Protein 6TH0 (pdb70)

B-factor: mean 61.25, std 22.27, range [29.11, 179.25]

Solvent-accessible surface area: 17499 Å² total; per-residue (Å²): 140,46,55,67,34,94,13,53,83,104,7,45,140,46,0,59,79,3,6,147,101,52,28,55,29,128,70,121,74,113,21,9,74,54,1,9,100,24,78,84,7,25,12,33,0,0,0,18,114,83,56,113,129,72,76,33,84,51,0,1,0,0,0,0,0,85,62,20,88,0,111,135,11,78,1,25,82,8,3,96,23,58,116,99,136,38,63,13,28,0,0,31,6,30,1,29,10,10,23,134,108,27,106,198,158,42,8,21,87,29,0,0,56,34,0,23,119,75,0,68,60,62,130,48,10,38,0,2,10,6,15,8,14,7,123,53,35,83,19,3,53,22,6,51,141,27,58,7,50,4,0,44,27,43,103,36,78,29,108,34,155,72,108,121,49,29,0,2,0,1,1,61,18,63,132,44,117,44,27,30,15,1,1,27,48,102,9,44,126,47,0,42,51,2,3,155,99,59,42,118,93,187,67,118,64,109,36,6,74,71,2,2,44,0,43,51,5,2,1,14,0,0,2,13,98,88,62,79,140,72,99,19,64,64,0,4,0,0,0,0,2,80,41,27,68,9,167,134,10,77,0,46,103,64,35,216,195,47,110,19,153,28,113,10,18,2,0,34,5,53,10,37,7,12,25,131,108,27,106,209,143,38,7,23,75,30,0,0,58,12,2,15,68,12,1,49,7,0,11,2,1,50,0,0,10,6,18,8,40,18,116,59,85,84,17,15,118,19,5,119,153,34,82,7,166,55,51,96,108,41,147,39,77,46,131,117,115,108,71,28,0,50,0,0,2,53,82,93

Nearest PDB structures (foldseek):
  6th0-assembly1_A  TM=1.006E+00  e=2.278E-36  Arabidopsis thaliana
  6tgx-assembly1_A  TM=9.778E-01  e=1.153E-32  Arabidopsis thaliana
  6tgx-assembly2_B  TM=9.814E-01  e=1.308E-31  Arabidopsis thaliana
  6th0-assembly2_B  TM=9.627E-01  e=1.3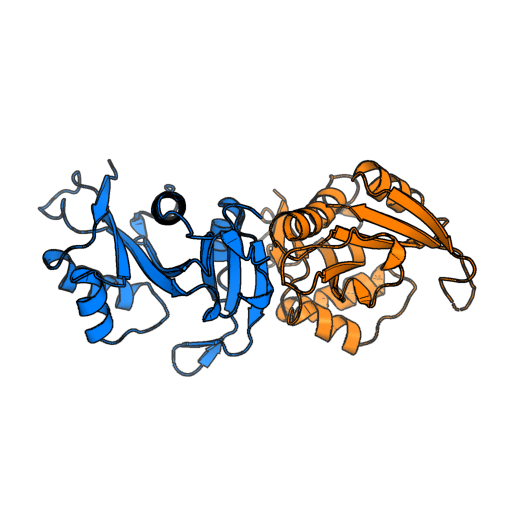98E-30  Arabidopsis thaliana
  1nsl-assembly1_F  TM=7.203E-01  e=1.237E-07  Bacillus subtilis

Foldseek 3Di:
DKDKDWAAPVQLVVVQVVCVVPPQADDDSVVSVCRRVDDFKTKMFIFQLVDPDPCRVHGQKMKIKGKAFLCRDPCVVVDDDDVVPDRAIEIEIDDIDGHPVPPPPCPRVVRVVVVQVVQVPPRRYFWYKYKAFPVPVVVVVSVVVVVWDFDDKAFQPGAGPNDGTIITMTIDTPVD/DKDKDFAAPVLLVVVQVVCVVPPPDHDDPVQSVCARHQPAHTWMFIFQCVDDPVRRPHGQWTWTKGKAFLCRDPCVVVFDDDPDDDGAIEIETDDIDGHDVPPPPCVSVVRVVVVQVVQVPDVRYFWYKYKAFPPPVVVVVSLVVNVWDQDDKAWQPDDVDGTIITITIDGD

InterPro domains:
  IPR000182 GNAT domain [PF00583] (38-171)
  IPR000182 GNAT domain [PS51186] (25-198)
  IPR016181 Acyl-CoA N-acyltransferase [SSF55729] (22-198)
  IPR045141 N-alpha-acetyltransferase 60-like [PTHR14744] (13-257)

Structure (mmCIF, N/CA/C/O backbone):
data_6TH0
#
_entry.id   6TH0
#
_cell.length_a   69.147
_cell.length_b   71.997
_cell.length_c   77.926
_cell.angle_alpha   90.000
_cell.angle_beta   90.000
_cell.angle_gamma   90.000
#
_symmetry.space_group_name_H-M   'P 21 21 21'
#
loop_
_entity.id
_entity.type
_entity.pdbx_description
1 polymer 'Acyl-CoA N-acyltransferases (NAT) superfamily protein'
2 non-polymer 'ACETYL COENZYME *A'
3 water water
#
loop_
_atom_site.group_PDB
_atom_site.id
_atom_site.type_symbol
_atom_site.label_atom_id
_atom_site.label_alt_id
_atom_site.label_comp_id
_atom_site.label_asym_id
_atom_site.label_entity_id
_atom_site.label_seq_id
_atom_site.pdbx_PDB_ins_code
_atom_site.Cartn_x
_atom_site.Cartn_y
_atom_site.Cartn_z
_atom_site.occupancy
_atom_site.B_iso_or_equiv
_atom_site.auth_seq_id
_atom_site.auth_comp_id
_atom_site.auth_asym_id
_atom_site.auth_atom_id
_atom_site.pdbx_PDB_model_num
ATOM 1 N N . THR A 1 5 ? 60.41037 99.61442 15.67264 1.000 84.51559 24 THR A N 1
ATOM 2 C CA . THR A 1 5 ? 59.66311 98.94449 16.72831 1.000 77.45587 24 THR A CA 1
ATOM 3 C C . THR A 1 5 ? 60.44343 97.77045 17.33919 1.000 70.35523 24 THR A C 1
ATOM 4 O O . THR A 1 5 ? 60.54910 97.67369 18.56160 1.000 72.52936 24 THR A O 1
ATOM 8 N N . ILE A 1 6 ? 61.00144 96.89223 16.50196 1.000 62.55375 25 ILE A N 1
ATOM 9 C CA . ILE A 1 6 ? 61.68423 95.68197 16.96213 1.000 57.30984 25 ILE A CA 1
ATOM 10 C C . ILE A 1 6 ? 63.18744 95.92634 17.01486 1.000 63.95123 25 ILE A C 1
ATOM 11 O O . ILE A 1 6 ? 63.78074 96.40962 16.04249 1.000 66.96201 25 ILE A O 1
ATOM 16 N N . CYS A 1 7 ? 63.80507 95.58214 18.14715 1.000 61.59359 26 CYS A N 1
ATOM 17 C CA . CYS A 1 7 ? 65.23896 95.72229 18.36840 1.000 60.45684 26 CYS A CA 1
ATOM 18 C C . CYS A 1 7 ? 65.85350 94.38480 18.76577 1.000 55.86295 26 CYS A C 1
ATOM 19 O O . CYS A 1 7 ? 65.16011 93.45889 19.19485 1.000 52.13324 26 CYS A O 1
ATOM 22 N N . PHE A 1 8 ? 67.17481 94.29024 18.62699 1.000 60.07066 27 PHE A N 1
ATOM 23 C CA . PHE A 1 8 ? 67.88458 93.05504 18.92104 1.000 56.23072 27 PHE A CA 1
ATOM 24 C C . PHE A 1 8 ? 69.02556 93.32392 19.89062 1.000 55.72321 27 PHE A C 1
ATOM 25 O O . PHE A 1 8 ? 69.73324 94.32282 19.76683 1.000 56.65146 27 PHE A O 1
ATOM 33 N N . ARG A 1 9 ? 69.16674 92.45974 20.88799 1.000 52.78293 28 ARG A N 1
ATOM 34 C CA . ARG A 1 9 ? 70.22819 92.60347 21.87388 1.000 53.37265 28 ARG A CA 1
ATOM 35 C C . ARG A 1 9 ? 70.67290 91.22058 22.30587 1.000 52.31632 28 ARG A C 1
ATOM 36 O O . ARG A 1 9 ? 69.95304 90.23571 22.09149 1.000 49.15368 28 ARG A O 1
ATOM 44 N N . PRO A 1 10 ? 71.85614 91.10175 22.90394 1.000 55.20195 29 PRO A N 1
ATOM 45 C CA . PRO A 1 10 ? 72.27218 89.80287 23.43233 1.000 48.38474 29 PRO A CA 1
ATOM 46 C C . PRO A 1 10 ? 71.32520 89.35408 24.53273 1.000 51.92557 29 PRO A C 1
ATOM 47 O O . PRO A 1 10 ? 70.76897 90.16364 25.27708 1.000 52.32177 29 PRO A O 1
ATOM 51 N N . ILE A 1 11 ? 71.12324 88.04503 24.62249 1.000 48.84452 30 ILE A N 1
ATOM 52 C CA . ILE A 1 11 ? 70.39153 87.51539 25.76505 1.000 52.67181 30 ILE A CA 1
ATOM 53 C C . ILE A 1 11 ? 71.25144 87.63366 27.01807 1.000 56.23751 30 ILE A C 1
ATOM 54 O O . ILE A 1 11 ? 72.47388 87.41414 26.98545 1.000 57.42363 30 ILE A O 1
ATOM 59 N N . ASN A 1 12 ? 70.63777 88.02740 28.12285 1.000 55.39464 31 ASN A N 1
ATOM 60 C CA . ASN A 1 12 ? 71.33928 88.18525 29.39126 1.000 56.70950 31 ASN A CA 1
ATOM 61 C C . ASN A 1 12 ? 70.60222 87.45107 30.49742 1.000 58.27304 31 ASN A C 1
ATOM 62 O O . ASN A 1 12 ? 69.48922 86.95484 30.30060 1.000 51.80698 31 ASN A O 1
ATOM 67 N N . PRO A 1 13 ? 71.20624 87.35531 31.68629 1.000 62.98999 32 PRO A N 1
ATOM 68 C CA . PRO A 1 13 ? 70.59074 86.55215 32.75692 1.000 62.93200 32 PRO A CA 1
ATOM 69 C C . PRO A 1 13 ? 69.18104 86.97498 33.13457 1.000 64.79293 32 PRO A C 1
ATOM 70 O O . PRO A 1 13 ? 68.39288 86.12114 33.55793 1.000 62.43177 32 PRO A O 1
ATOM 74 N N . SER A 1 14 ? 68.82835 88.25461 33.00878 1.000 61.71516 33 SER A N 1
ATOM 75 C CA . SER A 1 14 ? 67.47527 88.65208 33.37427 1.000 61.27993 33 SER A CA 1
ATOM 76 C C . SER A 1 14 ? 66.42143 88.05659 32.44715 1.000 61.13420 33 SER A C 1
ATOM 77 O O . SER A 1 14 ? 65.23455 88.07840 32.79829 1.000 59.46800 33 SER A O 1
ATOM 80 N N . ASP A 1 15 ? 66.82548 87.51626 31.29196 1.000 53.58531 34 ASP A N 1
ATOM 81 C CA . ASP A 1 15 ? 65.92339 86.83863 30.36182 1.000 48.36810 34 ASP A CA 1
ATOM 82 C C . ASP A 1 15 ? 65.63784 85.39068 30.75049 1.000 44.86298 34 ASP A C 1
ATOM 83 O O . ASP A 1 15 ? 64.81427 84.74466 30.09065 1.000 48.64408 34 ASP A O 1
ATOM 88 N N . LEU A 1 16 ? 66.27333 84.87610 31.80964 1.000 50.09070 35 LEU A N 1
ATOM 89 C CA . LEU A 1 16 ? 66.26575 83.43767 32.06802 1.000 47.95430 35 LEU A CA 1
ATOM 90 C C . LEU A 1 16 ? 64.84746 82.86451 32.12736 1.000 42.29711 35 LEU A C 1
ATOM 91 O O . LEU A 1 16 ? 64.53295 81.90686 31.41825 1.000 44.25667 35 LEU A O 1
ATOM 96 N N . GLU A 1 17 ? 64.00220 83.41008 33.00517 1.000 43.47366 36 GLU A N 1
ATOM 97 C CA . GLU A 1 17 ? 62.64552 82.88099 33.17250 1.000 50.89442 36 GLU A CA 1
ATOM 98 C C . GLU A 1 17 ? 61.87189 82.91460 31.86430 1.000 46.45207 36 GLU A C 1
ATOM 99 O O . GLU A 1 17 ? 61.28858 81.90667 31.44550 1.000 48.01842 36 GLU A O 1
ATOM 105 N N . ARG A 1 18 ? 61.85907 84.06886 31.19808 1.000 45.42655 37 ARG A N 1
ATOM 106 C CA . ARG A 1 18 ? 61.12302 84.17920 29.94121 1.000 43.41128 37 ARG A CA 1
ATOM 107 C C . ARG A 1 18 ? 61.68795 83.23892 28.88365 1.000 43.26935 37 ARG A C 1
ATOM 108 O O . ARG A 1 18 ? 60.93227 82.58013 28.16179 1.000 40.77815 37 ARG A O 1
ATOM 116 N N . LEU A 1 19 ? 63.01548 83.14918 28.78836 1.000 39.09544 38 LEU A N 1
ATOM 117 C CA . LEU A 1 19 ? 63.64094 82.28237 27.79778 1.000 36.39118 38 LEU A CA 1
ATOM 118 C C . LEU A 1 19 ? 63.23447 80.83273 27.99621 1.000 32.51860 38 LEU A C 1
ATOM 119 O O . LEU A 1 19 ? 62.89140 80.13773 27.02556 1.000 38.17618 38 LEU A O 1
ATOM 124 N N . GLU A 1 20 ? 63.28001 80.35019 29.23883 1.000 35.35773 39 GLU A N 1
ATOM 125 C CA . GLU A 1 20 ? 62.90336 78.96516 29.48547 1.000 36.34203 39 GLU A CA 1
ATOM 126 C C . GLU A 1 20 ? 61.44437 78.75698 29.13297 1.000 36.47927 39 GLU A C 1
ATOM 127 O O . GLU A 1 20 ? 61.08333 77.77563 28.47713 1.000 37.32009 39 GLU A O 1
ATOM 133 N N . GLN A 1 21 ? 60.60665 79.70824 29.52346 1.000 38.14651 40 GLN A N 1
ATOM 134 C CA . GLN A 1 21 ? 59.16581 79.56869 29.33594 1.000 37.26972 40 GLN A CA 1
ATOM 135 C C . GLN A 1 21 ? 58.79675 79.52826 27.85517 1.000 35.72454 40 GLN A C 1
ATOM 136 O O . GLN A 1 21 ? 58.01564 78.67201 27.42590 1.000 40.72405 40 GLN A O 1
ATOM 142 N N . ILE A 1 22 ? 59.35167 80.44500 27.05668 1.000 38.66552 41 ILE A N 1
ATOM 143 C CA . ILE A 1 22 ? 59.04076 80.48663 25.63034 1.000 38.00312 41 ILE A CA 1
ATOM 144 C C . ILE A 1 22 ? 59.55371 79.23435 24.91973 1.000 35.14478 41 ILE A C 1
ATOM 145 O O . ILE A 1 22 ? 58.89654 78.71790 24.00889 1.000 36.24287 41 ILE A O 1
ATOM 150 N N . HIS A 1 23 ? 60.74650 78.73969 25.28406 1.000 37.46182 42 HIS A N 1
ATOM 151 C CA . HIS A 1 23 ? 61.18976 77.47521 24.70173 1.000 34.19860 42 HIS A CA 1
ATOM 152 C C . HIS A 1 23 ? 60.19176 76.35275 24.98065 1.000 34.27370 42 HIS A C 1
ATOM 153 O O . HIS A 1 23 ? 59.82554 75.59113 24.07647 1.000 34.25291 42 HIS A O 1
ATOM 160 N N . ARG A 1 24 ? 59.75133 76.23050 26.23064 1.000 33.01056 43 ARG A N 1
ATOM 161 C CA . ARG A 1 24 ? 58.78095 75.20225 26.57255 1.000 35.12950 43 ARG A CA 1
ATOM 162 C C . ARG A 1 24 ? 57.50923 75.37503 25.75540 1.000 37.72012 43 ARG A C 1
ATOM 163 O O . ARG A 1 24 ? 56.89352 74.38989 25.32211 1.000 39.15046 43 ARG A O 1
ATOM 171 N N . ASP A 1 25 ? 57.11192 76.62385 25.51732 1.000 34.76289 44 ASP A N 1
ATOM 172 C CA . ASP A 1 25 ? 55.80402 76.84970 24.91432 1.000 36.04782 44 ASP A CA 1
ATOM 173 C C . ASP A 1 25 ? 55.82336 76.67938 23.39625 1.000 35.63674 44 ASP A C 1
ATOM 174 O O . ASP A 1 25 ? 54.82425 76.22590 22.82200 1.000 35.59126 44 ASP A O 1
ATOM 179 N N . ILE A 1 26 ? 56.91560 77.05342 22.72045 1.000 34.66452 45 ILE A N 1
ATOM 180 C CA . ILE A 1 26 ? 56.88509 77.07251 21.25339 1.000 34.24909 45 ILE A CA 1
ATOM 181 C C . ILE A 1 26 ? 57.99660 76.27496 20.59464 1.000 37.15728 45 ILE A C 1
ATOM 182 O O . ILE A 1 26 ? 57.93778 76.02688 19.37933 1.000 36.15216 45 ILE A O 1
ATOM 187 N N . PHE A 1 27 ? 59.02755 75.87500 21.34977 1.000 33.16586 46 PHE A N 1
ATOM 188 C CA . PHE A 1 27 ? 60.10870 75.16902 20.68356 1.000 34.66414 46 PHE A CA 1
ATOM 189 C C . PHE A 1 27 ? 59.97830 73.67340 20.93080 1.000 36.10484 46 PHE A C 1
ATOM 190 O O . PHE A 1 27 ? 60.03810 73.22665 22.08696 1.000 36.18486 46 PHE A O 1
ATOM 198 N N . PRO A 1 28 ? 59.86429 72.86116 19.87523 1.000 40.82064 47 PRO A N 1
ATOM 199 C CA . PRO A 1 28 ? 59.53409 71.43689 20.07722 1.000 44.76989 47 PRO A CA 1
ATOM 200 C C . PRO A 1 28 ? 60.58657 70.62656 20.80559 1.000 46.86346 47 PRO A C 1
ATOM 201 O O . PRO A 1 28 ? 60.23469 69.62528 21.44271 1.000 45.28794 47 PRO A O 1
ATOM 205 N N . ILE A 1 29 ? 61.86654 70.97162 20.67847 1.000 36.70567 48 ILE A N 1
ATOM 206 C CA . ILE A 1 29 ? 62.92937 70.18905 21.30536 1.000 37.74041 48 ILE A CA 1
ATOM 207 C C . ILE A 1 29 ? 63.09718 70.64068 22.75342 1.000 39.77962 48 ILE A C 1
ATOM 208 O O . ILE A 1 29 ? 63.35556 71.81972 23.02202 1.000 43.16116 48 ILE A O 1
ATOM 213 N N . ARG A 1 30 ? 62.96544 69.70149 23.69220 1.000 37.91899 49 ARG A N 1
ATOM 214 C CA . ARG A 1 30 ? 63.11636 70.02709 25.10452 1.000 46.34554 49 ARG A CA 1
ATOM 215 C C . ARG A 1 30 ? 64.57829 70.11050 25.50664 1.000 50.21906 49 ARG A C 1
ATOM 216 O O . ARG A 1 30 ? 65.39610 69.27149 25.12144 1.000 55.07766 49 ARG A O 1
ATOM 224 N N . TYR A 1 31 ? 64.89080 71.13432 26.29408 1.000 45.85047 50 TYR A N 1
ATOM 225 C CA . TYR A 1 31 ? 66.21484 71.36830 26.84482 1.000 49.71970 50 TYR A CA 1
ATOM 226 C C . TYR A 1 31 ? 66.16300 71.41533 28.36428 1.000 55.04603 50 TYR A C 1
ATOM 227 O O . TYR A 1 31 ? 65.17470 71.85370 28.96538 1.000 50.72965 50 TYR A O 1
ATOM 236 N N . GLU A 1 32 ? 67.24461 70.94993 28.97204 1.000 55.99786 51 GLU A N 1
ATOM 237 C CA . GLU A 1 32 ? 67.36643 70.92708 30.41484 1.000 62.45568 51 GLU A CA 1
ATOM 238 C C . GLU A 1 32 ? 67.64480 72.33238 30.93166 1.000 63.51067 51 GLU A C 1
ATOM 239 O O . GLU A 1 32 ? 68.08095 73.22083 30.19510 1.000 51.79292 51 GLU A O 1
ATOM 245 N N . SER A 1 33 ? 67.39656 72.52534 32.22729 1.000 64.91723 52 SER A N 1
ATOM 246 C CA . SER A 1 33 ? 67.57184 73.84983 32.80779 1.000 58.07028 52 SER A CA 1
ATOM 247 C C . SER A 1 33 ? 69.01262 74.33025 32.64922 1.000 59.17022 52 SER A C 1
ATOM 248 O O . SER A 1 33 ? 69.25912 75.52342 32.43807 1.000 61.40368 52 SER A O 1
ATOM 251 N N . GLU A 1 34 ? 69.97887 73.41362 32.73587 1.000 62.39657 53 GLU A N 1
ATOM 252 C CA . GLU A 1 34 ? 71.37468 73.79774 32.55098 1.000 62.99575 53 GLU A CA 1
ATOM 253 C C . GLU A 1 34 ? 71.59035 74.47351 31.20548 1.000 55.19133 53 GLU A C 1
ATOM 254 O O . GLU A 1 34 ? 72.40322 75.39778 31.0878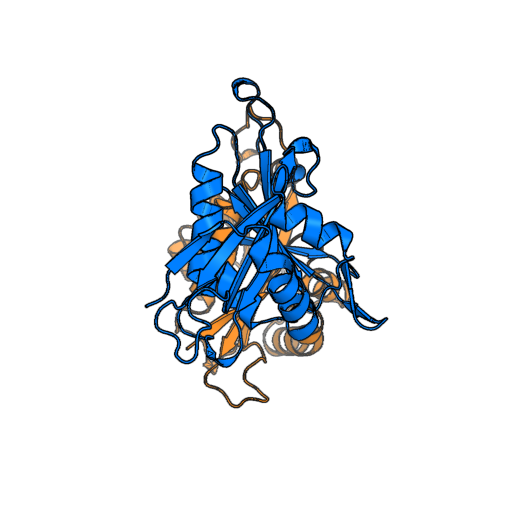5 1.000 59.74228 53 GLU A O 1
ATOM 260 N N . PHE A 1 35 ? 70.87801 74.02960 30.17241 1.000 49.10109 54 PHE A N 1
ATOM 261 C CA . PHE A 1 35 ? 71.07102 74.64917 28.86870 1.000 47.60391 54 PHE A CA 1
ATOM 262 C C . PHE A 1 35 ? 70.76040 76.13931 28.92362 1.000 51.58708 54 PHE A C 1
ATOM 263 O O . PHE A 1 35 ? 71.47311 76.95743 28.33650 1.000 44.63013 54 PHE A O 1
ATOM 271 N N . PHE A 1 36 ? 69.68947 76.51644 29.61492 1.000 47.26284 55 PHE A N 1
ATOM 272 C CA . PHE A 1 36 ? 69.32304 77.92469 29.62449 1.000 44.50570 55 PHE A CA 1
ATOM 273 C C . PHE A 1 36 ? 70.27326 78.75708 30.46632 1.000 41.50676 55 PHE A C 1
ATOM 274 O O . PHE A 1 36 ? 70.45168 79.94686 30.17707 1.000 49.51881 55 PHE A O 1
ATOM 282 N N . GLN A 1 37 ? 70.87459 78.16876 31.50761 1.000 43.22527 56 GLN A N 1
ATOM 283 C CA . GLN A 1 37 ? 71.94023 78.85508 32.22296 1.000 53.50120 56 GLN A CA 1
ATOM 284 C C . GLN A 1 37 ? 73.12192 79.10440 31.29409 1.000 59.26980 56 GLN A C 1
ATOM 285 O O . GLN A 1 37 ? 73.74445 80.17178 31.32985 1.000 57.87933 56 GLN A O 1
ATOM 291 N N . ASN A 1 38 ? 73.48613 78.09500 30.50480 1.000 57.66048 57 ASN A N 1
ATOM 292 C CA . ASN A 1 38 ? 74.55550 78.25697 29.52605 1.000 56.62242 57 ASN A CA 1
ATOM 293 C C . ASN A 1 38 ? 74.24633 79.40194 28.56911 1.000 49.37486 57 ASN A C 1
ATOM 294 O O . ASN A 1 38 ? 75.10036 80.25527 28.30911 1.000 57.54014 57 ASN A O 1
ATOM 299 N N . VAL A 1 39 ? 73.01182 79.47316 28.08491 1.000 47.00897 58 VAL A N 1
ATOM 300 C CA . VAL A 1 39 ? 72.64812 80.50124 27.11094 1.000 46.51031 58 VAL A CA 1
ATOM 301 C C . VAL A 1 39 ? 72.83146 81.89058 27.71521 1.000 51.91276 58 VAL A C 1
ATOM 302 O O . VAL A 1 39 ? 73.52763 82.74172 27.15341 1.000 51.34847 58 VAL A O 1
ATOM 306 N N . VAL A 1 40 ? 72.22332 82.13748 28.88328 1.000 50.99628 59 VAL A N 1
ATOM 307 C CA . VAL A 1 40 ? 72.22641 83.48932 29.44121 1.000 50.38071 59 VAL A CA 1
ATOM 308 C C . VAL A 1 40 ? 73.60004 83.88380 29.96883 1.000 56.92799 59 VAL A C 1
ATOM 309 O O . VAL A 1 40 ? 73.89335 85.07832 30.10060 1.000 69.74581 59 VAL A O 1
ATOM 313 N N . ASN A 1 41 ? 74.43967 82.91112 30.30450 1.000 62.88966 60 ASN A N 1
ATOM 314 C CA . ASN A 1 41 ? 75.80421 83.16348 30.75125 1.000 68.08371 60 ASN A CA 1
ATOM 315 C C . ASN A 1 41 ? 76.79767 83.27148 29.59974 1.000 67.70097 60 ASN A C 1
ATOM 316 O O . ASN A 1 41 ? 77.93495 83.70652 29.81961 1.000 66.89370 60 ASN A O 1
ATOM 321 N N . GLY A 1 42 ? 76.38749 82.90783 28.38838 1.000 59.58355 61 GLY A N 1
ATOM 322 C CA . GLY A 1 42 ? 77.22315 83.10572 27.20387 1.000 64.75534 61 GLY A CA 1
ATOM 323 C C . GLY A 1 42 ? 78.36729 82.11282 27.11736 1.000 74.30697 61 GLY A C 1
ATOM 324 O O . GLY A 1 42 ? 78.16732 80.89699 27.21215 1.000 79.43840 61 GLY A O 1
ATOM 325 N N . GLY A 1 43 ? 79.57413 82.61660 26.87872 1.000 78.83908 62 GLY A N 1
ATOM 326 C CA . GLY A 1 43 ? 80.70197 81.73953 26.64224 1.000 83.25631 62 GLY A CA 1
ATOM 327 C C . GLY A 1 43 ? 80.66215 81.03374 25.30030 1.000 81.75981 62 GLY A C 1
ATOM 328 O O . GLY A 1 43 ? 80.92868 81.65112 24.26198 1.000 82.82566 62 GLY A O 1
ATOM 329 N N . ASP A 1 44 ? 80.33991 79.73622 25.30520 1.000 71.24731 63 ASP A N 1
ATOM 330 C CA . ASP A 1 44 ? 80.30243 78.96576 24.06837 1.000 68.89779 63 ASP A CA 1
ATOM 331 C C . ASP A 1 44 ? 78.94461 78.97816 23.38747 1.000 63.50116 63 ASP A C 1
ATOM 332 O O . ASP A 1 44 ? 78.83216 78.41844 22.29201 1.000 69.71703 63 ASP A O 1
ATOM 337 N N . ILE A 1 45 ? 77.96563 79.70585 23.92027 1.000 55.20523 64 ILE A N 1
ATOM 338 C CA . ILE A 1 45 ? 76.68921 79.89653 23.25139 1.000 45.93164 64 ILE A CA 1
ATOM 339 C C . ILE A 1 45 ? 76.53096 81.38528 23.01918 1.000 54.30540 64 ILE A C 1
ATOM 340 O O . ILE A 1 45 ? 76.71815 82.18977 23.93793 1.000 59.68721 64 ILE A O 1
ATOM 345 N N . VAL A 1 46 ? 76.25186 81.74872 21.77485 1.000 49.72445 65 VAL A N 1
ATOM 346 C CA . VAL A 1 46 ? 75.94399 83.11566 21.40855 1.000 47.48888 65 VAL A CA 1
ATOM 347 C C . VAL A 1 46 ? 74.44617 83.17533 21.19739 1.000 48.35776 65 VAL A C 1
ATOM 348 O O . VAL A 1 46 ? 73.80989 82.19516 20.77897 1.000 49.75854 65 VAL A O 1
ATOM 352 N N . SER A 1 47 ? 73.86705 84.32577 21.50009 1.000 47.65256 66 SER A N 1
ATOM 353 C CA . SER A 1 47 ? 72.42881 84.37678 21.29875 1.000 42.41358 66 SER A CA 1
ATOM 354 C C . SER A 1 47 ? 71.93835 85.81075 21.20243 1.000 50.26013 66 SER A C 1
ATOM 355 O O . SER A 1 47 ? 72.62275 86.76093 21.59368 1.000 60.63682 66 SER A O 1
ATOM 358 N N . TRP A 1 48 ? 70.74016 85.94274 20.64284 1.000 42.83339 67 TRP A N 1
ATOM 359 C CA . TRP A 1 48 ? 70.12337 87.23373 20.39794 1.000 47.32580 67 TRP A CA 1
ATOM 360 C C . TRP A 1 48 ? 68.66254 87.18050 20.80990 1.000 46.61909 67 TRP A C 1
ATOM 361 O O . TRP A 1 48 ? 67.98106 86.17709 20.58953 1.000 44.58705 67 TRP A O 1
ATOM 372 N N . ALA A 1 49 ? 68.18933 88.26490 21.39814 1.000 44.62411 68 ALA A N 1
ATOM 373 C CA . ALA A 1 49 ? 66.78748 88.43094 21.72576 1.000 49.12013 68 ALA A CA 1
ATOM 374 C C . ALA A 1 49 ? 66.21211 89.50000 20.81199 1.000 46.20993 68 ALA A C 1
ATOM 375 O O . ALA A 1 49 ? 66.90595 90.43706 20.41504 1.000 46.19327 68 ALA A O 1
ATOM 377 N N . ALA A 1 50 ? 64.95235 89.32467 20.44668 1.000 45.36815 69 ALA A N 1
ATOM 378 C CA . ALA A 1 50 ? 64.16500 90.36463 19.79991 1.000 50.53929 69 ALA A CA 1
ATOM 379 C C . ALA A 1 50 ? 63.21063 90.93406 20.83442 1.000 45.91654 69 ALA A C 1
ATOM 380 O O . ALA A 1 50 ? 62.56837 90.17449 21.56395 1.000 50.12754 69 ALA A O 1
ATOM 382 N N . VAL A 1 51 ? 63.14041 92.26008 20.91895 1.000 48.23558 70 VAL A N 1
ATOM 383 C CA . VAL A 1 51 ? 62.24768 92.92412 21.85882 1.000 52.80771 70 VAL A CA 1
ATOM 384 C C . VAL A 1 51 ? 61.46720 94.01788 21.14487 1.000 59.22104 70 VAL A C 1
ATOM 385 O O . VAL A 1 51 ? 61.92728 94.59831 20.15752 1.000 56.92666 70 VAL A O 1
ATOM 389 N N . ASP A 1 52 ? 60.25394 94.26345 21.62850 1.000 62.03511 71 ASP A N 1
ATOM 390 C CA . ASP A 1 52 ? 59.43575 95.40109 21.21467 1.000 63.33495 71 ASP A CA 1
ATOM 391 C C . ASP A 1 52 ? 59.33378 96.31230 22.43500 1.000 70.72616 71 ASP A C 1
ATOM 392 O O . ASP A 1 52 ? 58.45239 96.13844 23.27785 1.000 78.32757 71 ASP A O 1
ATOM 397 N N . ARG A 1 53 ? 60.23228 97.29623 22.52783 1.000 78.84468 72 ARG A N 1
ATOM 398 C CA . ARG A 1 53 ? 60.20808 98.17333 23.69359 1.000 86.75556 72 ARG A CA 1
ATOM 399 C C . ARG A 1 53 ? 58.99153 99.08311 23.68997 1.000 91.83795 72 ARG A C 1
ATOM 400 O O . ARG A 1 53 ? 58.75366 99.79075 24.67660 1.000 94.28770 72 ARG A O 1
ATOM 408 N N . SER A 1 54 ? 58.22905 99.07316 22.60217 1.000 91.42470 73 SER A N 1
ATOM 409 C CA . SER A 1 54 ? 56.97293 99.79342 22.48122 1.000 98.17447 73 SER A CA 1
ATOM 410 C C . SER A 1 54 ? 55.80256 99.04750 23.11219 1.000 95.35384 73 SER A C 1
ATOM 411 O O . SER A 1 54 ? 54.67400 99.54642 23.05488 1.000 101.54455 73 SER A O 1
ATOM 414 N N . ARG A 1 55 ? 56.03355 97.87246 23.70190 1.000 90.59907 74 ARG A N 1
ATOM 415 C CA . ARG A 1 55 ? 54.92806 97.09127 24.23770 1.000 90.02131 74 ARG A CA 1
ATOM 416 C C . ARG A 1 55 ? 54.33686 97.77121 25.47095 1.000 102.40724 74 ARG A C 1
ATOM 417 O O . ARG A 1 55 ? 55.07545 98.28914 26.31690 1.000 108.49388 74 ARG A O 1
ATOM 425 N N . PRO A 1 56 ? 53.01489 97.78054 25.60242 1.000 106.57842 75 PRO A N 1
ATOM 426 C CA . PRO A 1 56 ? 52.38404 98.35988 26.79091 1.000 114.11699 75 PRO A CA 1
ATOM 427 C C . PRO A 1 56 ? 52.42754 97.43472 27.99975 1.000 113.82423 75 PRO A C 1
ATOM 428 O O . PRO A 1 56 ? 52.69102 96.23357 27.90493 1.000 109.02443 75 PRO A O 1
ATOM 432 N N . ASP A 1 57 ? 52.16440 98.03816 29.15777 1.000 118.30981 76 ASP A N 1
ATOM 433 C CA . ASP A 1 57 ? 52.01873 97.35348 30.43942 1.000 118.14605 76 ASP A CA 1
ATOM 434 C C . ASP A 1 57 ? 53.33204 96.90032 31.07955 1.000 113.21802 76 ASP A C 1
ATOM 435 O O . ASP A 1 57 ? 53.31437 96.00447 31.92556 1.000 108.92108 76 ASP A O 1
ATOM 440 N N . GLY A 1 58 ? 54.48864 97.45767 30.70997 1.000 113.95066 77 GLY A N 1
ATOM 441 C CA . GLY A 1 58 ? 55.71948 97.12738 31.40331 1.000 111.02177 77 GLY A CA 1
ATOM 442 C C . GLY A 1 58 ? 56.62499 96.13317 30.70501 1.000 103.27524 77 GLY A C 1
ATOM 443 O O . GLY A 1 58 ? 57.80755 96.04518 31.05294 1.000 104.51394 77 GLY A O 1
ATOM 444 N N . HIS A 1 59 ? 56.10188 95.35882 29.76349 1.000 92.74150 78 HIS A N 1
ATOM 445 C CA . HIS A 1 59 ? 56.83365 94.25248 29.15889 1.000 83.72883 78 HIS A CA 1
ATOM 446 C C . HIS A 1 59 ? 57.76449 94.68904 28.02314 1.000 74.11637 78 HIS A C 1
ATOM 447 O O . HIS A 1 59 ? 58.16793 93.85505 27.20539 1.000 68.51508 78 HIS A O 1
ATOM 454 N N . SER A 1 60 ? 58.10027 95.97831 27.95348 1.000 81.22705 79 SER A N 1
ATOM 455 C CA . SER A 1 60 ? 58.90887 96.48574 26.84978 1.000 81.74626 79 SER A CA 1
ATOM 456 C C . SER A 1 60 ? 60.21995 95.71524 26.69288 1.000 77.45280 79 SER A C 1
ATOM 457 O O . SER A 1 60 ? 60.67183 95.47867 25.56824 1.000 74.35939 79 SER A O 1
ATOM 460 N N . GLU A 1 61 ? 60.85145 95.32145 27.79935 1.000 76.93032 80 GLU A N 1
ATOM 461 C CA . GLU A 1 61 ? 62.14498 94.64370 27.73778 1.000 77.26666 80 GLU A CA 1
ATOM 462 C C . GLU A 1 61 ? 62.02991 93.12218 27.64718 1.000 69.78887 80 GLU A C 1
ATOM 463 O O . GLU A 1 61 ? 63.05277 92.44210 27.48571 1.000 59.92362 80 GLU A O 1
ATOM 469 N N . GLU A 1 62 ? 60.81583 92.58191 27.71407 1.000 68.53190 81 GLU A N 1
ATOM 470 C CA . GLU A 1 62 ? 60.59982 91.14351 27.61180 1.000 63.85841 81 GLU A CA 1
ATOM 471 C C . GLU A 1 62 ? 60.78365 90.67762 26.17363 1.000 60.40609 81 GLU A C 1
ATOM 472 O O . GLU A 1 62 ? 60.21729 91.26361 25.24780 1.000 64.39115 81 GLU A O 1
ATOM 478 N N . LEU A 1 63 ? 61.58686 89.63665 25.97289 1.000 52.10705 82 LEU A N 1
ATOM 479 C CA . LEU A 1 63 ? 61.85803 89.20242 24.60856 1.000 53.45890 82 LEU A CA 1
ATOM 480 C C . LEU A 1 63 ? 60.61202 88.58541 23.97728 1.000 46.26533 82 LEU A C 1
ATOM 481 O O . LEU A 1 63 ? 59.80379 87.93618 24.64917 1.000 52.89903 82 LEU A O 1
ATOM 486 N N . ILE A 1 64 ? 60.44828 88.80663 22.67500 1.000 46.70082 83 ILE A N 1
ATOM 487 C CA . ILE A 1 64 ? 59.38647 88.18010 21.90060 1.000 40.67619 83 ILE A CA 1
ATOM 488 C C . ILE A 1 64 ? 59.94596 87.32300 20.76649 1.000 41.29121 83 ILE A C 1
ATOM 489 O O . ILE A 1 64 ? 59.18855 86.76476 19.96596 1.000 40.94796 83 ILE A O 1
ATOM 494 N N . GLY A 1 65 ? 61.26258 87.17848 20.71045 1.000 42.52487 84 GLY A N 1
ATOM 495 C CA . GLY A 1 65 ? 61.89739 86.30248 19.74480 1.000 38.18691 84 GLY A CA 1
ATOM 496 C C . GLY A 1 65 ? 63.29103 86.00545 20.24708 1.000 36.06134 84 GLY A C 1
ATOM 497 O O . GLY A 1 65 ? 63.82661 86.72813 21.08821 1.000 41.11661 84 GLY A O 1
ATOM 498 N N . PHE A 1 66 ? 63.86145 84.91074 19.75230 1.000 38.52171 85 PHE A N 1
ATOM 499 C CA . PHE A 1 66 ? 65.17833 84.50884 20.23514 1.000 39.38266 85 PHE A CA 1
ATOM 500 C C . PHE A 1 66 ? 65.85404 83.66321 19.16848 1.000 39.64498 85 PHE A C 1
ATOM 501 O O . PHE A 1 66 ? 65.18821 83.04147 18.33716 1.000 34.60483 85 PHE A O 1
ATOM 509 N N . VAL A 1 67 ? 67.18787 83.65631 19.18418 1.000 39.72196 86 VAL A N 1
ATOM 510 C CA . VAL A 1 67 ? 67.96427 82.65389 18.46558 1.000 38.74954 86 VAL A CA 1
ATOM 511 C C . VAL A 1 67 ? 69.17395 82.31683 19.32998 1.000 35.60762 86 VAL A C 1
ATOM 512 O O . VAL A 1 67 ? 69.72953 83.20899 19.97652 1.000 40.64673 86 VAL A O 1
ATOM 516 N N . THR A 1 68 ? 69.47031 81.02482 19.48214 1.000 39.20867 87 THR A N 1
ATOM 517 C CA . THR A 1 68 ? 70.65318 80.57150 20.21308 1.000 39.64316 87 THR A CA 1
ATOM 518 C C . THR A 1 68 ? 71.56786 79.75750 19.29817 1.000 40.28012 87 THR A C 1
ATOM 519 O O . THR A 1 68 ? 71.10317 79.06736 18.37875 1.000 38.47202 87 THR A O 1
ATOM 523 N N . ALA A 1 69 ? 72.87925 79.85879 19.53131 1.000 43.38364 88 ALA A N 1
ATOM 524 C CA . ALA A 1 69 ? 73.84997 79.19430 18.67295 1.000 41.19986 88 ALA A CA 1
ATOM 525 C C . ALA A 1 69 ? 75.09454 78.85380 19.49021 1.000 41.19685 88 ALA A C 1
ATOM 526 O O . ALA A 1 69 ? 75.42192 79.52742 20.46769 1.000 45.77865 88 ALA A O 1
ATOM 528 N N . LYS A 1 70 ? 75.83414 77.84989 19.03967 1.000 44.11960 89 LYS A N 1
ATOM 529 C CA . LYS A 1 70 ? 77.07696 77.51815 19.72026 1.000 46.76053 89 LYS A CA 1
ATOM 530 C C . LYS A 1 70 ? 78.18279 77.38106 18.70009 1.000 47.70495 89 LYS A C 1
ATOM 531 O O . LYS A 1 70 ? 77.94393 77.16967 17.50904 1.000 44.97974 89 LYS A O 1
ATOM 537 N N . ILE A 1 71 ? 79.39199 77.49929 19.20033 1.000 48.05797 90 ILE A N 1
ATOM 538 C CA . ILE A 1 71 ? 80.57126 77.47416 18.35809 1.000 52.28507 90 ILE A CA 1
ATOM 539 C C . ILE A 1 71 ? 81.10198 76.04938 18.32147 1.000 57.51283 90 ILE A C 1
ATOM 540 O O . ILE A 1 71 ? 81.18854 75.37694 19.35847 1.000 54.89075 90 ILE A O 1
ATOM 545 N N . VAL A 1 72 ? 81.48894 75.60298 17.12618 1.000 56.39100 91 VAL A N 1
ATOM 546 C CA . VAL A 1 72 ? 81.88877 74.22767 16.85122 1.000 49.03455 91 VAL A CA 1
ATOM 547 C C . VAL A 1 72 ? 83.20745 74.25275 16.08761 1.000 50.77656 91 VAL A C 1
ATOM 548 O O . VAL A 1 72 ? 83.32970 74.97909 15.09640 1.000 54.43862 91 VAL A O 1
ATOM 552 N N . LEU A 1 73 ? 84.18614 73.46654 16.52960 1.000 54.16537 92 LEU A N 1
ATOM 553 C CA . LEU A 1 73 ? 85.38779 73.30219 15.72608 1.000 53.48981 92 LEU A CA 1
ATOM 554 C C . LEU A 1 73 ? 85.02779 72.61273 14.41597 1.000 60.78146 92 LEU A C 1
ATOM 555 O O . LEU A 1 73 ? 84.35484 71.57827 14.41105 1.000 52.79326 92 LEU A O 1
ATOM 560 N N . ALA A 1 74 ? 85.46863 73.19361 13.29797 1.000 55.25700 93 ALA A N 1
ATOM 561 C CA . ALA A 1 74 ? 85.03599 72.69122 11.99715 1.000 53.99409 93 ALA A CA 1
ATOM 562 C C . ALA A 1 74 ? 85.29374 71.19405 11.85051 1.000 56.87123 93 ALA A C 1
ATOM 563 O O . ALA A 1 74 ? 84.43553 70.45619 11.34667 1.000 57.80661 93 ALA A O 1
ATOM 565 N N . LYS A 1 75 ? 86.47538 70.72667 12.26523 1.000 57.42549 94 LYS A N 1
ATOM 566 C CA . LYS A 1 75 ? 86.81046 69.32109 12.06054 1.000 59.07323 94 LYS A CA 1
ATOM 567 C C . LYS A 1 75 ? 86.06977 68.38422 13.00172 1.000 63.89808 94 LYS A C 1
ATOM 568 O O . LYS A 1 75 ? 86.13920 67.16555 12.81013 1.000 75.99256 94 LYS A O 1
ATOM 574 N N . GLU A 1 76 ? 85.39582 68.90797 14.02032 1.000 57.57657 95 GLU A N 1
ATOM 575 C CA . GLU A 1 76 ? 84.57682 68.09933 14.91012 1.000 62.22892 95 GLU A CA 1
ATOM 576 C C . GLU A 1 76 ? 83.10093 68.15015 14.54298 1.000 57.00345 95 GLU A C 1
ATOM 577 O O . GLU A 1 76 ? 82.26957 67.56841 15.25849 1.000 61.21579 95 GLU A O 1
ATOM 583 N N . SER A 1 77 ? 82.75078 68.87922 13.48210 1.000 50.91888 96 SER A N 1
ATOM 584 C CA . SER A 1 77 ? 81.35914 69.01620 13.08260 1.000 53.19013 96 SER A CA 1
ATOM 585 C C . SER A 1 77 ? 80.98586 67.88986 12.13069 1.000 60.65363 96 SER A C 1
ATOM 586 O O . SER A 1 77 ? 81.84197 67.28956 11.47403 1.000 63.73672 96 SER A O 1
ATOM 589 N N . GLU A 1 78 ? 79.68145 67.63092 12.03142 1.000 53.75821 97 GLU A N 1
ATOM 590 C CA . GLU A 1 78 ? 79.23226 66.59763 11.11083 1.000 54.15978 97 GLU A CA 1
ATOM 591 C C . GLU A 1 78 ? 79.32443 67.00595 9.64635 1.000 51.18029 97 GLU A C 1
ATOM 592 O O . GLU A 1 78 ? 79.13589 66.14636 8.78033 1.000 56.28350 97 GLU A O 1
ATOM 598 N N . ILE A 1 79 ? 79.60006 68.27104 9.33957 1.000 55.11605 98 ILE A N 1
ATOM 599 C CA . ILE A 1 79 ? 79.70537 68.70458 7.95142 1.000 51.40564 98 ILE A CA 1
ATOM 600 C C . ILE A 1 79 ? 81.15852 68.92504 7.55672 1.000 49.06202 98 ILE A C 1
ATOM 601 O O . ILE A 1 79 ? 81.43826 69.53988 6.52570 1.000 49.22536 98 ILE A O 1
ATOM 606 N N . SER A 1 80 ? 82.09168 68.39651 8.34646 1.000 55.95802 99 SER A N 1
ATOM 607 C CA . SER A 1 80 ? 83.49643 68.51154 7.99489 1.000 59.00061 99 SER A CA 1
ATOM 608 C C . SER A 1 80 ? 83.76404 67.90153 6.62607 1.000 60.93134 99 SER A C 1
ATOM 609 O O . SER A 1 80 ? 84.68863 68.32355 5.92522 1.000 55.16901 99 SER A O 1
ATOM 612 N N . ASP A 1 81 ? 82.97137 66.89678 6.23682 1.000 57.11433 100 ASP A N 1
ATOM 613 C CA . ASP A 1 81 ? 83.14523 66.26820 4.93426 1.000 63.19061 100 ASP A CA 1
ATOM 614 C C . ASP A 1 81 ? 82.81809 67.22047 3.79336 1.000 62.42221 100 ASP A C 1
ATOM 615 O O . ASP A 1 81 ? 83.19609 66.95128 2.64831 1.000 67.38136 100 ASP A O 1
ATOM 620 N N . LEU A 1 82 ? 82.12222 68.31842 4.07290 1.000 54.39399 101 LEU A N 1
ATOM 621 C CA . LEU A 1 82 ? 81.68827 69.22254 3.01589 1.000 56.04214 101 LEU A CA 1
ATOM 622 C C . LEU A 1 82 ? 82.66290 70.36690 2.78129 1.000 59.43682 101 LEU A C 1
ATOM 623 O O . LEU A 1 82 ? 82.47859 71.12858 1.82331 1.000 53.09751 101 LEU A O 1
ATOM 628 N N . ILE A 1 83 ? 83.70392 70.48571 3.61375 1.000 54.97978 102 ILE A N 1
ATOM 629 C CA . ILE A 1 83 ? 84.58586 71.64937 3.64649 1.000 53.71071 102 ILE A CA 1
ATOM 630 C C . ILE A 1 83 ? 85.90049 71.36428 2.93288 1.000 54.39245 102 ILE A C 1
ATOM 631 O O . ILE A 1 83 ? 86.47924 70.28110 3.08375 1.000 61.11255 102 ILE A O 1
ATOM 636 N N . ARG A 1 84 ? 86.34510 72.30942 2.11409 1.000 53.64723 103 ARG A N 1
ATOM 637 C CA . ARG A 1 84 ? 87.67090 72.23786 1.51315 1.000 60.84306 103 ARG A CA 1
ATOM 638 C C . ARG A 1 84 ? 88.60535 72.91773 2.49681 1.000 66.23715 103 ARG A C 1
ATOM 639 O O . ARG A 1 84 ? 88.48115 74.12332 2.73141 1.000 64.12825 103 ARG A O 1
ATOM 647 N N . TYR A 1 85 ? 89.52460 72.14901 3.07502 1.000 70.47649 104 TYR A N 1
ATOM 648 C CA . TYR A 1 85 ? 90.43737 72.65972 4.08304 1.000 70.62118 104 TYR A CA 1
ATOM 649 C C . TYR A 1 85 ? 91.70661 73.19622 3.44460 1.000 67.49118 104 TYR A C 1
ATOM 650 O O . TYR A 1 85 ? 92.40957 72.46476 2.74853 1.000 65.12962 104 TYR A O 1
ATOM 659 N N . ASP A 1 86 ? 92.03933 74.43544 3.76458 1.000 69.90733 105 ASP A N 1
ATOM 660 C CA . ASP A 1 86 ? 93.24765 75.07340 3.27499 1.000 84.20581 105 ASP A CA 1
ATOM 661 C C . ASP A 1 86 ? 94.26726 74.96225 4.39642 1.000 83.44631 105 ASP A C 1
ATOM 662 O O . ASP A 1 86 ? 94.04421 75.47959 5.48906 1.000 83.18872 105 ASP A O 1
ATOM 667 N N . SER A 1 87 ? 95.39506 74.31491 4.11576 1.000 98.93880 106 SER A N 1
ATOM 668 C CA . SER A 1 87 ? 96.36555 74.07030 5.17572 1.000 103.45896 106 SER A CA 1
ATOM 669 C C . SER A 1 87 ? 96.81306 75.36354 5.84590 1.000 102.99950 106 SER A C 1
ATOM 670 O O . SER A 1 87 ? 97.05321 75.37546 7.05754 1.000 113.51008 106 SER A O 1
ATOM 673 N N . SER A 1 88 ? 96.89993 76.46252 5.09150 1.000 91.93389 107 SER A N 1
ATOM 674 C CA . SER A 1 88 ? 97.46194 77.70126 5.62511 1.000 89.25067 107 SER A CA 1
ATOM 675 C C . SER A 1 88 ? 96.53507 78.42589 6.60093 1.000 83.46673 107 SER A C 1
ATOM 676 O O . SER A 1 88 ? 97.01529 79.20251 7.42937 1.000 84.05104 107 SER A O 1
ATOM 679 N N . LYS A 1 89 ? 95.21836 78.23329 6.51652 1.000 79.24673 108 LYS A N 1
ATOM 680 C CA . LYS A 1 89 ? 94.33750 79.01186 7.38095 1.000 76.99934 108 LYS A CA 1
ATOM 681 C C . LYS A 1 89 ? 94.10396 78.39221 8.75676 1.000 84.74205 108 LYS A C 1
ATOM 682 O O . LYS A 1 89 ? 93.65962 79.10017 9.67697 1.000 77.73520 108 LYS A O 1
ATOM 688 N N . GLY A 1 90 ? 94.37287 77.10225 8.92497 1.000 79.98902 109 GLY A N 1
ATOM 689 C CA . GLY A 1 90 ? 94.02543 76.42117 10.15723 1.000 79.53791 109 GLY A CA 1
ATOM 690 C C . GLY A 1 90 ? 92.67861 75.73423 10.02670 1.000 71.68298 109 GLY A C 1
ATOM 691 O O . GLY A 1 90 ? 92.03684 75.74135 8.97454 1.000 69.91037 109 GLY A O 1
ATOM 692 N N . GLU A 1 91 ? 92.22680 75.14727 11.13141 1.000 66.23240 110 GLU A N 1
ATOM 693 C CA . GLU A 1 91 ? 91.02084 74.32771 11.07030 1.000 71.48853 110 GLU A CA 1
ATOM 694 C C . GLU A 1 91 ? 89.77381 75.18837 10.90884 1.000 64.63137 110 GLU A C 1
ATOM 695 O O . GLU A 1 91 ? 88.91556 74.91156 10.05350 1.000 63.14901 110 GLU A O 1
ATOM 701 N N . GLY A 1 92 ? 89.63340 76.22609 11.72786 1.000 63.41254 111 GLY A N 1
ATOM 702 C CA . GLY A 1 92 ? 88.44829 77.05083 11.65117 1.000 57.08311 111 GLY A CA 1
ATOM 703 C C . GLY A 1 92 ? 87.28300 76.51636 12.46870 1.000 63.67553 111 GLY A C 1
ATOM 704 O O . GLY A 1 92 ? 87.32290 75.43349 13.05907 1.000 59.70287 111 GLY A O 1
ATOM 705 N N . THR A 1 93 ? 86.24224 77.33964 12.54699 1.000 59.26400 112 THR A N 1
ATOM 706 C CA . THR A 1 93 ? 85.04597 77.04856 13.31700 1.000 52.26024 112 THR A CA 1
ATOM 707 C C . THR A 1 93 ? 83.79506 77.18887 12.46346 1.000 49.48136 112 THR A C 1
ATOM 708 O O . THR A 1 93 ? 83.82623 77.64520 11.32069 1.000 53.47659 112 THR A O 1
ATOM 712 N N . LEU A 1 94 ? 82.69331 76.80719 13.07934 1.000 49.36061 113 LEU A N 1
ATOM 713 C CA . LEU A 1 94 ? 81.35721 76.91995 12.51857 1.000 45.39248 113 LEU A CA 1
ATOM 714 C C . LEU A 1 94 ? 80.44327 77.41009 13.62552 1.000 49.44738 113 LEU A C 1
ATOM 715 O O . LEU A 1 94 ? 80.71369 77.17903 14.80484 1.000 50.51420 113 LEU A O 1
ATOM 720 N N . VAL A 1 95 ? 79.38539 78.12708 13.24119 1.000 44.34098 114 VAL A N 1
ATOM 721 C CA . VAL A 1 95 ? 78.30871 78.48535 14.15863 1.000 44.26886 114 VAL A CA 1
ATOM 722 C C . VAL A 1 95 ? 77.14383 77.54407 13.90057 1.000 41.96455 114 VAL A C 1
ATOM 723 O O . VAL A 1 95 ? 76.72329 77.37547 12.74767 1.000 41.56808 114 VAL A O 1
ATOM 727 N N . TYR A 1 96 ? 76.64546 76.90606 14.96294 1.000 40.74775 115 TYR A N 1
ATOM 728 C CA . TYR A 1 96 ? 75.52694 75.96839 14.89345 1.000 42.81542 115 TYR A CA 1
ATOM 729 C C . TYR A 1 96 ? 74.30434 76.59189 15.56011 1.000 43.19007 115 TYR A C 1
ATOM 730 O O . TYR A 1 96 ? 74.29353 76.78795 16.77593 1.000 44.71390 115 TYR A O 1
ATOM 739 N N . ILE A 1 97 ? 73.25564 76.85723 14.78125 1.000 37.80377 116 ILE A N 1
ATOM 740 C CA . ILE A 1 97 ? 72.03661 77.38237 15.39219 1.000 34.39278 116 ILE A CA 1
ATOM 741 C C . ILE A 1 97 ? 71.33614 76.25017 16.11763 1.000 40.01581 116 ILE A C 1
ATOM 742 O O . ILE A 1 97 ? 71.08607 75.17913 15.54144 1.000 42.10418 116 ILE A O 1
ATOM 747 N N . LEU A 1 98 ? 71.04921 76.47500 17.39977 1.000 38.33692 117 LEU A N 1
ATOM 748 C CA . LEU A 1 98 ? 70.39429 75.51278 18.27123 1.000 35.16718 117 LEU A CA 1
ATOM 749 C C . LEU A 1 98 ? 68.87976 75.72864 18.26087 1.000 39.02092 117 LEU A C 1
ATOM 750 O O . LEU A 1 98 ? 68.11448 74.81596 17.94508 1.000 41.83101 117 LEU A O 1
ATOM 755 N N . THR A 1 99 ? 68.44387 76.93039 18.61862 1.000 37.46574 118 THR A N 1
ATOM 756 C CA . THR A 1 99 ? 67.01085 77.19995 18.69695 1.000 36.60894 118 THR A CA 1
ATOM 757 C C . THR A 1 99 ? 66.69452 78.54322 18.05882 1.000 35.50217 118 THR A C 1
ATOM 758 O O . THR A 1 99 ? 67.54190 79.42826 17.94297 1.000 37.16877 118 THR A O 1
ATOM 762 N N . LEU A 1 100 ? 65.43704 78.67951 17.63626 1.000 32.94676 119 LEU A N 1
ATOM 763 C CA . LEU A 1 100 ? 64.95115 79.89682 17.00514 1.000 33.50593 119 LEU A CA 1
ATOM 764 C C . LEU A 1 100 ? 63.44813 79.90505 17.21720 1.000 35.42736 119 LEU A C 1
ATOM 765 O O . LEU A 1 100 ? 62.82735 78.85824 17.04600 1.000 33.35857 119 LEU A O 1
ATOM 770 N N . GLY A 1 101 ? 62.88656 81.03946 17.62766 1.000 36.86103 120 GLY A N 1
ATOM 771 C CA . GLY A 1 101 ? 61.44712 81.13265 17.81907 1.000 40.18473 120 GLY A CA 1
ATOM 772 C C . GLY A 1 101 ? 60.99620 82.56948 17.88194 1.000 39.24329 120 GLY A C 1
ATOM 773 O O . GLY A 1 101 ? 61.74385 83.45080 18.31573 1.000 37.57732 120 GLY A O 1
ATOM 774 N N . VAL A 1 102 ? 59.74895 82.80643 17.47271 1.000 37.55906 121 VAL A N 1
ATOM 775 C CA . VAL A 1 102 ? 59.09335 84.10613 17.56893 1.000 38.43733 121 VAL A CA 1
ATOM 776 C C . VAL A 1 102 ? 57.71096 83.86038 18.17545 1.000 36.11954 121 VAL A C 1
ATOM 777 O O . VAL A 1 102 ? 57.05554 82.87167 17.83479 1.000 37.11107 121 VAL A O 1
ATOM 781 N N . VAL A 1 103 ? 57.28372 84.71013 19.11630 1.000 38.41889 122 VAL A N 1
ATOM 782 C CA . VAL A 1 103 ? 55.97197 84.46621 19.71000 1.000 46.06116 122 VAL A CA 1
ATOM 783 C C . VAL A 1 103 ? 54.89418 84.60896 18.63019 1.000 41.41899 122 VAL A C 1
ATOM 784 O O . VAL A 1 103 ? 54.97650 85.44821 17.72662 1.000 39.43905 122 VAL A O 1
ATOM 788 N N . GLU A 1 104 ? 53.84934 83.79849 18.76701 1.000 47.54878 123 GLU A N 1
ATOM 789 C CA . GLU A 1 104 ? 52.85932 83.62173 17.70919 1.000 46.35883 123 GLU A CA 1
ATOM 790 C C . GLU A 1 104 ? 52.33915 84.96154 17.17801 1.000 42.98238 123 GLU A C 1
ATOM 791 O O . GLU A 1 104 ? 52.26567 85.17630 15.96279 1.000 48.53240 123 GLU A O 1
ATOM 797 N N . THR A 1 105 ? 51.99658 85.89052 18.06818 1.000 42.01628 124 THR A N 1
ATOM 798 C CA . THR A 1 105 ? 51.41027 87.14372 17.60142 1.000 44.26051 124 THR A CA 1
ATOM 799 C C . THR A 1 105 ? 52.41029 88.07691 16.92356 1.000 49.52885 124 THR A C 1
ATOM 800 O O . THR A 1 105 ? 51.99854 89.11743 16.40271 1.000 50.15590 124 THR A O 1
ATOM 804 N N . TYR A 1 106 ? 53.70480 87.75854 16.92539 1.000 49.40188 125 TYR A N 1
ATOM 805 C CA . TYR A 1 106 ? 54.70243 88.57630 16.24053 1.000 44.80253 125 TYR A CA 1
ATOM 806 C C . TYR A 1 106 ? 55.20031 87.94205 14.94707 1.000 46.17364 125 TYR A C 1
ATOM 807 O O . TYR A 1 106 ? 56.14042 88.45926 14.33713 1.000 46.52138 125 TYR A O 1
ATOM 816 N N . ARG A 1 107 ? 54.60361 86.83617 14.51950 1.000 43.99769 126 ARG A N 1
ATOM 817 C CA . ARG A 1 107 ? 55.11808 86.10515 13.37376 1.000 48.41748 126 ARG A CA 1
ATOM 818 C C . ARG A 1 107 ? 54.72555 86.75830 12.05270 1.000 49.50484 126 ARG A C 1
ATOM 819 O O . ARG A 1 107 ? 53.80647 87.57375 11.97319 1.000 53.01377 126 ARG A O 1
ATOM 827 N N . LYS A 1 108 ? 55.46355 86.39600 11.00400 1.000 46.53417 127 LYS A N 1
ATOM 828 C CA . LYS A 1 108 ? 55.22446 86.89016 9.64929 1.000 47.36040 127 LYS A CA 1
ATOM 829 C C . LYS A 1 108 ? 55.51458 88.38028 9.52889 1.000 51.30527 127 LYS A C 1
ATOM 830 O O . LYS A 1 108 ? 54.85931 89.08843 8.76512 1.000 56.11813 127 LYS A O 1
ATOM 836 N N . ARG A 1 109 ? 56.49016 88.86587 10.29697 1.000 47.87731 128 ARG A N 1
ATOM 837 C CA . ARG A 1 109 ? 56.94151 90.24680 10.21320 1.000 47.36256 128 ARG A CA 1
ATOM 838 C C . ARG A 1 109 ? 58.42666 90.33690 9.88748 1.000 51.20738 128 ARG A C 1
ATOM 839 O O . ARG A 1 109 ? 58.97795 91.44362 9.84770 1.000 52.06155 128 ARG A O 1
ATOM 847 N N . GLY A 1 110 ? 59.07887 89.20770 9.62083 1.000 50.60320 129 GLY A N 1
ATOM 848 C CA . GLY A 1 110 ? 60.49579 89.19884 9.32386 1.000 50.32264 129 GLY A CA 1
ATOM 849 C C . GLY A 1 110 ? 61.40880 89.10724 10.52658 1.000 46.95036 129 GLY A C 1
ATOM 850 O O . GLY A 1 110 ? 62.62631 89.25631 10.36971 1.000 52.81765 129 GLY A O 1
ATOM 851 N N . ILE A 1 111 ? 60.87041 88.85427 11.71950 1.000 45.74213 130 ILE A N 1
ATOM 852 C CA . ILE A 1 111 ? 61.71452 88.82334 12.90959 1.000 49.53480 130 ILE A CA 1
ATOM 853 C C . ILE A 1 111 ? 62.65185 87.61984 12.87306 1.000 44.54319 130 ILE A C 1
ATOM 854 O O . ILE A 1 111 ? 63.85479 87.74315 13.13544 1.000 47.21121 130 ILE A O 1
ATOM 859 N N . ALA A 1 112 ? 62.12912 86.44404 12.52384 1.000 43.66708 131 ALA A N 1
ATOM 860 C CA . ALA A 1 112 ? 62.98642 85.26359 12.46712 1.000 42.56370 131 ALA A CA 1
ATOM 861 C C . ALA A 1 112 ? 64.07317 85.43216 11.42250 1.000 45.05020 131 ALA A C 1
ATOM 862 O O . ALA A 1 112 ? 65.23058 85.07079 11.65471 1.000 47.09121 131 ALA A O 1
ATOM 864 N N . LYS A 1 113 ? 63.71774 85.95974 10.25354 1.000 41.40264 132 LYS A N 1
ATOM 865 C CA . LYS A 1 113 ? 64.72752 86.24763 9.24711 1.000 40.28684 132 LYS A CA 1
ATOM 866 C C . LYS A 1 113 ? 65.80771 87.16586 9.80803 1.000 45.65907 132 LYS A C 1
ATOM 867 O O . LYS A 1 113 ? 67.00337 86.95842 9.56559 1.000 49.92875 132 LYS A O 1
ATOM 873 N N . ALA A 1 114 ? 65.40209 88.22112 10.51958 1.000 45.13024 133 ALA A N 1
ATOM 874 C CA . ALA A 1 114 ? 66.38630 89.13677 11.09191 1.000 49.64639 133 ALA A CA 1
ATOM 875 C C . ALA A 1 114 ? 67.24337 88.44600 12.14573 1.000 49.93660 133 ALA A C 1
ATOM 876 O O . ALA A 1 114 ? 68.45449 88.68711 12.22685 1.000 51.78655 133 ALA A O 1
ATOM 878 N N . LEU A 1 115 ? 66.64279 87.56712 12.94408 1.000 44.83209 134 LEU A N 1
ATOM 879 C CA . LEU A 1 115 ? 67.41647 86.84953 13.95503 1.000 45.51202 134 LEU A CA 1
ATOM 880 C C . LEU A 1 115 ? 68.48941 85.98060 13.30313 1.000 42.23058 134 LEU A C 1
ATOM 881 O O . LEU A 1 115 ? 69.65750 85.99398 13.71518 1.000 49.04348 134 LEU A O 1
ATOM 886 N N . ILE A 1 116 ? 68.11717 85.22127 12.27200 1.000 43.12618 135 ILE A N 1
ATOM 887 C CA . ILE A 1 116 ? 69.10937 84.43455 11.54417 1.000 46.61080 135 ILE A CA 1
ATOM 888 C C . ILE A 1 116 ? 70.18300 85.34053 10.96080 1.000 52.99737 135 ILE A C 1
ATOM 889 O O . ILE A 1 116 ? 71.38371 85.03686 11.02755 1.000 51.17141 135 ILE A O 1
ATOM 894 N N . ASN A 1 117 ? 69.77143 86.48232 10.40451 1.000 49.50898 136 ASN A N 1
ATOM 895 C CA . ASN A 1 117 ? 70.73588 87.42896 9.85564 1.000 50.50570 136 ASN A CA 1
ATOM 896 C C . ASN A 1 117 ? 71.78856 87.80696 10.89716 1.000 54.37096 136 ASN A C 1
ATOM 897 O O . ASN A 1 117 ? 72.98453 87.91539 10.58183 1.000 56.48172 136 ASN A O 1
ATOM 902 N N . GLU A 1 118 ? 71.36317 88.00888 12.14678 1.000 53.87633 137 GLU A N 1
ATOM 903 C CA . GLU A 1 118 ? 72.31297 88.31258 13.21508 1.000 60.30138 137 GLU A CA 1
ATOM 904 C C . GLU A 1 118 ? 73.35290 87.21065 13.35935 1.000 54.45590 137 GLU A C 1
ATOM 905 O O . GLU A 1 118 ? 74.54157 87.48983 13.54944 1.000 58.20515 137 GLU A O 1
ATOM 911 N N . VAL A 1 119 ? 72.92831 85.95088 13.25789 1.000 50.81775 138 VAL A N 1
ATOM 912 C CA . VAL A 1 119 ? 73.86829 84.84717 13.40715 1.000 48.77248 138 VAL A CA 1
ATOM 913 C C . VAL A 1 119 ? 74.85273 84.81326 12.24048 1.000 53.59532 138 VAL A C 1
ATOM 914 O O . VAL A 1 119 ? 76.05656 84.61920 12.43359 1.000 51.06951 138 VAL A O 1
ATOM 918 N N . VAL A 1 120 ? 74.36102 85.00860 11.01683 1.000 48.43822 139 VAL A N 1
ATOM 919 C CA . VAL A 1 120 ? 75.24196 85.01273 9.84896 1.000 48.14183 139 VAL A CA 1
ATOM 920 C C . VAL A 1 120 ? 76.20843 86.18418 9.91387 1.000 51.63590 139 VAL A C 1
ATOM 921 O O . VAL A 1 120 ? 77.40780 86.03907 9.64754 1.000 50.91570 139 VAL A O 1
ATOM 925 N N . LYS A 1 121 ? 75.70603 87.36429 10.27266 1.000 55.17458 140 LYS A N 1
ATOM 926 C CA . LYS A 1 121 ? 76.57170 88.52961 10.41968 1.000 59.30162 140 LYS A CA 1
ATOM 927 C C . LYS A 1 121 ? 77.61534 88.30743 11.50634 1.000 56.88581 140 LYS A C 1
ATOM 928 O O . LYS A 1 121 ? 78.75640 88.76566 11.38579 1.000 65.89817 140 LYS A O 1
ATOM 934 N N . TYR A 1 122 ? 77.24054 87.60553 12.57567 1.000 60.20060 141 TYR A N 1
ATOM 935 C CA . TYR A 1 122 ? 78.20230 87.26893 13.61843 1.000 58.29184 141 TYR A CA 1
ATOM 936 C C . TYR A 1 122 ? 79.28070 86.33490 13.08489 1.000 50.59475 141 TYR A C 1
ATOM 937 O O . TYR A 1 122 ? 80.47698 86.57468 13.28300 1.000 61.11424 141 TYR A O 1
ATOM 946 N N . SER A 1 123 ? 78.87469 85.26292 12.39898 1.000 53.17453 142 SER A N 1
ATOM 947 C CA . SER A 1 123 ? 79.83142 84.27034 11.91603 1.000 53.21977 142 SER A CA 1
ATOM 948 C C . SER A 1 123 ? 80.80642 84.86732 10.91231 1.000 60.62054 142 SER A C 1
ATOM 949 O O . SER A 1 123 ? 81.95369 84.41569 10.81237 1.000 63.25716 142 SER A O 1
ATOM 952 N N . SER A 1 124 ? 80.37190 85.87253 10.15687 1.000 56.80880 143 SER A N 1
ATOM 953 C CA . SER A 1 124 ? 81.24889 86.46401 9.15774 1.000 58.24260 143 SER A CA 1
ATOM 954 C C . SER A 1 124 ? 82.32095 87.34786 9.77968 1.000 66.91254 143 SER A C 1
ATOM 955 O O . SER A 1 124 ? 83.24383 87.75708 9.07033 1.000 70.14883 143 SER A O 1
ATOM 958 N N . GLY A 1 125 ? 82.23659 87.63316 11.08191 1.000 59.94447 144 GLY A N 1
ATOM 959 C CA . GLY A 1 125 ? 83.20437 88.48900 11.74465 1.000 66.50639 144 GLY A CA 1
ATOM 960 C C . GLY A 1 125 ? 84.31820 87.72533 12.44521 1.000 68.52685 144 GLY A C 1
ATOM 961 O O . GLY A 1 125 ? 85.34367 88.30988 12.82160 1.000 73.67520 144 GLY A O 1
ATOM 962 N N . ILE A 1 126 ? 84.15867 86.41440 12.58034 1.000 70.76334 145 ILE A N 1
ATOM 963 C CA . ILE A 1 126 ? 85.13242 85.56745 13.27356 1.000 74.43494 145 ILE A CA 1
ATOM 964 C C . ILE A 1 126 ? 86.13399 85.09384 12.23075 1.000 69.31555 145 ILE A C 1
ATOM 965 O O . ILE A 1 126 ? 85.72179 84.49667 11.22483 1.000 64.13807 145 ILE A O 1
ATOM 970 N N . PRO A 1 127 ? 87.44629 85.34567 12.40655 1.000 69.40794 146 PRO A N 1
ATOM 971 C CA . PRO A 1 127 ? 88.36442 85.21013 11.26872 1.000 70.24416 146 PRO A CA 1
ATOM 972 C C . PRO A 1 127 ? 88.21176 83.92600 10.46528 1.000 78.36583 146 PRO A C 1
ATOM 973 O O . PRO A 1 127 ? 87.91467 83.99625 9.26862 1.000 92.93405 146 PRO A O 1
ATOM 977 N N . VAL A 1 128 ? 88.39452 82.75891 11.06975 1.000 72.45137 147 VAL A N 1
ATOM 978 C CA . VAL A 1 128 ? 88.32314 81.50172 10.32251 1.000 63.40738 147 VAL A CA 1
ATOM 979 C C . VAL A 1 128 ? 86.97493 80.79847 10.52029 1.000 61.66495 147 VAL A C 1
ATOM 980 O O . VAL A 1 128 ? 86.89613 79.56927 10.43498 1.000 61.24395 147 VAL A O 1
ATOM 984 N N . CYS A 1 129 ? 85.92791 81.54779 10.85587 1.000 55.94548 148 CYS A N 1
ATOM 985 C CA . CYS A 1 129 ? 84.58580 80.96878 10.93401 1.000 54.82698 148 CYS A CA 1
ATOM 986 C C . CYS A 1 129 ? 84.04073 80.71979 9.53185 1.000 58.73409 148 CYS A C 1
ATOM 987 O O . CYS A 1 129 ? 83.88519 81.65312 8.73632 1.000 52.70388 148 CYS A O 1
ATOM 990 N N . ARG A 1 130 ? 83.69074 79.46624 9.25130 1.000 49.09421 149 ARG A N 1
ATOM 991 C CA . ARG A 1 130 ? 83.40622 79.05409 7.88350 1.000 49.22165 149 ARG A CA 1
ATOM 992 C C . ARG A 1 130 ? 81.94571 79.17809 7.50615 1.000 48.07945 149 ARG A C 1
ATOM 993 O O . ARG A 1 130 ? 81.61834 79.06551 6.31066 1.000 50.88349 149 ARG A O 1
ATOM 1001 N N . GLY A 1 131 ? 81.08117 79.44301 8.45823 1.000 46.67379 150 GLY A N 1
ATOM 1002 C CA . GLY A 1 131 ? 79.67361 79.57953 8.13348 1.000 43.86046 150 GLY A CA 1
ATOM 1003 C C . GLY A 1 131 ? 78.79298 79.12611 9.27671 1.000 47.83220 150 GLY A C 1
ATOM 1004 O O . GLY A 1 131 ? 79.22688 79.03590 10.42337 1.000 46.97456 150 GLY A O 1
ATOM 1005 N N . VAL A 1 132 ? 77.53715 78.84633 8.92128 1.000 41.78050 151 VAL A N 1
ATOM 1006 C CA . VAL A 1 132 ? 76.46488 78.52358 9.85748 1.000 42.54657 151 VAL A CA 1
ATOM 1007 C C . VAL A 1 132 ? 75.79545 77.23718 9.39653 1.000 39.41930 151 VAL A C 1
ATOM 1008 O O . VAL A 1 132 ? 75.60598 77.03377 8.19295 1.000 39.42146 151 VAL A O 1
ATOM 1012 N N . TYR A 1 133 ? 75.45481 76.35900 10.33944 1.000 40.54572 152 TYR A N 1
ATOM 1013 C CA . TYR A 1 133 ? 74.65456 75.17968 10.01769 1.000 42.15900 152 TYR A CA 1
ATOM 1014 C C . TYR A 1 133 ? 73.68414 74.89886 11.15821 1.000 39.72540 152 TYR A C 1
ATOM 1015 O O . TYR A 1 133 ? 73.75505 75.49581 12.23478 1.000 38.96640 152 TYR A O 1
ATOM 1024 N N . LEU A 1 134 ? 72.71802 74.03729 10.87527 1.000 40.05274 153 LEU A N 1
ATOM 1025 C CA . LEU A 1 134 ? 71.66440 73.71415 11.82325 1.000 39.24194 153 LEU A CA 1
ATOM 1026 C C . LEU A 1 134 ? 70.88151 72.53039 11.27625 1.000 35.89225 153 LEU A C 1
ATOM 1027 O O . LEU A 1 134 ? 71.06879 72.10784 10.13062 1.000 39.93191 153 LEU A O 1
ATOM 1032 N N . HIS A 1 135 ? 69.97505 72.02880 12.09923 1.000 38.96931 154 HIS A N 1
ATOM 1033 C CA . HIS A 1 135 ? 69.04560 70.98718 11.70755 1.000 38.19611 154 HIS A CA 1
ATOM 1034 C C . HIS A 1 135 ? 67.63214 71.51053 11.88941 1.000 41.22987 154 HIS A C 1
ATOM 1035 O O . HIS A 1 135 ? 67.33398 72.19342 12.87237 1.000 42.96236 154 HIS A O 1
ATOM 1042 N N . VAL A 1 136 ? 66.78091 71.21097 10.91569 1.000 37.99193 155 VAL A N 1
ATOM 1043 C CA . VAL A 1 136 ? 65.37970 71.59035 10.92813 1.000 42.23784 155 VAL A CA 1
ATOM 1044 C C . VAL A 1 136 ? 64.54663 70.32051 10.98010 1.000 34.30396 155 VAL A C 1
ATOM 1045 O O . VAL A 1 136 ? 64.83189 69.35075 10.26702 1.000 43.81460 155 VAL A O 1
ATOM 1049 N N . ILE A 1 137 ? 63.50215 70.32103 11.81101 1.000 34.73677 156 ILE A N 1
ATOM 1050 C CA . ILE A 1 137 ? 62.58570 69.19424 11.78301 1.000 37.12401 156 ILE A CA 1
ATOM 1051 C C . ILE A 1 137 ? 62.02156 69.09121 10.37536 1.000 31.45384 156 ILE A C 1
ATOM 1052 O O . ILE A 1 137 ? 61.58744 70.09417 9.79990 1.000 41.55180 156 ILE A O 1
ATOM 1057 N N . ALA A 1 138 ? 61.99560 67.87298 9.82816 1.000 37.20352 157 ALA A N 1
ATOM 1058 C CA . ALA A 1 138 ? 61.78834 67.70681 8.38819 1.000 39.62761 157 ALA A CA 1
ATOM 1059 C C . ALA A 1 138 ? 60.37132 68.04285 7.93700 1.000 47.15066 157 ALA A C 1
ATOM 1060 O O . ALA A 1 138 ? 60.16608 68.33075 6.75176 1.000 46.23392 157 ALA A O 1
ATOM 1062 N N . HIS A 1 139 ? 59.38548 68.00313 8.82729 1.000 45.85043 158 HIS A N 1
ATOM 1063 C CA . HIS A 1 139 ? 58.02164 68.31957 8.42432 1.000 47.92123 158 HIS A CA 1
ATOM 1064 C C . HIS A 1 139 ? 57.66606 69.76875 8.72329 1.000 50.75224 158 HIS A C 1
ATOM 1065 O O . HIS A 1 139 ? 56.50647 70.15973 8.56480 1.000 50.02458 158 HIS A O 1
ATOM 1072 N N . ASN A 1 140 ? 58.64237 70.57422 9.14652 1.000 42.69483 159 ASN A N 1
ATOM 1073 C CA . ASN A 1 140 ? 58.42818 71.98649 9.46935 1.000 42.89902 159 ASN A CA 1
ATOM 1074 C C . ASN A 1 140 ? 58.66519 72.81424 8.20826 1.000 43.50794 159 ASN A C 1
ATOM 1075 O O . ASN A 1 140 ? 59.72813 73.40200 7.99774 1.000 43.71781 159 ASN A O 1
ATOM 1080 N N . ASN A 1 141 ? 57.63549 72.86876 7.36473 1.000 44.08895 160 ASN A N 1
ATOM 1081 C CA . ASN A 1 141 ? 57.75477 73.57781 6.09620 1.000 48.08647 160 ASN A CA 1
ATOM 1082 C C . ASN A 1 141 ? 58.04314 75.06674 6.26918 1.000 52.47078 160 ASN A C 1
ATOM 1083 O O . ASN A 1 141 ? 58.84384 75.60681 5.48411 1.000 50.56510 160 ASN A O 1
ATOM 1088 N N . PRO A 1 142 ? 57.41931 75.78728 7.20768 1.000 50.71197 161 PRO A N 1
ATOM 1089 C CA . PRO A 1 142 ? 57.76596 77.21077 7.36870 1.000 46.02635 161 PRO A CA 1
ATOM 1090 C C . PRO A 1 142 ? 59.24005 77.43189 7.65663 1.000 42.11042 161 PRO A C 1
ATOM 1091 O O . PRO A 1 142 ? 59.84646 78.36203 7.10127 1.000 42.70563 161 PRO A O 1
ATOM 1095 N N . ALA A 1 143 ? 59.83598 76.57615 8.49036 1.000 39.25509 162 ALA A N 1
ATOM 1096 C CA . ALA A 1 143 ? 61.26071 76.68945 8.79012 1.000 39.96989 162 ALA A CA 1
ATOM 1097 C C . ALA A 1 143 ? 62.10339 76.39333 7.55627 1.000 40.00064 162 ALA A C 1
ATOM 1098 O O . ALA A 1 143 ? 63.06682 77.10836 7.27919 1.000 39.57203 162 ALA A O 1
ATOM 1100 N N . ILE A 1 144 ? 61.76314 75.33949 6.81226 1.000 39.95257 163 ILE A N 1
ATOM 1101 C CA . ILE A 1 144 ? 62.46552 75.04507 5.55873 1.000 40.46500 163 ILE A CA 1
ATOM 1102 C C . ILE A 1 144 ? 62.42397 76.24598 4.61584 1.000 43.16687 163 ILE A C 1
ATOM 1103 O O . ILE A 1 144 ? 63.45136 76.65169 4.06105 1.000 43.11888 163 ILE A O 1
ATOM 1108 N N . ARG A 1 145 ? 61.23324 76.82963 4.40234 1.000 42.35137 164 ARG A N 1
ATOM 1109 C CA . ARG A 1 145 ? 61.13364 77.99441 3.52057 1.000 43.60701 164 ARG A CA 1
ATOM 1110 C C . ARG A 1 145 ? 61.97390 79.16356 4.02767 1.000 45.57657 164 ARG A C 1
ATOM 1111 O O . ARG A 1 145 ? 62.54681 79.92344 3.23173 1.000 44.89905 164 ARG A O 1
ATOM 1119 N N . LEU A 1 146 ? 62.01061 79.35425 5.34582 1.000 41.55446 165 LEU A N 1
ATOM 1120 C CA . LEU A 1 146 ? 62.76204 80.46157 5.94117 1.000 40.70198 165 LEU A CA 1
ATOM 1121 C C . LEU A 1 146 ? 64.25713 80.32283 5.67726 1.000 36.30327 165 LEU A C 1
ATOM 1122 O O . LEU A 1 146 ? 64.92819 81.27480 5.25875 1.000 40.25135 165 LEU A O 1
ATOM 1127 N N . TYR A 1 147 ? 64.80915 79.15214 5.94488 1.000 38.27437 166 TYR A N 1
ATOM 1128 C CA . TYR A 1 147 ? 66.25106 79.01872 5.77021 1.000 41.29572 166 TYR A CA 1
ATOM 1129 C C . TYR A 1 147 ? 66.62461 79.05752 4.29449 1.000 41.83588 166 TYR A C 1
ATOM 1130 O O . TYR A 1 147 ? 67.63921 79.66287 3.92110 1.000 39.43972 166 TYR A O 1
ATOM 1139 N N . LYS A 1 148 ? 65.79684 78.45647 3.43215 1.000 38.69878 167 LYS A N 1
ATOM 1140 C CA . LYS A 1 148 ? 66.01205 78.57759 1.99018 1.000 36.92036 167 LYS A CA 1
ATOM 1141 C C . LYS A 1 148 ? 65.98529 80.04072 1.54976 1.000 43.89160 167 LYS A C 1
ATOM 1142 O O . LYS A 1 148 ? 66.80185 80.46914 0.72234 1.000 48.35478 167 LYS A O 1
ATOM 1148 N N . ARG A 1 149 ? 65.06930 80.82990 2.11843 1.000 44.02289 168 ARG A N 1
ATOM 1149 C CA . ARG A 1 149 ? 64.96309 82.23941 1.76595 1.000 45.58697 168 ARG A CA 1
ATOM 1150 C C . ARG A 1 149 ? 66.22344 82.99701 2.15621 1.000 50.55303 168 ARG A C 1
ATOM 1151 O O . ARG A 1 149 ? 66.60396 83.96622 1.48538 1.000 50.58332 168 ARG A O 1
ATOM 1159 N N . MET A 1 150 ? 66.87425 82.56464 3.23467 1.000 47.61401 169 MET A N 1
ATOM 1160 C CA . MET A 1 150 ? 68.15211 83.09186 3.70133 1.000 51.41631 169 MET A CA 1
ATOM 1161 C C . MET A 1 150 ? 69.34508 82.54399 2.93358 1.000 49.69060 169 MET A C 1
ATOM 1162 O O . MET A 1 150 ? 70.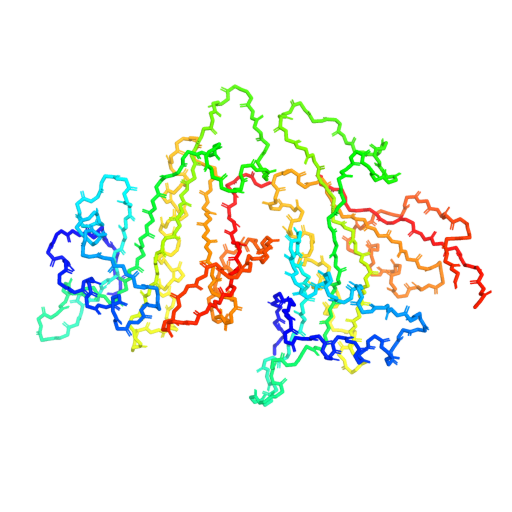48189 82.78776 3.34483 1.000 50.57216 169 MET A O 1
ATOM 1167 N N . SER A 1 151 ? 69.11697 81.77108 1.87557 1.000 47.65643 170 SER A N 1
ATOM 1168 C CA . SER A 1 151 ? 70.15911 81.18464 1.04203 1.000 49.35986 170 SER A CA 1
ATOM 1169 C C . SER A 1 151 ? 70.86867 79.99933 1.68244 1.000 47.53532 170 SER A C 1
ATOM 1170 O O . SER A 1 151 ? 71.95420 79.63456 1.20692 1.000 49.63266 170 SER A O 1
ATOM 1173 N N . PHE A 1 152 ? 70.32115 79.37892 2.73371 1.000 37.23235 171 PHE A N 1
ATOM 1174 C CA . PHE A 1 152 ? 70.92813 78.15813 3.25771 1.000 39.74294 171 PHE A CA 1
ATOM 1175 C C . PHE A 1 152 ? 70.67327 77.01135 2.29399 1.000 42.92582 171 PHE A C 1
ATOM 1176 O O . PHE A 1 152 ? 69.61124 76.93550 1.66668 1.000 42.22941 171 PHE A O 1
ATOM 1184 N N . ARG A 1 153 ? 71.65424 76.11637 2.16747 1.000 39.19540 172 ARG A N 1
ATOM 1185 C CA . ARG A 1 153 ? 71.52069 74.95057 1.29946 1.000 40.87783 172 ARG A CA 1
ATOM 1186 C C . ARG A 1 153 ? 71.01072 73.78023 2.13579 1.000 43.56321 172 ARG A C 1
ATOM 1187 O O . ARG A 1 153 ? 71.54774 73.50370 3.21061 1.000 42.65601 172 ARG A O 1
ATOM 1195 N N . CYS A 1 154 ? 69.99411 73.08204 1.62828 1.000 44.94123 173 CYS A N 1
ATOM 1196 C CA . CYS A 1 154 ? 69.48289 71.86305 2.25345 1.000 38.35924 173 CYS A CA 1
ATOM 1197 C C . CYS A 1 154 ? 70.34916 70.69842 1.78553 1.000 42.37337 173 CYS A C 1
ATOM 1198 O O . CYS A 1 154 ? 70.40257 70.40345 0.58260 1.000 43.27809 173 CYS A O 1
ATOM 1201 N N . VAL A 1 155 ? 71.11772 70.11387 2.70677 1.000 44.76467 174 VAL A N 1
ATOM 1202 C CA . VAL A 1 155 ? 72.14020 69.14431 2.33538 1.000 49.20216 174 VAL A CA 1
ATOM 1203 C C . VAL A 1 155 ? 71.61481 67.71369 2.27026 1.000 41.38886 174 VAL A C 1
ATOM 1204 O O . VAL A 1 155 ? 71.77414 67.03428 1.24983 1.000 43.55055 174 VAL A O 1
ATOM 1208 N N . ARG A 1 156 ? 71.01146 67.23526 3.35824 1.000 42.77287 175 ARG A N 1
ATOM 1209 C CA . ARG A 1 156 ? 70.63544 65.82766 3.43675 1.000 45.21969 175 ARG A CA 1
ATOM 1210 C C . ARG A 1 156 ? 69.65274 65.63304 4.58016 1.000 39.94661 175 ARG A C 1
ATOM 1211 O O . ARG A 1 156 ? 69.51433 66.47998 5.46419 1.000 41.92025 175 ARG A O 1
ATOM 1219 N N . ARG A 1 157 ? 68.99709 64.47759 4.56664 1.000 36.98607 176 ARG A N 1
ATOM 1220 C CA . ARG A 1 157 ? 68.04063 64.09485 5.59558 1.000 39.43167 176 ARG A CA 1
ATOM 1221 C C . ARG A 1 157 ? 68.68685 63.14210 6.59871 1.000 46.63792 176 ARG A C 1
ATOM 1222 O O . ARG A 1 157 ? 69.33654 62.16728 6.20221 1.000 51.14671 176 ARG A O 1
ATOM 1230 N N . LEU A 1 158 ? 68.52307 63.43655 7.88929 1.000 42.02374 177 LEU A N 1
ATOM 1231 C CA . LEU A 1 158 ? 69.00106 62.57657 8.97016 1.000 42.60405 177 LEU A CA 1
ATOM 1232 C C . LEU A 1 158 ? 67.80465 61.88101 9.61172 1.000 42.72724 177 LEU A C 1
ATOM 1233 O O . LEU A 1 158 ? 66.90865 62.54156 10.14185 1.000 47.09863 177 LEU A O 1
ATOM 1238 N N . HIS A 1 159 ? 67.81948 60.55472 9.61681 1.000 43.77785 178 HIS A N 1
ATOM 1239 C CA . HIS A 1 159 ? 66.68173 59.80481 10.12471 1.000 49.03196 178 HIS A CA 1
ATOM 1240 C C . HIS A 1 159 ? 66.72136 59.66304 11.64475 1.000 53.89643 178 HIS A C 1
ATOM 1241 O O . HIS A 1 159 ? 67.77593 59.42160 12.23874 1.000 57.16487 178 HIS A O 1
ATOM 1248 N N . GLY A 1 160 ? 65.56242 59.83634 12.27814 1.000 49.05038 179 GLY A N 1
ATOM 1249 C CA . GLY A 1 160 ? 65.50679 59.66808 13.71967 1.000 54.75528 179 GLY A CA 1
ATOM 1250 C C . GLY A 1 160 ? 66.31088 60.67836 14.50513 1.000 49.17846 179 GLY A C 1
ATOM 1251 O O . GLY A 1 160 ? 66.71393 60.39141 15.62750 1.000 51.98836 179 GLY A O 1
ATOM 1252 N N . PHE A 1 161 ? 66.56137 61.85627 13.93690 1.000 49.61936 180 PHE A N 1
ATOM 1253 C CA . PHE A 1 161 ? 67.42035 62.84177 14.58182 1.000 45.18854 180 PHE A CA 1
ATOM 1254 C C . PHE A 1 161 ? 66.81209 63.34072 15.88793 1.000 43.52249 180 PHE A C 1
ATOM 1255 O O . PHE A 1 161 ? 67.51345 63.49106 16.89208 1.000 45.12066 180 PHE A O 1
ATOM 1263 N N . TYR A 1 162 ? 65.52385 63.66165 15.86490 1.000 49.52031 181 TYR A N 1
ATOM 1264 C CA . TYR A 1 162 ? 64.79771 64.29196 16.95616 1.000 51.07363 181 TYR A CA 1
ATOM 1265 C C . TYR A 1 162 ? 63.89168 63.30329 17.68019 1.000 49.42378 181 TYR A C 1
ATOM 1266 O O . TYR A 1 162 ? 63.36656 62.36173 17.08172 1.000 49.50289 181 TYR A O 1
ATOM 1275 N N . LEU A 1 163 ? 63.71994 63.52506 18.98547 1.000 53.37454 182 LEU A N 1
ATOM 1276 C CA . LEU A 1 163 ? 62.79210 62.75017 19.79710 1.000 60.44962 182 LEU A CA 1
ATOM 1277 C C . LEU A 1 163 ? 61.85359 63.74227 20.46925 1.000 56.68752 182 LEU A C 1
ATOM 1278 O O . LEU A 1 163 ? 62.30018 64.57522 21.26332 1.000 61.67117 182 LEU A O 1
ATOM 1283 N N . ILE A 1 164 ? 60.56703 63.68364 20.11676 1.000 56.50338 183 ILE A N 1
ATOM 1284 C CA . ILE A 1 164 ? 59.58055 64.66624 20.56154 1.000 55.65330 183 ILE A CA 1
ATOM 1285 C C . ILE A 1 164 ? 58.32414 63.93009 21.00621 1.000 57.31977 183 ILE A C 1
ATOM 1286 O O . ILE A 1 164 ? 57.68033 63.24657 20.19887 1.000 55.33242 183 ILE A O 1
ATOM 1291 N N . ASN A 1 165 ? 57.96445 64.08321 22.27695 1.000 57.25905 184 ASN A N 1
ATOM 1292 C CA . ASN A 1 165 ? 56.79607 63.41680 22.84717 1.000 65.63960 184 ASN A CA 1
ATOM 1293 C C . ASN A 1 165 ? 56.87730 61.91114 22.61024 1.000 68.33485 184 ASN A C 1
ATOM 1294 O O . ASN A 1 165 ? 55.91676 61.26233 22.19383 1.000 65.52562 184 ASN A O 1
ATOM 1299 N N . GLY A 1 166 ? 58.06231 61.36163 22.86991 1.000 71.73174 185 GLY A N 1
ATOM 1300 C CA . GLY A 1 166 ? 58.33318 59.94864 22.67059 1.000 68.01465 185 GLY A CA 1
ATOM 1301 C C . GLY A 1 166 ? 58.18755 59.45052 21.24684 1.000 66.13927 185 GLY A C 1
ATOM 1302 O O . GLY A 1 166 ? 58.03069 58.24642 21.02916 1.000 67.75323 185 GLY A O 1
ATOM 1303 N N . GLN A 1 167 ? 58.24609 60.33693 20.26359 1.000 59.66458 186 GLN A N 1
ATOM 1304 C CA . GLN A 1 167 ? 58.15375 59.95564 18.86525 1.000 58.91541 186 GLN A CA 1
ATOM 1305 C C . GLN A 1 167 ? 59.41029 60.46038 18.16188 1.000 52.28261 186 GLN A C 1
ATOM 1306 O O . GLN A 1 167 ? 59.85077 61.58372 18.41407 1.000 54.32951 186 GLN A O 1
ATOM 1312 N N . HIS A 1 168 ? 60.00041 59.63481 17.29706 1.000 50.81865 187 HIS A N 1
ATOM 1313 C CA . HIS A 1 168 ? 61.18025 60.04732 16.54127 1.000 48.43172 187 HIS A CA 1
ATOM 1314 C C . HIS A 1 168 ? 60.79894 60.74240 15.23925 1.000 49.89930 187 HIS A C 1
ATOM 1315 O O . HIS A 1 168 ? 59.85445 60.33694 14.55608 1.000 54.73340 187 HIS A O 1
ATOM 1322 N N . PHE A 1 169 ? 61.53340 61.80609 14.91039 1.000 44.70212 188 PHE A N 1
ATOM 1323 C CA . PHE A 1 169 ? 61.29914 62.57782 13.69897 1.000 40.41311 188 PHE A CA 1
ATOM 1324 C C . PHE A 1 169 ? 62.62345 62.82636 12.99896 1.000 43.26843 188 PHE A C 1
ATOM 1325 O O . PHE A 1 169 ? 63.65858 62.96747 13.65093 1.000 46.35697 188 PHE A O 1
ATOM 1333 N N . ASP A 1 170 ? 62.57153 62.91126 11.67083 1.000 47.32218 189 ASP A N 1
ATOM 1334 C CA . ASP A 1 170 ? 63.76079 63.17340 10.86686 1.000 38.91183 189 ASP A CA 1
ATOM 1335 C C . ASP A 1 170 ? 64.08038 64.67080 10.86732 1.000 42.70973 189 ASP A C 1
ATOM 1336 O O . ASP A 1 170 ? 63.23594 65.51662 11.17818 1.000 41.99913 189 ASP A O 1
ATOM 1341 N N . SER A 1 171 ? 65.32136 65.00113 10.51209 1.000 38.63479 190 SER A N 1
ATOM 1342 C CA . SER A 1 171 ? 65.71427 66.39124 10.35890 1.000 37.97751 190 SER A CA 1
ATOM 1343 C C . SER A 1 171 ? 66.34130 66.60078 8.98771 1.000 38.08731 190 SER A C 1
ATOM 1344 O O . SER A 1 171 ? 66.72450 65.65048 8.29637 1.000 39.49704 190 SER A O 1
ATOM 1347 N N . TYR A 1 172 ? 66.37591 67.85919 8.56589 1.000 40.33203 191 TYR A N 1
ATOM 1348 C CA . TYR A 1 172 ? 67.19396 68.27511 7.43405 1.000 35.51095 191 TYR A CA 1
ATOM 1349 C C . TYR A 1 172 ? 68.39121 69.06062 7.94134 1.000 41.79474 191 TYR A C 1
ATOM 1350 O O . TYR A 1 172 ? 68.24481 69.94719 8.78684 1.000 41.75935 191 TYR A O 1
ATOM 1359 N N . LEU A 1 173 ? 69.56970 68.73896 7.41523 1.000 40.28834 192 LEU A N 1
ATOM 1360 C CA . LEU A 1 173 ? 70.76646 69.54063 7.65492 1.000 39.72694 192 LEU A CA 1
ATOM 1361 C C . LEU A 1 173 ? 70.78414 70.73140 6.69739 1.000 37.52289 192 LEU A C 1
ATOM 1362 O O . LEU A 1 173 ? 70.62439 70.55026 5.49159 1.000 44.87333 192 LEU A O 1
ATOM 1367 N N . PHE A 1 174 ? 70.93411 71.95215 7.23047 1.000 37.36910 193 PHE A N 1
ATOM 1368 C CA . PHE A 1 174 ? 71.02795 73.15963 6.40711 1.000 42.59534 193 PHE A CA 1
ATOM 1369 C C . PHE A 1 174 ? 72.36215 73.82661 6.68000 1.000 37.90787 193 PHE A C 1
ATOM 1370 O O . PHE A 1 174 ? 72.78753 73.89050 7.82322 1.000 40.97855 193 PHE A O 1
ATOM 1378 N N . VAL A 1 175 ? 73.03961 74.30655 5.62806 1.000 40.15607 194 VAL A N 1
ATOM 1379 C CA . VAL A 1 175 ? 74.34494 74.94159 5.78660 1.000 39.54912 194 VAL A CA 1
ATOM 1380 C C . VAL A 1 175 ? 74.37749 76.24504 5.00250 1.000 42.34773 194 VAL A C 1
ATOM 1381 O O . VAL A 1 175 ? 73.74732 76.36737 3.94544 1.000 45.40941 194 VAL A O 1
ATOM 1385 N N . TYR A 1 176 ? 75.02933 77.25505 5.57392 1.000 43.85265 195 TYR A N 1
ATOM 1386 C CA . TYR A 1 176 ? 75.39810 78.46937 4.85223 1.000 42.87219 195 TYR A CA 1
ATOM 1387 C C . TYR A 1 176 ? 76.90293 78.67336 5.00055 1.000 40.33546 195 TYR A C 1
ATOM 1388 O O . TYR A 1 176 ? 77.37512 79.08650 6.06571 1.000 45.59400 195 TYR A O 1
ATOM 1397 N N . PHE A 1 177 ? 77.64804 78.45007 3.92109 1.000 41.97847 196 PHE A N 1
ATOM 1398 C CA . PHE A 1 177 ? 79.09447 78.65168 3.94734 1.000 46.36337 196 PHE A CA 1
ATOM 1399 C C . PHE A 1 177 ? 79.42612 80.06737 3.49524 1.000 50.48000 196 PHE A C 1
ATOM 1400 O O . PHE A 1 177 ? 78.88501 80.55490 2.49766 1.000 56.68718 196 PHE A O 1
ATOM 1408 N N . ILE A 1 178 ? 80.34956 80.70764 4.21519 1.000 52.89199 197 ILE A N 1
ATOM 1409 C CA . ILE A 1 178 ? 80.73847 82.07400 3.88446 1.000 79.94331 197 ILE A CA 1
ATOM 1410 C C . ILE A 1 178 ? 81.44452 82.11615 2.54110 1.000 91.08984 197 ILE A C 1
ATOM 1411 O O . ILE A 1 178 ? 81.29177 83.07563 1.77660 1.000 98.01185 197 ILE A O 1
ATOM 1416 N N . ASN A 1 179 ? 82.22396 81.08359 2.23093 1.000 93.42051 198 ASN A N 1
ATOM 1417 C CA . ASN A 1 179 ? 82.82721 80.90713 0.91013 1.000 95.30605 198 ASN A CA 1
ATOM 1418 C C . ASN A 1 179 ? 82.45937 79.49994 0.44345 1.000 94.70983 198 ASN A C 1
ATOM 1419 O O . ASN A 1 179 ? 83.15846 78.53000 0.74811 1.000 95.88907 198 ASN A O 1
ATOM 1424 N N . GLY A 1 180 ? 81.34275 79.39196 -0.27448 1.000 91.95624 199 GLY A N 1
ATOM 1425 C CA . GLY A 1 180 ? 80.84724 78.10996 -0.74449 1.000 88.74169 199 GLY A CA 1
ATOM 1426 C C . GLY A 1 180 ? 81.54007 77.59777 -1.99148 1.000 98.16138 199 GLY A C 1
ATOM 1427 O O . GLY A 1 180 ? 81.51616 76.40008 -2.27360 1.000 97.30521 199 GLY A O 1
ATOM 1428 N N . THR B 1 5 ? 51.73918 81.09622 -6.92244 1.000 77.01407 24 THR B N 1
ATOM 1429 C CA . THR B 1 5 ? 53.18863 81.05494 -6.77482 1.000 74.64486 24 THR B CA 1
ATOM 1430 C C . THR B 1 5 ? 53.66302 79.62598 -6.52781 1.000 66.58804 24 THR B C 1
ATOM 1431 O O . THR B 1 5 ? 53.06165 78.86530 -5.76291 1.000 70.41277 24 THR B O 1
ATOM 1435 N N . ILE B 1 6 ? 54.74805 79.26432 -7.19360 1.000 53.80159 25 ILE B N 1
ATOM 1436 C CA . ILE B 1 6 ? 55.31202 77.92599 -7.12208 1.000 45.84299 25 ILE B CA 1
ATOM 1437 C C . ILE B 1 6 ? 56.44100 77.94061 -6.10216 1.000 50.35128 25 ILE B C 1
ATOM 1438 O O . ILE B 1 6 ? 57.29614 78.83316 -6.12264 1.000 52.73450 25 ILE B O 1
ATOM 1443 N N . CYS B 1 7 ? 56.45259 76.96038 -5.21034 1.000 49.19329 26 CYS B N 1
ATOM 1444 C CA . CYS B 1 7 ? 57.50913 76.88161 -4.21923 1.000 58.02329 26 CYS B CA 1
ATOM 1445 C C . CYS B 1 7 ? 58.26823 75.57474 -4.37348 1.000 47.74472 26 CYS B C 1
ATOM 1446 O O . CYS B 1 7 ? 57.78035 74.60254 -4.95577 1.000 47.88067 26 CYS B O 1
ATOM 1449 N N . PHE B 1 8 ? 59.47674 75.56329 -3.83164 1.000 40.89123 27 PHE B N 1
ATOM 1450 C CA . PHE B 1 8 ? 60.35435 74.41162 -3.92362 1.000 39.97369 27 PHE B CA 1
ATOM 1451 C C . PHE B 1 8 ? 60.75370 73.99973 -2.51906 1.000 40.33059 27 PHE B C 1
ATOM 1452 O O . PHE B 1 8 ? 61.10758 74.84590 -1.69285 1.000 43.71623 27 PHE B O 1
ATOM 1460 N N . ARG B 1 9 ? 60.66465 72.70802 -2.25681 1.000 40.18258 28 ARG B N 1
ATOM 1461 C CA . ARG B 1 9 ? 60.99555 72.11735 -0.97317 1.000 36.37618 28 ARG B CA 1
ATOM 1462 C C . ARG B 1 9 ? 61.61557 70.76570 -1.26441 1.000 40.62350 28 ARG B C 1
ATOM 1463 O O . ARG B 1 9 ? 61.43085 70.21219 -2.35497 1.000 40.74144 28 ARG B O 1
ATOM 1471 N N . PRO B 1 10 ? 62.34942 70.20578 -0.31333 1.000 36.53126 29 PRO B N 1
ATOM 1472 C CA . PRO B 1 10 ? 62.90770 68.86560 -0.51276 1.000 37.03030 29 PRO B CA 1
ATOM 1473 C C . PRO B 1 10 ? 61.81851 67.81400 -0.65441 1.000 34.78858 29 PRO B C 1
ATOM 1474 O O . PRO B 1 10 ? 60.75866 67.89186 -0.02390 1.000 38.59874 29 PRO B O 1
ATOM 1478 N N . ILE B 1 11 ? 62.09819 66.82317 -1.50111 1.000 37.70427 30 ILE B N 1
ATOM 1479 C CA . ILE B 1 11 ? 61.27056 65.62639 -1.57775 1.000 35.45875 30 ILE B CA 1
ATOM 1480 C C . ILE B 1 11 ? 61.43534 64.83880 -0.28945 1.000 41.07173 30 ILE B C 1
ATOM 1481 O O . ILE B 1 11 ? 62.54703 64.68702 0.22661 1.000 37.70018 30 ILE B O 1
ATOM 1486 N N . ASN B 1 12 ? 60.33796 64.33459 0.25225 1.000 37.82567 31 ASN B N 1
ATOM 1487 C CA . ASN B 1 12 ? 60.37392 63.56492 1.48485 1.000 41.48253 31 ASN B CA 1
ATOM 1488 C C . ASN B 1 12 ? 59.65318 62.24673 1.27949 1.000 37.97675 31 ASN B C 1
ATOM 1489 O O . ASN B 1 12 ? 59.06871 62.00917 0.21858 1.000 39.12298 31 ASN B O 1
ATOM 1494 N N . PRO B 1 13 ? 59.74106 61.33561 2.25449 1.000 38.55896 32 PRO B N 1
ATOM 1495 C CA . PRO B 1 13 ? 59.11257 60.01529 2.07931 1.000 41.65500 32 PRO B CA 1
ATOM 1496 C C . PRO B 1 13 ? 57.61424 60.07326 1.83654 1.000 44.43356 32 PRO B C 1
ATOM 1497 O O . PRO B 1 13 ? 57.07247 59.19747 1.14930 1.000 44.22783 32 PRO B O 1
ATOM 1501 N N . SER B 1 14 ? 56.92099 61.06733 2.38460 1.000 41.95747 33 SER B N 1
ATOM 1502 C CA . SER B 1 14 ? 55.48039 61.13606 2.13372 1.000 45.18286 33 SER B CA 1
ATOM 1503 C C . SER B 1 14 ? 55.15964 61.46359 0.67520 1.000 46.14931 33 SER B C 1
ATOM 1504 O O . SER B 1 14 ? 54.00169 61.30447 0.26756 1.000 46.46645 33 SER B O 1
ATOM 1507 N N . ASP B 1 15 ? 56.14700 61.90745 -0.11689 1.000 41.90248 34 ASP B N 1
ATOM 1508 C CA . ASP B 1 15 ? 55.96436 62.14712 -1.54685 1.000 37.5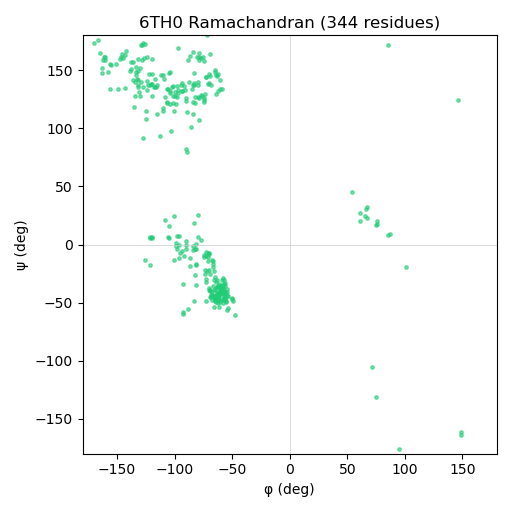1685 34 ASP B CA 1
ATOM 1509 C C . ASP B 1 15 ? 56.07857 60.86972 -2.36542 1.000 37.94116 34 ASP B C 1
ATOM 1510 O O . ASP B 1 15 ? 55.90925 60.91969 -3.58751 1.000 40.70626 34 ASP B O 1
ATOM 1515 N N . LEU B 1 16 ? 56.39809 59.74233 -1.72959 1.000 39.33042 35 LEU B N 1
ATOM 1516 C CA . LEU B 1 16 ? 56.71878 58.53142 -2.47609 1.000 40.59251 35 LEU B CA 1
ATOM 1517 C C . LEU B 1 16 ? 55.61306 58.17296 -3.46370 1.000 45.03810 35 LEU B C 1
ATOM 1518 O O . LEU B 1 16 ? 55.86737 57.98434 -4.65611 1.000 43.71236 35 LEU B O 1
ATOM 1523 N N . GLU B 1 17 ? 54.37990 58.04815 -2.97450 1.000 41.44942 36 GLU B N 1
ATOM 1524 C CA . GLU B 1 17 ? 53.27833 57.62394 -3.83147 1.000 45.19423 36 GLU B CA 1
ATOM 1525 C C . GLU B 1 17 ? 53.13726 58.54381 -5.03665 1.000 40.29674 36 GLU B C 1
ATOM 1526 O O . GLU B 1 17 ? 52.96350 58.08609 -6.17210 1.000 43.97545 36 GLU B O 1
ATOM 1532 N N . ARG B 1 18 ? 53.15108 59.85111 -4.79585 1.000 37.55682 37 ARG B N 1
ATOM 1533 C CA . ARG B 1 18 ? 53.01269 60.81018 -5.87750 1.000 37.94371 37 ARG B CA 1
ATOM 1534 C C . ARG B 1 18 ? 54.17163 60.71165 -6.85511 1.000 39.32703 37 ARG B C 1
ATOM 1535 O O . ARG B 1 18 ? 53.97836 60.75324 -8.07119 1.000 36.41004 37 ARG B O 1
ATOM 1543 N N . LEU B 1 19 ? 55.39025 60.57753 -6.34324 1.000 36.14772 38 LEU B N 1
ATOM 1544 C CA . LEU B 1 19 ? 56.52977 60.50159 -7.23387 1.000 34.97234 38 LEU B CA 1
ATOM 1545 C C . LEU B 1 19 ? 56.42269 59.27199 -8.12714 1.000 35.70226 38 LEU B C 1
ATOM 1546 O O . LEU B 1 19 ? 56.62573 59.35246 -9.34050 1.000 37.80966 38 LEU B O 1
ATOM 1551 N N . GLU B 1 20 ? 56.07786 58.12111 -7.54193 1.000 39.41709 39 GLU B N 1
ATOM 1552 C CA . GLU B 1 20 ? 55.91778 56.90344 -8.33738 1.000 38.92746 39 GLU B CA 1
ATOM 1553 C C . GLU B 1 20 ? 54.81602 57.06564 -9.38214 1.000 40.24289 39 GLU B C 1
ATOM 1554 O O . GLU B 1 20 ? 54.94361 56.58566 -10.51367 1.000 40.97126 39 GLU B O 1
ATOM 1560 N N . GLN B 1 21 ? 53.71048 57.70399 -9.00641 1.000 39.08587 40 GLN B N 1
ATOM 1561 C CA . GLN B 1 21 ? 52.58633 57.84161 -9.92753 1.000 40.67197 40 GLN B CA 1
ATOM 1562 C C . GLN B 1 21 ? 52.96368 58.71249 -11.12236 1.000 39.72091 40 GLN B C 1
ATOM 1563 O O . GLN B 1 21 ? 52.68163 58.35212 -12.27262 1.000 39.79151 40 GLN B O 1
ATOM 1569 N N . ILE B 1 22 ? 53.62850 59.85087 -10.88339 1.000 38.55300 41 ILE B N 1
ATOM 1570 C CA . ILE B 1 22 ? 54.00550 60.70640 -12.00889 1.000 39.97376 41 ILE B CA 1
ATOM 1571 C C . ILE B 1 22 ? 55.00454 59.99396 -12.91042 1.000 41.12154 41 ILE B C 1
ATOM 1572 O O . ILE B 1 22 ? 54.88394 60.03149 -14.13815 1.000 41.57782 41 ILE B O 1
ATOM 1577 N N . HIS B 1 23 ? 56.00710 59.32941 -12.32075 1.000 41.58113 42 HIS B N 1
ATOM 1578 C CA . HIS B 1 23 ? 56.96741 58.57883 -13.12845 1.000 41.93582 42 HIS B CA 1
ATOM 1579 C C . HIS B 1 23 ? 56.25850 57.53713 -13.98704 1.000 41.45088 42 HIS B C 1
ATOM 1580 O O . HIS B 1 23 ? 56.55356 57.37841 -15.17869 1.000 41.51082 42 HIS B O 1
ATOM 1587 N N . ARG B 1 24 ? 55.33686 56.79646 -13.37348 1.000 47.08766 43 ARG B N 1
ATOM 1588 C CA . ARG B 1 24 ? 54.55263 55.78910 -14.07493 1.000 48.21350 43 ARG B CA 1
ATOM 1589 C C . ARG B 1 24 ? 53.76156 56.41031 -15.22326 1.000 50.81573 43 ARG B C 1
ATOM 1590 O O . ARG B 1 24 ? 53.62562 55.81365 -16.29679 1.000 51.87415 43 ARG B O 1
ATOM 1598 N N . ASP B 1 25 ? 53.24294 57.61791 -15.01182 1.000 47.99391 44 ASP B N 1
ATOM 1599 C CA . ASP B 1 25 ? 52.33377 58.26070 -15.95285 1.000 46.31628 44 ASP B CA 1
ATOM 1600 C C . ASP B 1 25 ? 53.04918 58.95714 -17.10783 1.000 45.19741 44 ASP B C 1
ATOM 1601 O O . ASP B 1 25 ? 52.43611 59.14616 -18.16510 1.000 44.52385 44 ASP B O 1
ATOM 1606 N N . ILE B 1 26 ? 54.30069 59.38943 -16.92952 1.000 46.70756 45 ILE B N 1
ATOM 1607 C CA . ILE B 1 26 ? 54.95460 60.20737 -17.94512 1.000 40.12282 45 ILE B CA 1
ATOM 1608 C C . ILE B 1 26 ? 56.24795 59.60089 -18.48582 1.000 43.02650 45 ILE B C 1
ATOM 1609 O O . ILE B 1 26 ? 56.70347 60.03095 -19.55349 1.000 55.25173 45 ILE B O 1
ATOM 1614 N N . PHE B 1 27 ? 56.86824 58.63235 -17.80921 1.000 46.56097 46 PHE B N 1
ATOM 1615 C CA . PHE B 1 27 ? 58.13094 58.06065 -18.27494 1.000 53.11514 46 PHE B CA 1
ATOM 1616 C C . PHE B 1 27 ? 57.95236 56.64892 -18.79117 1.000 58.85572 46 PHE B C 1
ATOM 1617 O O . PHE B 1 27 ? 57.43511 55.79167 -18.06156 1.000 55.71264 46 PHE B O 1
ATOM 1625 N N . PRO B 1 28 ? 58.40097 56.36167 -20.01449 1.000 64.39200 47 PRO B N 1
ATOM 1626 C CA . PRO B 1 28 ? 58.30479 54.98548 -20.52210 1.000 75.74253 47 PRO B CA 1
ATOM 1627 C C . PRO B 1 28 ? 59.16165 54.01685 -19.72231 1.000 79.44249 47 PRO B C 1
ATOM 1628 O O . PRO B 1 28 ? 58.82075 52.83146 -19.62362 1.000 85.72692 47 PRO B O 1
ATOM 1632 N N . ILE B 1 29 ? 60.25320 54.49910 -19.12796 1.000 78.37819 48 ILE B N 1
ATOM 1633 C CA . ILE B 1 29 ? 61.17383 53.65755 -18.36848 1.000 77.88039 48 ILE B CA 1
ATOM 1634 C C . ILE B 1 29 ? 60.57601 53.34955 -17.00497 1.000 77.57366 48 ILE B C 1
ATOM 1635 O O . ILE B 1 29 ? 60.12175 54.25319 -16.29448 1.000 69.39964 48 ILE B O 1
ATOM 1640 N N . ARG B 1 30 ? 60.54073 52.06571 -16.65921 1.000 77.42350 49 ARG B N 1
ATOM 1641 C CA . ARG B 1 30 ? 60.06655 51.64731 -15.35127 1.000 77.62860 49 ARG B CA 1
ATOM 1642 C C . ARG B 1 30 ? 61.18369 51.85470 -14.33694 1.000 71.56338 49 ARG B C 1
ATOM 1643 O O . ARG B 1 30 ? 62.35599 51.59789 -14.62564 1.000 63.25266 49 ARG B O 1
ATOM 1651 N N . TYR B 1 31 ? 60.82497 52.33157 -13.15120 1.000 68.99109 50 TYR B N 1
ATOM 1652 C CA . TYR B 1 31 ? 61.79470 52.52562 -12.08590 1.000 66.76863 50 TYR B CA 1
ATOM 1653 C C . TYR B 1 31 ? 61.40659 51.63165 -10.91427 1.000 68.75907 50 TYR B C 1
ATOM 1654 O O . TYR B 1 31 ? 60.22763 51.54181 -10.56021 1.000 73.55325 50 TYR B O 1
ATOM 1663 N N . GLU B 1 32 ? 62.39222 50.95485 -10.32208 1.000 73.26262 51 GLU B N 1
ATOM 1664 C CA . GLU B 1 32 ? 62.08157 50.05003 -9.22373 1.000 77.71097 51 GLU B CA 1
ATOM 1665 C C . GLU B 1 32 ? 62.00490 50.80175 -7.89456 1.000 70.74699 51 GLU B C 1
ATOM 1666 O O . GLU B 1 32 ? 62.43047 51.95406 -7.76700 1.000 61.80770 51 GLU B O 1
ATOM 1672 N N . SER B 1 33 ? 61.44259 50.12045 -6.89177 1.000 71.52590 52 SER B N 1
ATOM 1673 C CA . SER B 1 33 ? 61.22485 50.74660 -5.59096 1.000 72.20844 52 SER B CA 1
ATOM 1674 C C . SER B 1 33 ? 62.52402 51.24790 -4.97360 1.000 71.22740 52 SER B C 1
ATOM 1675 O O . SER B 1 33 ? 62.52697 52.27583 -4.28625 1.000 68.50068 52 SER B O 1
ATOM 1678 N N . GLU B 1 34 ? 63.63118 50.53707 -5.19627 1.000 70.20692 53 GLU B N 1
ATOM 1679 C CA . GLU B 1 34 ? 64.90954 50.96760 -4.64482 1.000 73.04106 53 GLU B CA 1
ATOM 1680 C C . GLU B 1 34 ? 65.27294 52.36661 -5.12656 1.000 63.98818 53 GLU B C 1
ATOM 1681 O O . GLU B 1 34 ? 65.84894 53.16285 -4.37587 1.000 60.49793 53 GLU B O 1
ATOM 1687 N N . PHE B 1 35 ? 64.95013 52.68251 -6.38191 1.000 56.06951 54 PHE B N 1
ATOM 1688 C CA . PHE B 1 35 ? 65.24353 54.00969 -6.91425 1.000 52.96338 54 PHE B CA 1
ATOM 1689 C C . PHE B 1 35 ? 64.50658 55.09008 -6.13182 1.000 51.71216 54 PHE B C 1
ATOM 1690 O O . PHE B 1 35 ? 65.09932 56.09506 -5.72008 1.000 46.48420 54 PHE B O 1
ATOM 1698 N N . PHE B 1 36 ? 63.20618 54.89070 -5.90115 1.000 48.21397 55 PHE B N 1
ATOM 1699 C CA . PHE B 1 36 ? 62.41994 55.90634 -5.21024 1.000 43.09960 55 PHE B CA 1
ATOM 1700 C C . PHE B 1 36 ? 62.74937 55.97600 -3.72672 1.000 43.16234 55 PHE B C 1
ATOM 1701 O O . PHE B 1 36 ? 62.67647 57.05654 -3.12863 1.000 45.67588 55 PHE B O 1
ATOM 1709 N N . GLN B 1 37 ? 63.10928 54.84686 -3.12137 1.000 48.51214 56 GLN B N 1
ATOM 1710 C CA . GLN B 1 37 ? 63.51924 54.85746 -1.72020 1.000 52.89980 56 GLN B CA 1
ATOM 1711 C C . GLN B 1 37 ? 64.76826 55.70667 -1.52020 1.000 55.33040 56 GLN B C 1
ATOM 1712 O O . GLN B 1 37 ? 64.81472 56.56523 -0.62782 1.000 50.25111 56 GLN B O 1
ATOM 1718 N N . ASN B 1 38 ? 65.78403 55.49661 -2.36305 1.000 51.20611 57 ASN B N 1
ATOM 1719 C CA . ASN B 1 38 ? 66.96785 56.34570 -2.32624 1.000 47.92932 57 ASN B CA 1
ATOM 1720 C C . ASN B 1 38 ? 66.60758 57.81430 -2.47896 1.000 46.08904 57 ASN B C 1
ATOM 1721 O O . ASN B 1 38 ? 67.16977 58.66965 -1.78466 1.000 41.09006 57 ASN B O 1
ATOM 1726 N N . VAL B 1 39 ? 65.69169 58.13656 -3.39807 1.000 43.73836 58 VAL B N 1
ATOM 1727 C CA . VAL B 1 39 ? 65.35570 59.53821 -3.63859 1.000 37.75192 58 VAL B CA 1
ATOM 1728 C C . VAL B 1 39 ? 64.67481 60.15855 -2.42618 1.000 41.19343 58 VAL B C 1
ATOM 1729 O O . VAL B 1 39 ? 65.07899 61.22570 -1.94997 1.000 39.28457 58 VAL B O 1
ATOM 1733 N N . VAL B 1 40 ? 63.59467 59.53789 -1.93885 1.000 39.29649 59 VAL B N 1
ATOM 1734 C CA . VAL B 1 40 ? 62.81056 60.19993 -0.90342 1.000 34.89180 59 VAL B CA 1
ATOM 1735 C C . VAL B 1 40 ? 63.50380 60.19391 0.44580 1.000 36.00827 59 VAL B C 1
ATOM 1736 O O . VAL B 1 40 ? 63.21591 61.05918 1.28775 1.000 41.69589 59 VAL B O 1
ATOM 1740 N N . ASN B 1 41 ? 64.43985 59.27448 0.68424 1.000 40.03220 60 ASN B N 1
ATOM 1741 C CA . ASN B 1 41 ? 65.08861 59.26071 1.99065 1.000 44.97944 60 ASN B CA 1
ATOM 1742 C C . ASN B 1 41 ? 66.21187 60.28254 2.10778 1.000 43.65870 60 ASN B C 1
ATOM 1743 O O . ASN B 1 41 ? 66.64269 60.58341 3.23278 1.000 41.60080 60 ASN B O 1
ATOM 1748 N N . GLY B 1 42 ? 66.71250 60.79621 0.98488 1.000 43.53186 61 GLY B N 1
ATOM 1749 C CA . GLY B 1 42 ? 67.58103 61.95884 1.02518 1.000 41.45576 61 GLY B CA 1
ATOM 1750 C C . GLY B 1 42 ? 68.85690 61.74089 1.80022 1.000 43.46229 61 GLY B C 1
ATOM 1751 O O . GLY B 1 42 ? 69.40077 62.69836 2.36037 1.000 41.43706 61 GLY B O 1
ATOM 1752 N N . GLY B 1 43 ? 69.33087 60.49753 1.87802 1.000 42.87829 62 GLY B N 1
ATOM 1753 C CA . GLY B 1 43 ? 70.45198 60.20110 2.74761 1.000 44.47184 62 GLY B CA 1
ATOM 1754 C C . GLY B 1 43 ? 71.74522 60.84123 2.29030 1.000 44.82135 62 GLY B C 1
ATOM 1755 O O . GLY B 1 43 ? 72.56109 61.25362 3.11705 1.000 45.16644 62 GLY B O 1
ATOM 1756 N N . ASP B 1 44 ? 72.00228 60.83071 0.97618 1.000 48.12883 63 ASP B N 1
ATOM 1757 C CA . ASP B 1 44 ? 73.21694 61.44368 0.44628 1.000 51.96967 63 ASP B CA 1
ATOM 1758 C C . ASP B 1 44 ? 73.01688 62.89204 0.02276 1.000 46.52818 63 ASP B C 1
ATOM 1759 O O . ASP B 1 44 ? 73.87174 63.73798 0.31172 1.000 47.86083 63 ASP B O 1
ATOM 1764 N N . ILE B 1 45 ? 71.82974 63.21659 -0.48834 1.000 43.88924 64 ILE B N 1
ATOM 1765 C CA . ILE B 1 45 ? 71.47668 64.56005 -0.93581 1.000 37.14340 64 ILE B CA 1
ATOM 1766 C C . ILE B 1 45 ? 69.96178 64.58885 -1.03748 1.000 39.53158 64 ILE B C 1
ATOM 1767 O O . ILE B 1 45 ? 69.32715 63.56256 -1.29653 1.000 43.45210 64 ILE B O 1
ATOM 1772 N N . VAL B 1 46 ? 69.37356 65.73680 -0.77226 1.000 40.56876 65 VAL B N 1
ATOM 1773 C CA . VAL B 1 46 ? 67.92988 65.83097 -0.97902 1.000 38.40348 65 VAL B CA 1
ATOM 1774 C C . VAL B 1 46 ? 67.64314 66.12990 -2.44459 1.000 40.99731 65 VAL B C 1
ATOM 1775 O O . VAL B 1 46 ? 68.42006 66.77082 -3.17386 1.000 37.95441 65 VAL B O 1
ATOM 1779 N N . SER B 1 47 ? 66.51589 65.59798 -2.89955 1.000 38.48104 66 SER B N 1
ATOM 1780 C CA . SER B 1 47 ? 65.97294 65.87156 -4.21856 1.000 38.90367 66 SER B CA 1
ATOM 1781 C C . SER B 1 47 ? 64.92683 66.96009 -4.03211 1.000 38.30005 66 SER B C 1
ATOM 1782 O O . SER B 1 47 ? 64.57187 67.28581 -2.90018 1.000 38.89074 66 SER B O 1
ATOM 1785 N N . TRP B 1 48 ? 64.43870 67.54318 -5.12862 1.000 35.20144 67 TRP B N 1
ATOM 1786 C CA . TRP B 1 48 ? 63.61162 68.73576 -4.99824 1.000 35.42589 67 TRP B CA 1
ATOM 1787 C C . TRP B 1 48 ? 62.24862 68.57742 -5.65059 1.000 36.03306 67 TRP B C 1
ATOM 1788 O O . TRP B 1 48 ? 62.11988 68.00810 -6.73787 1.000 35.93062 67 TRP B O 1
ATOM 1799 N N . ALA B 1 49 ? 61.25036 69.11463 -4.96340 1.000 35.87974 68 ALA B N 1
ATOM 1800 C CA . ALA B 1 49 ? 59.87872 69.16216 -5.42778 1.000 34.87652 68 ALA B CA 1
ATOM 1801 C C . ALA B 1 49 ? 59.46757 70.59838 -5.71485 1.000 37.20816 68 ALA B C 1
ATOM 1802 O O . ALA B 1 49 ? 59.89004 71.53827 -5.03131 1.000 38.24062 68 ALA B O 1
ATOM 1804 N N . ALA B 1 50 ? 58.61762 70.76050 -6.72253 1.000 34.23497 69 ALA B N 1
ATOM 1805 C CA . ALA B 1 50 ? 57.91762 72.00973 -6.95705 1.000 35.31341 69 ALA B CA 1
ATOM 1806 C C . ALA B 1 50 ? 56.47465 71.81018 -6.52564 1.000 36.89556 69 ALA B C 1
ATOM 1807 O O . ALA B 1 50 ? 55.86391 70.80223 -6.88357 1.000 36.82942 69 ALA B O 1
ATOM 1809 N N . VAL B 1 51 ? 55.93901 72.76360 -5.77353 1.000 33.86145 70 VAL B N 1
ATOM 1810 C CA . VAL B 1 51 ? 54.56176 72.68596 -5.29378 1.000 36.34943 70 VAL B CA 1
ATOM 1811 C C . VAL B 1 51 ? 53.86781 73.99435 -5.61713 1.000 37.04074 70 VAL B C 1
ATOM 1812 O O . VAL B 1 51 ? 54.48793 75.05907 -5.67056 1.000 47.83846 70 VAL B O 1
ATOM 1816 N N . ASP B 1 52 ? 52.55230 73.91740 -5.79795 1.000 40.54062 71 ASP B N 1
ATOM 1817 C CA . ASP B 1 52 ? 51.72753 75.08409 -6.08949 1.000 49.15488 71 ASP B CA 1
ATOM 1818 C C . ASP B 1 52 ? 50.99527 75.46520 -4.80895 1.000 53.45679 71 ASP B C 1
ATOM 1819 O O . ASP B 1 52 ? 49.97870 74.86158 -4.46251 1.000 50.68082 71 ASP B O 1
ATOM 1824 N N . ARG B 1 53 ? 51.54584 76.44583 -4.08409 1.000 57.09284 72 ARG B N 1
ATOM 1825 C CA . ARG B 1 53 ? 50.97867 76.88072 -2.80960 1.000 59.86424 72 ARG B CA 1
ATOM 1826 C C . ARG B 1 53 ? 49.66762 77.64226 -2.95073 1.000 61.22661 72 ARG B C 1
ATOM 1827 O O . ARG B 1 53 ? 48.99437 77.85475 -1.93771 1.000 67.11753 72 ARG B O 1
ATOM 1835 N N . SER B 1 54 ? 49.27073 78.03929 -4.16066 1.000 61.03174 73 SER B N 1
ATOM 1836 C CA . SER B 1 54 ? 47.98963 78.71983 -4.32532 1.000 72.44321 73 SER B CA 1
ATOM 1837 C C . SER B 1 54 ? 46.81102 77.75984 -4.44134 1.000 82.69254 73 SER B C 1
ATOM 1838 O O . SER B 1 54 ? 45.66290 78.21587 -4.48426 1.000 87.87302 73 SER B O 1
ATOM 1841 N N . ARG B 1 55 ? 47.06447 76.45425 -4.47477 1.000 87.71489 74 ARG B N 1
ATOM 1842 C CA . ARG B 1 55 ? 46.04829 75.41426 -4.59497 1.000 93.42952 74 ARG B CA 1
ATOM 1843 C C . ARG B 1 55 ? 45.27937 75.30932 -3.28240 1.000 99.04128 74 ARG B C 1
ATOM 1844 O O . ARG B 1 55 ? 45.57274 76.05455 -2.33691 1.000 97.81260 74 ARG B O 1
ATOM 1852 N N . PRO B 1 56 ? 44.29727 74.41639 -3.17188 1.000 107.08162 75 PRO B N 1
ATOM 1853 C CA . PRO B 1 56 ? 43.60439 74.26397 -1.89184 1.000 115.41327 75 PRO B CA 1
ATOM 1854 C C . PRO B 1 56 ? 44.53810 73.63293 -0.87140 1.000 122.14646 75 PRO B C 1
ATOM 1855 O O . PRO B 1 56 ? 45.57906 73.06102 -1.20485 1.000 121.97159 75 PRO B O 1
ATOM 1859 N N . ASP B 1 57 ? 44.15125 73.75184 0.39860 1.000 130.34673 76 ASP B N 1
ATOM 1860 C CA . ASP B 1 57 ? 45.02117 73.28251 1.47248 1.000 128.05448 76 ASP B CA 1
ATOM 1861 C C . ASP B 1 57 ? 45.35592 71.79983 1.34558 1.000 120.98125 76 ASP B C 1
ATOM 1862 O O . ASP B 1 57 ? 46.49338 71.39532 1.61694 1.000 115.18188 76 ASP B O 1
ATOM 1867 N N . GLY B 1 58 ? 44.39908 70.97069 0.92199 1.000 117.51354 77 GLY B N 1
ATOM 1868 C CA . GLY B 1 58 ? 44.69976 69.55251 0.81316 1.000 113.45784 77 GLY B CA 1
ATOM 1869 C C . GLY B 1 58 ? 45.67969 69.22792 -0.29892 1.000 107.11651 77 GLY B C 1
ATOM 1870 O O . GLY B 1 58 ? 46.55390 68.37065 -0.13374 1.000 107.18563 77 GLY B O 1
ATOM 1871 N N . HIS B 1 59 ? 45.56003 69.90292 -1.44065 1.000 104.64274 78 HIS B N 1
ATOM 1872 C CA . HIS B 1 59 ? 46.43208 69.61686 -2.56997 1.000 96.71550 78 HIS B CA 1
ATOM 1873 C C . HIS B 1 59 ? 47.62022 70.56316 -2.63811 1.000 85.73743 78 HIS B C 1
ATOM 1874 O O . HIS B 1 59 ? 48.48467 70.39274 -3.50486 1.000 66.67584 78 HIS B O 1
ATOM 1881 N N . SER B 1 60 ? 47.71654 71.51690 -1.70763 1.000 89.35759 79 SER B N 1
ATOM 1882 C CA . SER B 1 60 ? 48.77416 72.51876 -1.78837 1.000 87.22972 79 SER B CA 1
ATOM 1883 C C . SER B 1 60 ? 50.15009 71.87166 -1.74864 1.000 79.85113 79 SER B C 1
ATOM 1884 O O . SER B 1 60 ? 51.06384 72.29075 -2.46669 1.000 82.59705 79 SER B O 1
ATOM 1887 N N . GLU B 1 61 ? 50.31482 70.84577 -0.92127 1.000 76.00357 80 GLU B N 1
ATOM 1888 C CA . GLU B 1 61 ? 51.61605 70.22103 -0.73016 1.000 75.75882 80 GLU B CA 1
ATOM 1889 C C . GLU B 1 61 ? 51.90197 69.07447 -1.68908 1.000 62.60494 80 GLU B C 1
ATOM 1890 O O . GLU B 1 61 ? 52.97665 68.47535 -1.59557 1.000 56.10014 80 GLU B O 1
ATOM 1896 N N . GLU B 1 62 ? 50.97690 68.74030 -2.58854 1.000 50.14315 81 GLU B N 1
ATOM 1897 C CA . GLU B 1 62 ? 51.24243 67.71118 -3.59028 1.000 47.45402 81 GLU B CA 1
ATOM 1898 C C . GLU B 1 62 ? 52.16846 68.26350 -4.66792 1.000 46.18220 81 GLU B C 1
ATOM 1899 O O . GLU B 1 62 ? 51.84617 69.25423 -5.32853 1.000 51.30001 81 GLU B O 1
ATOM 1905 N N . LEU B 1 63 ? 53.28682 67.59952 -4.90008 1.000 43.62042 82 LEU B N 1
ATOM 1906 C CA . LEU B 1 63 ? 54.22284 68.15435 -5.85804 1.000 43.01191 82 LEU B CA 1
ATOM 1907 C C . LEU B 1 63 ? 53.66916 68.06460 -7.27512 1.000 39.96244 82 LEU B C 1
ATOM 1908 O O . LEU B 1 63 ? 52.91197 67.15201 -7.61864 1.000 39.52992 82 LEU B O 1
ATOM 1913 N N . ILE B 1 64 ? 54.02250 69.05952 -8.08778 1.000 35.56171 83 ILE B N 1
ATOM 1914 C CA . ILE B 1 64 ? 53.69835 69.08378 -9.50577 1.000 33.02116 83 ILE B CA 1
ATOM 1915 C C . ILE B 1 64 ? 54.96236 69.12332 -10.36040 1.000 34.31814 83 ILE B C 1
ATOM 1916 O O . ILE B 1 64 ? 54.88711 69.27733 -11.58527 1.000 35.99387 83 ILE B O 1
ATOM 1921 N N . GLY B 1 65 ? 56.12526 68.99243 -9.73151 1.000 32.76905 84 GLY B N 1
ATOM 1922 C CA . GLY B 1 65 ? 57.37949 68.89450 -10.45831 1.000 32.75226 84 GLY B CA 1
ATOM 1923 C C . GLY B 1 65 ? 58.43979 68.33178 -9.54102 1.000 31.91759 84 GLY B C 1
ATOM 1924 O O . GLY B 1 65 ? 58.29973 68.37495 -8.31829 1.000 39.17690 84 GLY B O 1
ATOM 1925 N N . PHE B 1 66 ? 59.50087 67.78113 -10.13856 1.000 32.35176 85 PHE B N 1
ATOM 1926 C CA . PHE B 1 66 ? 60.58716 67.18714 -9.35378 1.000 29.11304 85 PHE B CA 1
ATOM 1927 C C . PHE B 1 66 ? 61.87221 67.17527 -10.15749 1.000 32.12838 85 PHE B C 1
ATOM 1928 O O . PHE B 1 66 ? 61.86485 67.13201 -11.38951 1.000 32.96126 85 PHE B O 1
ATOM 1936 N N . VAL B 1 67 ? 62.97381 67.14711 -9.42423 1.000 37.76291 86 VAL B N 1
ATOM 1937 C CA . VAL B 1 67 ? 64.26121 66.73525 -9.96140 1.000 38.02294 86 VAL B CA 1
ATOM 1938 C C . VAL B 1 67 ? 64.85085 65.78886 -8.93496 1.000 36.24442 86 VAL B C 1
ATOM 1939 O O . VAL B 1 67 ? 64.93270 66.11224 -7.74010 1.000 39.38145 86 VAL B O 1
ATOM 1943 N N . THR B 1 68 ? 65.25115 64.61003 -9.38227 1.000 34.86243 87 THR B N 1
ATOM 1944 C CA . THR B 1 68 ? 65.79941 63.63718 -8.46159 1.000 32.75243 87 THR B CA 1
ATOM 1945 C C . THR B 1 68 ? 67.28821 63.55419 -8.76330 1.000 37.11051 87 THR B C 1
ATOM 1946 O O . THR B 1 68 ? 67.70377 63.65874 -9.92558 1.000 39.47189 87 THR B O 1
ATOM 1950 N N . ALA B 1 69 ? 68.06799 63.40189 -7.70390 1.000 41.48791 88 ALA B N 1
ATOM 1951 C CA . ALA B 1 69 ? 69.52688 63.50033 -7.78925 1.000 43.95405 88 ALA B CA 1
ATOM 1952 C C . ALA B 1 69 ? 70.17522 62.57389 -6.77618 1.000 42.77326 88 ALA B C 1
ATOM 1953 O O . ALA B 1 69 ? 69.55108 62.13414 -5.80331 1.000 48.56317 88 ALA B O 1
ATOM 1955 N N . LYS B 1 70 ? 71.45945 62.25808 -7.02961 1.000 41.09887 89 LYS B N 1
ATOM 1956 C CA . LYS B 1 70 ? 72.26067 61.48233 -6.11569 1.000 44.77508 89 LYS B CA 1
ATOM 1957 C C . LYS B 1 70 ? 73.67089 62.06063 -6.16398 1.000 45.22757 89 LYS B C 1
ATOM 1958 O O . LYS B 1 70 ? 74.01178 62.80776 -7.08784 1.000 48.62374 89 LYS B O 1
ATOM 1964 N N . ILE B 1 71 ? 74.45914 61.73110 -5.17281 1.000 46.69596 90 ILE B N 1
ATOM 1965 C CA . ILE B 1 71 ? 75.85638 62.15254 -5.09086 1.000 48.97082 90 ILE B CA 1
ATOM 1966 C C . ILE B 1 71 ? 76.74652 61.07996 -5.68311 1.000 58.95060 90 ILE B C 1
ATOM 1967 O O . ILE B 1 71 ? 76.55497 59.87847 -5.44527 1.000 56.74185 90 ILE B O 1
ATOM 1972 N N . VAL B 1 72 ? 77.74757 61.52811 -6.43724 1.000 55.65767 91 VAL B N 1
ATOM 1973 C CA . VAL B 1 72 ? 78.74822 60.66814 -7.03683 1.000 57.00188 91 VAL B CA 1
ATOM 1974 C C . VAL B 1 72 ? 80.09499 61.27559 -6.67630 1.000 53.18117 91 VAL B C 1
ATOM 1975 O O . VAL B 1 72 ? 80.31727 62.47197 -6.89213 1.000 59.82647 91 VAL B O 1
ATOM 1979 N N . LEU B 1 73 ? 80.98528 60.47140 -6.12173 1.000 50.72898 92 LEU B N 1
ATOM 1980 C CA . LEU B 1 73 ? 82.32866 60.97986 -5.88510 1.000 53.66391 92 LEU B CA 1
ATOM 1981 C C . LEU B 1 73 ? 82.98790 61.34303 -7.21015 1.000 67.31647 92 LEU B C 1
ATOM 1982 O 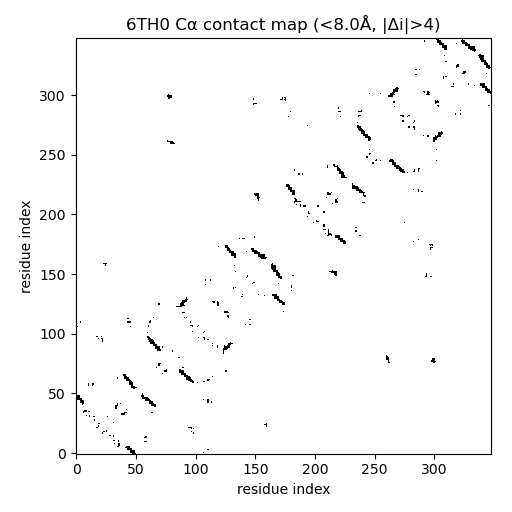O . LEU B 1 73 ? 82.93821 60.56926 -8.17103 1.000 58.82740 92 LEU B O 1
ATOM 1987 N N . ALA B 1 74 ? 83.57585 62.54626 -7.26435 1.000 66.77211 93 ALA B N 1
ATOM 1988 C CA . ALA B 1 74 ? 84.14176 63.06277 -8.51017 1.000 63.73673 93 ALA B CA 1
ATOM 1989 C C . ALA B 1 74 ? 85.14155 62.08958 -9.11542 1.000 57.47189 93 ALA B C 1
ATOM 1990 O O . ALA B 1 74 ? 85.12302 61.83271 -10.32561 1.000 63.18422 93 ALA B O 1
ATOM 1992 N N . LYS B 1 75 ? 86.01356 61.52408 -8.28471 1.000 60.54075 94 LYS B N 1
ATOM 1993 C CA . LYS B 1 75 ? 87.04574 60.63498 -8.79494 1.000 68.27111 94 LYS B CA 1
ATOM 1994 C C . LYS B 1 75 ? 86.48886 59.30155 -9.27450 1.000 70.47311 94 LYS B C 1
ATOM 1995 O O . LYS B 1 75 ? 87.19280 58.58780 -9.99373 1.000 79.20610 94 LYS B O 1
ATOM 2001 N N . GLU B 1 76 ? 85.24801 58.96739 -8.92825 1.000 62.96068 95 GL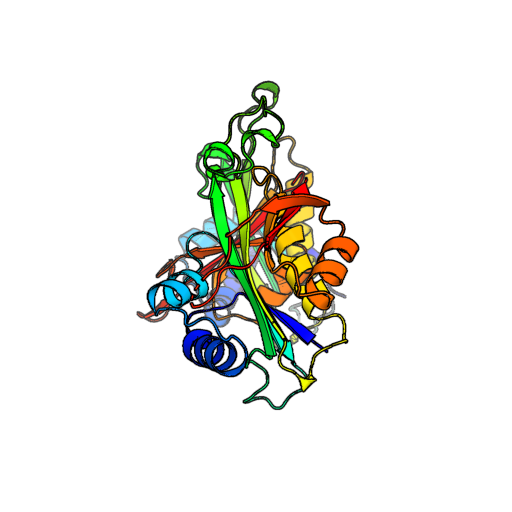U B N 1
ATOM 2002 C CA . GLU B 1 76 ? 84.59815 57.7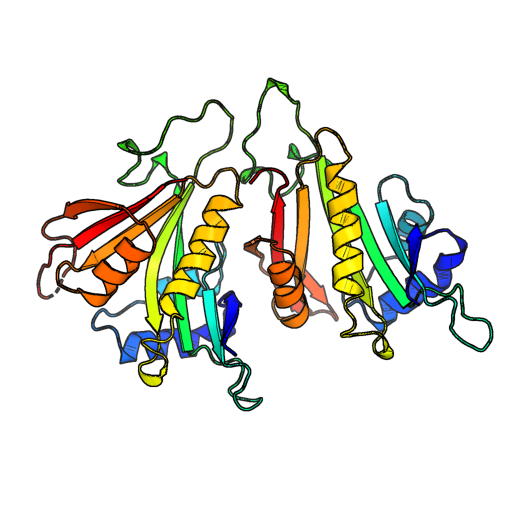5160 -9.39216 1.000 73.94465 95 GLU B CA 1
A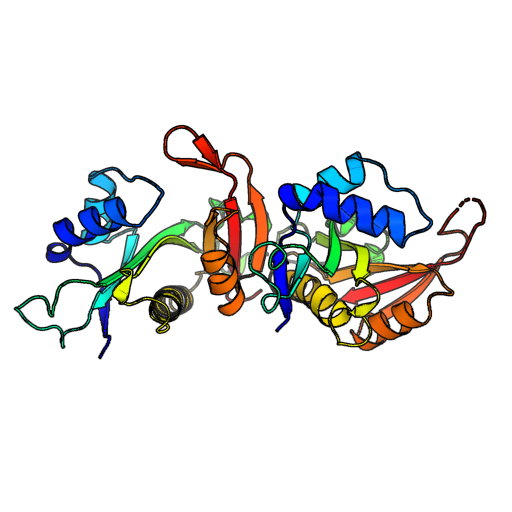TOM 2003 C C . GLU B 1 76 ? 83.65940 57.98307 -10.56420 1.000 71.04517 95 GLU B C 1
ATOM 2004 O O . GLU B 1 76 ? 83.08494 57.01825 -11.07131 1.000 76.66985 95 GLU B O 1
ATOM 2010 N N . SER B 1 77 ? 83.49987 59.21960 -11.01526 1.000 74.89715 96 SER B N 1
ATOM 2011 C CA . SER B 1 77 ? 82.54704 59.52636 -12.07296 1.000 73.84245 96 SER B CA 1
ATOM 2012 C C . SER B 1 77 ? 83.19025 59.32112 -13.43832 1.000 70.70458 96 SER B C 1
ATOM 2013 O O . SER B 1 77 ? 84.41176 59.27874 -13.57428 1.000 67.10811 96 SER B O 1
ATOM 2016 N N . GLU B 1 78 ? 82.34538 59.21607 -14.46252 1.000 64.90491 97 GLU B N 1
ATOM 2017 C CA . GLU B 1 78 ? 82.86461 59.10362 -15.81661 1.000 63.19044 97 GLU B CA 1
ATOM 2018 C C . GLU B 1 78 ? 83.49224 60.40568 -16.28750 1.000 66.72340 97 GLU B C 1
ATOM 2019 O O . GLU B 1 78 ? 84.08231 60.43270 -17.36649 1.000 72.72022 97 GLU B O 1
ATOM 2025 N N . ILE B 1 79 ? 83.35739 61.48933 -15.52476 1.000 67.27898 98 ILE B N 1
ATOM 2026 C CA . ILE B 1 79 ? 83.98903 62.75749 -15.87185 1.000 63.31515 98 ILE B CA 1
ATOM 2027 C C . ILE B 1 79 ? 85.15896 63.07833 -14.93448 1.000 69.47733 98 ILE B C 1
ATOM 2028 O O . ILE B 1 79 ? 85.54262 64.23685 -14.79847 1.000 63.16126 98 ILE B O 1
ATOM 2033 N N . SER B 1 80 ? 85.72236 62.07011 -14.26564 1.000 67.28982 99 SER B N 1
ATOM 2034 C CA . SER B 1 80 ? 86.83708 62.33565 -13.36426 1.000 67.23863 99 SER B CA 1
ATOM 2035 C C . SER B 1 80 ? 87.96938 63.04156 -14.08890 1.000 72.80844 99 SER B C 1
ATOM 2036 O O . SER B 1 80 ? 88.64338 63.89916 -13.50863 1.000 68.53845 99 SER B O 1
ATOM 2039 N N . ASP B 1 81 ? 88.15080 62.73206 -15.37310 1.000 72.55151 100 ASP B N 1
ATOM 2040 C CA . ASP B 1 81 ? 89.18427 63.35924 -16.18218 1.000 81.74445 100 ASP B CA 1
ATOM 2041 C C . ASP B 1 81 ? 88.93070 64.84266 -16.42116 1.000 74.65574 100 ASP B C 1
ATOM 2042 O O . ASP B 1 81 ? 89.86972 65.56479 -16.77702 1.000 76.87963 100 ASP B O 1
ATOM 2047 N N . LEU B 1 82 ? 87.69607 65.30825 -16.24292 1.000 68.58112 101 LEU B N 1
ATOM 2048 C CA . LEU B 1 82 ? 87.31271 66.67901 -16.55678 1.000 74.16217 101 LEU B CA 1
ATOM 2049 C C . LEU B 1 82 ? 87.29330 67.60964 -15.35278 1.000 79.57462 101 LEU B C 1
ATOM 2050 O O . LEU B 1 82 ? 87.05427 68.80972 -15.52795 1.000 75.62320 101 LEU B O 1
ATOM 2055 N N . ILE B 1 83 ? 87.53150 67.09651 -14.14412 1.000 74.21474 102 ILE B N 1
ATOM 2056 C CA . ILE B 1 83 ? 87.46349 67.89010 -12.92229 1.000 71.31342 102 ILE B CA 1
ATOM 2057 C C . ILE B 1 83 ? 88.87530 68.32712 -12.55095 1.000 69.94189 102 ILE B C 1
ATOM 2058 O O . ILE B 1 83 ? 89.81909 67.52506 -12.55142 1.000 72.10391 102 ILE B O 1
ATOM 2063 N N . ARG B 1 84 ? 89.00305 69.59388 -12.17380 1.000 68.44015 103 ARG B N 1
ATOM 2064 C CA . ARG B 1 84 ? 90.28864 70.23454 -11.90205 1.000 74.03538 103 ARG B CA 1
ATOM 2065 C C . ARG B 1 84 ? 90.85214 69.81375 -10.54736 1.000 74.90916 103 ARG B C 1
ATOM 2066 O O . ARG B 1 84 ? 90.17966 69.92991 -9.52652 1.000 72.77777 103 ARG B O 1
ATOM 2074 N N . TYR B 1 85 ? 92.10380 69.34373 -10.53886 1.000 74.18529 104 TYR B N 1
ATOM 2075 C CA . TYR B 1 85 ? 92.69332 68.80503 -9.31537 1.000 75.21184 104 TYR B CA 1
ATOM 2076 C C . TYR B 1 85 ? 92.73680 69.86506 -8.21480 1.000 77.61427 104 TYR B C 1
ATOM 2077 O O . TYR B 1 85 ? 93.09079 71.02013 -8.46193 1.000 82.06215 104 TYR B O 1
ATOM 2086 N N . ASP B 1 86 ? 92.32272 69.47262 -7.00544 1.000 80.98561 105 ASP B N 1
ATOM 2087 C CA . ASP B 1 86 ? 92.18045 70.37550 -5.86397 1.000 84.19373 105 ASP B CA 1
ATOM 2088 C C . ASP B 1 86 ? 93.31497 70.21625 -4.85928 1.000 90.58859 105 ASP B C 1
ATOM 2089 O O . ASP B 1 86 ? 93.51092 69.12858 -4.30585 1.000 95.22513 105 ASP B O 1
ATOM 2094 N N . SER B 1 87 ? 94.05282 71.30669 -4.62077 1.000 91.19911 106 SER B N 1
ATOM 2095 C CA . SER B 1 87 ? 95.13724 71.28225 -3.64418 1.000 90.37372 106 SER B CA 1
ATOM 2096 C C . SER B 1 87 ? 94.60966 71.00890 -2.24097 1.000 92.00290 106 SER B C 1
ATOM 2097 O O . SER B 1 87 ? 95.27019 70.34234 -1.43224 1.000 84.57055 106 SER B O 1
ATOM 2100 N N . SER B 1 88 ? 93.43362 71.54193 -1.92460 1.000 86.94629 107 SER B N 1
ATOM 2101 C CA . SER B 1 88 ? 92.92326 71.45995 -0.56611 1.000 90.58121 107 SER B CA 1
ATOM 2102 C C . SER B 1 88 ? 92.43697 70.04757 -0.26195 1.000 83.32990 107 SER B C 1
ATOM 2103 O O . SER B 1 88 ? 92.10489 69.26861 -1.15479 1.000 82.52874 107 SER B O 1
ATOM 2106 N N . LYS B 1 89 ? 92.37943 69.72835 1.02520 1.000 83.26201 108 LYS B N 1
ATOM 2107 C CA . LYS B 1 89 ? 91.95628 68.40203 1.44630 1.000 89.29328 108 LYS B CA 1
ATOM 2108 C C . LYS B 1 89 ? 90.44013 68.36147 1.52050 1.000 83.54707 108 LYS B C 1
ATOM 2109 O O . LYS B 1 89 ? 89.82216 69.27465 2.07168 1.000 78.47792 108 LYS B O 1
ATOM 2115 N N . GLY B 1 90 ? 89.85020 67.30294 0.96561 1.000 80.58585 109 GLY B N 1
ATOM 2116 C CA . GLY B 1 90 ? 88.40762 67.17226 0.86142 1.000 77.37841 109 GLY B CA 1
ATOM 2117 C C . GLY B 1 90 ? 88.00703 66.43841 -0.40363 1.000 82.28663 109 GLY B C 1
ATOM 2118 O O . GLY B 1 90 ? 88.40626 66.83565 -1.50222 1.000 83.42309 109 GLY B O 1
ATOM 2119 N N . GLU B 1 91 ? 87.24760 65.34797 -0.26154 1.000 79.70749 110 GLU B N 1
ATOM 2120 C CA . GLU B 1 91 ? 86.93171 64.47589 -1.39142 1.000 81.93045 110 GLU B CA 1
ATOM 2121 C C . GLU B 1 91 ? 85.82245 65.10755 -2.22082 1.000 69.96292 110 GLU B C 1
ATOM 2122 O O . GLU B 1 91 ? 84.65934 65.12637 -1.80104 1.000 68.19101 110 GLU B O 1
ATOM 2128 N N . GLY B 1 92 ? 86.17134 65.61270 -3.40408 1.000 67.89746 111 GLY B N 1
ATOM 2129 C CA . GLY B 1 92 ? 85.18739 66.31331 -4.20240 1.000 66.29576 111 GLY B CA 1
ATOM 2130 C C . GLY B 1 92 ? 84.06504 65.39742 -4.64843 1.000 59.51647 111 GLY B C 1
ATOM 2131 O O . GLY B 1 92 ? 84.25319 64.20538 -4.90722 1.000 60.13360 111 GLY B O 1
ATOM 2132 N N . THR B 1 93 ? 82.89158 65.98913 -4.80545 1.000 57.23170 112 THR B N 1
ATOM 2133 C CA . THR B 1 93 ? 81.70837 65.23734 -5.15254 1.000 55.23281 112 THR B CA 1
ATOM 2134 C C . THR B 1 93 ? 81.09101 65.86134 -6.39008 1.000 53.70488 112 THR B C 1
ATOM 2135 O O . THR B 1 93 ? 81.51746 66.91884 -6.85948 1.000 54.79892 112 THR B O 1
ATOM 2139 N N . LEU B 1 94 ? 80.07486 65.18195 -6.90848 1.000 54.04094 113 LEU B N 1
ATOM 2140 C CA . LEU B 1 94 ? 79.28686 65.65003 -8.03472 1.000 54.55407 113 LEU B CA 1
ATOM 2141 C C . LEU B 1 94 ? 77.83833 65.33477 -7.74155 1.000 48.32336 113 LEU B C 1
ATOM 2142 O O . LEU B 1 94 ? 77.52888 64.33999 -7.08015 1.000 51.84439 113 LEU B O 1
ATOM 2147 N N . VAL B 1 95 ? 76.94371 66.17460 -8.25204 1.000 46.78622 114 VAL B N 1
ATOM 2148 C CA . VAL B 1 95 ? 75.51881 65.88373 -8.22764 1.000 44.68912 114 VAL B CA 1
ATOM 2149 C C . VAL B 1 95 ? 75.15732 65.31609 -9.59217 1.000 44.28259 114 VAL B C 1
ATOM 2150 O O . VAL B 1 95 ? 75.50953 65.89548 -10.62678 1.000 51.80294 114 VAL B O 1
ATOM 2154 N N . TYR B 1 96 ? 74.51690 64.15733 -9.59527 1.000 51.20669 115 TYR B N 1
ATOM 2155 C CA . TYR B 1 96 ? 74.08715 63.50376 -10.82158 1.000 48.33892 115 TYR B CA 1
ATOM 2156 C C . TYR B 1 96 ? 72.57529 63.59086 -10.86054 1.000 45.29787 115 TYR B C 1
ATOM 2157 O O . TYR B 1 96 ? 71.91280 63.09077 -9.94641 1.000 44.96511 115 TYR B O 1
ATOM 2166 N N . ILE B 1 97 ? 72.03534 64.27985 -11.87312 1.000 44.04947 116 ILE B N 1
ATOM 2167 C CA . ILE B 1 97 ? 70.57913 64.35133 -12.02649 1.000 45.09550 116 ILE B CA 1
ATOM 2168 C C . ILE B 1 97 ? 70.07464 63.05663 -12.65272 1.000 43.30826 116 ILE B C 1
ATOM 2169 O O . ILE B 1 97 ? 70.53817 62.65168 -13.72443 1.000 45.29506 116 ILE B O 1
ATOM 2174 N N . LEU B 1 98 ? 69.10320 62.42143 -11.98569 1.000 47.36663 117 LEU B N 1
ATOM 2175 C CA . LEU B 1 98 ? 68.54332 61.13255 -12.38598 1.000 47.49970 117 LEU B CA 1
ATOM 2176 C C . LEU B 1 98 ? 67.31390 61.30544 -13.28106 1.000 44.61644 117 LEU B C 1
ATOM 2177 O O . LEU B 1 98 ? 67.28704 60.83469 -14.42401 1.000 47.21554 117 LEU B O 1
ATOM 2182 N N . THR B 1 99 ? 66.29556 61.96853 -12.76698 1.000 41.83497 118 THR B N 1
ATOM 2183 C CA . THR B 1 99 ? 65.06951 62.21815 -13.51622 1.000 45.14531 118 THR B CA 1
ATOM 2184 C C . THR B 1 99 ? 64.63246 63.65086 -13.25935 1.000 43.36692 118 THR B C 1
ATOM 2185 O O . THR B 1 99 ? 64.94517 64.25648 -12.23023 1.000 41.74847 118 THR B O 1
ATOM 2189 N N . LEU B 1 100 ? 63.84695 64.17279 -14.18765 1.000 42.58875 119 LEU B N 1
ATOM 2190 C CA . LEU B 1 100 ? 63.32913 65.52258 -14.05619 1.000 34.30659 119 LEU B CA 1
ATOM 2191 C C . LEU B 1 100 ? 61.98675 65.51002 -14.74335 1.000 37.62416 119 LEU B C 1
ATOM 2192 O O . LEU B 1 100 ? 61.88737 65.01044 -15.86752 1.000 39.61414 119 LEU B O 1
ATOM 2197 N N . GLY B 1 101 ? 60.98951 66.08326 -14.10069 1.000 37.75638 120 GLY B N 1
ATOM 2198 C CA . GLY B 1 101 ? 59.66347 66.07085 -14.68543 1.000 37.57121 120 GLY B CA 1
ATOM 2199 C C . GLY B 1 101 ? 58.80662 67.18072 -14.13110 1.000 34.05722 120 GLY B C 1
ATOM 2200 O O . GLY B 1 101 ? 58.93695 67.57137 -12.97191 1.000 33.66561 120 GLY B O 1
ATOM 2201 N N . VAL B 1 102 ? 57.90223 67.67469 -14.97633 1.000 33.69497 121 VAL B N 1
ATOM 2202 C CA . VAL B 1 102 ? 56.89849 68.65565 -14.57552 1.000 31.31851 121 VAL B CA 1
ATOM 2203 C C . VAL B 1 102 ? 55.57418 68.13626 -15.11459 1.000 29.38872 121 VAL B C 1
ATOM 2204 O O . VAL B 1 102 ? 55.53349 67.63896 -16.23981 1.000 33.26219 121 VAL B O 1
ATOM 2208 N N . VAL B 1 103 ? 54.51644 68.17420 -14.29522 1.000 36.14760 122 VAL B N 1
ATOM 2209 C CA . VAL B 1 103 ? 53.24292 67.68233 -14.81252 1.000 38.45848 122 VAL B CA 1
ATOM 2210 C C . VAL B 1 103 ? 52.79117 68.59755 -15.94784 1.000 33.03674 122 VAL B C 1
ATOM 2211 O O . VAL B 1 103 ? 53.07237 69.80317 -15.96456 1.000 34.37080 122 VAL B O 1
ATOM 2215 N N . GLU B 1 104 ? 52.08945 68.00165 -16.91401 1.000 36.40005 123 GLU B N 1
ATOM 2216 C CA . GLU B 1 104 ? 51.79418 68.64161 -18.19419 1.000 36.87977 123 GLU B CA 1
ATOM 2217 C C . GLU B 1 104 ? 51.22292 70.05055 -18.05396 1.000 34.69476 123 GLU B C 1
ATOM 2218 O O . GLU B 1 104 ? 51.65134 70.97542 -18.74523 1.000 35.40969 123 GLU B O 1
ATOM 2224 N N . THR B 1 105 ? 50.21307 70.23345 -17.20142 1.000 38.23400 124 THR B N 1
ATOM 2225 C CA . THR B 1 105 ? 49.57940 71.54670 -17.16092 1.000 36.58348 124 THR B CA 1
ATOM 2226 C C . THR B 1 105 ? 50.45018 72.62465 -16.54478 1.000 39.02363 124 THR B C 1
ATOM 2227 O O . THR B 1 105 ? 50.06897 73.79885 -16.61135 1.000 40.52188 124 THR B O 1
ATOM 2231 N N . TYR B 1 106 ? 51.60656 72.26693 -15.97567 1.000 36.70808 125 TYR B N 1
ATOM 2232 C CA . TYR B 1 106 ? 52.52941 73.21564 -15.37068 1.000 37.70728 125 TYR B CA 1
ATOM 2233 C C . TYR B 1 106 ? 53.75925 73.45886 -16.23727 1.000 41.32202 125 TYR B C 1
ATOM 2234 O O . TYR B 1 106 ? 54.66236 74.19946 -15.83037 1.000 39.41019 125 TYR B O 1
ATOM 2243 N N . ARG B 1 107 ? 53.79551 72.89196 -17.44047 1.000 38.53676 126 ARG B N 1
ATOM 2244 C CA . ARG B 1 107 ? 54.97483 73.01459 -18.28566 1.000 38.82982 126 ARG B CA 1
ATOM 2245 C C . ARG B 1 107 ? 55.03589 74.39191 -18.92842 1.000 43.72059 126 ARG B C 1
ATOM 2246 O O . ARG B 1 107 ? 54.04767 75.11878 -19.00793 1.000 42.01457 126 ARG B O 1
ATOM 2254 N N . LYS B 1 108 ? 56.24028 74.76181 -19.37343 1.000 43.00045 127 LYS B N 1
ATOM 2255 C CA . LYS B 1 108 ? 56.47028 76.02027 -20.07621 1.000 46.53827 127 LYS B CA 1
ATOM 2256 C C . LYS B 1 108 ? 56.25360 77.23127 -19.17568 1.000 53.11369 127 LYS B C 1
ATOM 2257 O O . LYS B 1 108 ? 55.86658 78.29656 -19.65395 1.000 52.25874 127 LYS B O 1
ATOM 2263 N N . ARG B 1 109 ? 56.51328 77.08911 -17.87274 1.000 47.13566 128 ARG B N 1
ATOM 2264 C CA . ARG B 1 109 ? 56.42723 78.19977 -16.92634 1.000 44.53451 128 ARG B CA 1
ATOM 2265 C C . ARG B 1 109 ? 57.75117 78.45908 -16.20891 1.000 52.91196 128 ARG B C 1
ATOM 2266 O O . ARG B 1 109 ? 57.79197 79.27134 -15.27618 1.000 54.59594 128 ARG B O 1
ATOM 2274 N N . GLY B 1 110 ? 58.82255 77.77429 -16.59074 1.000 49.77284 129 GLY B N 1
ATOM 2275 C CA . GLY B 1 110 ? 60.10467 77.94610 -15.93105 1.000 45.57511 129 GLY B CA 1
ATOM 2276 C C . GLY B 1 110 ? 60.28832 77.10001 -14.69603 1.000 47.97888 129 GLY B C 1
ATOM 2277 O O . GLY B 1 110 ? 61.27095 77.30025 -13.95887 1.000 43.27733 129 GLY B O 1
ATOM 2278 N N . ILE B 1 111 ? 59.36509 76.17518 -14.42605 1.000 42.69579 130 ILE B N 1
ATOM 2279 C CA . ILE B 1 111 ? 59.49088 75.33222 -13.23700 1.000 45.78748 130 ILE B CA 1
ATOM 2280 C C . ILE B 1 111 ? 60.67473 74.37591 -13.37511 1.000 45.84214 130 ILE B C 1
ATOM 2281 O O . ILE B 1 111 ? 61.44423 74.17766 -12.42676 1.000 42.74477 130 ILE B O 1
ATOM 2286 N N . ALA B 1 112 ? 60.84279 73.76246 -14.55200 1.000 40.63525 131 ALA B N 1
ATOM 2287 C CA . ALA B 1 112 ? 61.97349 72.85564 -14.71916 1.000 40.92343 131 ALA B CA 1
ATOM 2288 C C . ALA B 1 112 ? 63.28565 73.59571 -14.53749 1.000 45.04392 131 ALA B C 1
ATOM 2289 O O . ALA B 1 112 ? 64.20676 73.09239 -13.88244 1.000 45.39442 131 ALA B O 1
ATOM 2291 N N . LYS B 1 113 ? 63.38704 74.79416 -15.11572 1.000 42.46512 132 LYS B N 1
ATOM 2292 C CA . LYS B 1 113 ? 64.57679 75.61257 -14.92208 1.000 47.29555 132 LYS B CA 1
ATOM 2293 C C . LYS B 1 113 ? 64.83006 75.84804 -13.44286 1.000 48.83463 132 LYS B C 1
ATOM 2294 O O . LYS B 1 113 ? 65.95462 75.68669 -12.96129 1.000 47.25673 132 LYS B O 1
ATOM 2300 N N . ALA B 1 114 ? 63.77784 76.21051 -12.70326 1.000 39.67836 133 ALA B N 1
ATOM 2301 C CA . ALA B 1 114 ? 63.89704 76.47240 -11.27063 1.000 42.16788 133 ALA B CA 1
ATOM 2302 C C . ALA B 1 114 ? 64.30898 75.22716 -10.49214 1.000 44.17078 133 ALA B C 1
ATOM 2303 O O . ALA B 1 114 ? 65.03211 75.32476 -9.49228 1.000 52.10214 133 ALA B O 1
ATOM 2305 N N . LEU B 1 115 ? 63.82013 74.05534 -10.89682 1.000 43.62651 134 LEU B N 1
ATOM 2306 C CA . LEU B 1 115 ? 64.24598 72.81568 -10.25074 1.000 38.62083 134 LEU B CA 1
ATOM 2307 C C . LEU B 1 115 ? 65.73674 72.55662 -10.48143 1.000 45.96599 134 LEU B C 1
ATOM 2308 O O . LEU B 1 115 ? 66.47997 72.26962 -9.53440 1.000 40.37060 134 LEU B O 1
ATOM 2313 N N . ILE B 1 116 ? 66.19943 72.67301 -11.73194 1.000 48.10431 135 ILE B N 1
ATOM 2314 C CA . ILE B 1 116 ? 67.62936 72.51434 -12.00079 1.000 45.40419 135 ILE B CA 1
ATOM 2315 C C . ILE B 1 116 ? 68.43073 73.52102 -11.19374 1.000 45.59621 135 ILE B C 1
ATOM 2316 O O . ILE B 1 116 ? 69.51778 73.21453 -10.69975 1.000 45.20470 135 ILE B O 1
ATOM 2321 N N . ASN B 1 117 ? 67.92691 74.75034 -11.08562 1.000 44.34723 136 ASN B N 1
ATOM 2322 C CA . ASN B 1 117 ? 68.59162 75.76747 -10.27594 1.000 48.38367 136 ASN B CA 1
ATOM 2323 C C . ASN B 1 117 ? 68.79843 75.32168 -8.82796 1.000 49.54089 136 ASN B C 1
ATOM 2324 O O . ASN B 1 117 ? 69.83002 75.63244 -8.22891 1.000 50.06939 136 ASN B O 1
ATOM 2329 N N . GLU B 1 118 ? 67.82018 74.65022 -8.21488 1.000 43.50504 137 GLU B N 1
ATOM 2330 C CA . GLU B 1 118 ? 68.05736 74.21097 -6.83647 1.000 47.97317 137 GLU B CA 1
ATOM 2331 C C . GLU B 1 118 ? 69.30123 73.33213 -6.74896 1.000 44.89633 137 GLU B C 1
ATOM 2332 O O . GLU B 1 118 ? 70.09218 73.44202 -5.79994 1.000 45.38905 137 GLU B O 1
ATOM 2338 N N . VAL B 1 119 ? 69.48009 72.44725 -7.72661 1.000 42.14446 138 VAL B N 1
ATOM 2339 C CA . VAL B 1 119 ? 70.64350 71.57106 -7.74865 1.000 44.30994 138 VAL B CA 1
ATOM 2340 C C . VAL B 1 119 ? 71.90683 72.37069 -8.04496 1.000 46.78788 138 VAL B C 1
ATOM 2341 O O . VAL B 1 119 ? 72.97268 72.11625 -7.46329 1.000 49.33710 138 VAL B O 1
ATOM 2345 N N . VAL B 1 120 ? 71.81974 73.34461 -8.95570 1.000 43.16106 139 VAL B N 1
ATOM 2346 C CA . VAL B 1 120 ? 72.99807 74.17497 -9.21591 1.000 51.11196 139 VAL B CA 1
ATOM 2347 C C . VAL B 1 120 ? 73.37933 74.95573 -7.96892 1.000 45.98481 139 VAL B C 1
ATOM 2348 O O . VAL B 1 120 ? 74.56657 75.12803 -7.67992 1.000 49.32885 139 VAL B O 1
ATOM 2352 N N . LYS B 1 121 ? 72.38408 75.48886 -7.24135 1.000 47.92581 140 LYS B N 1
ATOM 2353 C CA . LYS B 1 121 ? 72.68494 76.19903 -5.99430 1.000 50.12894 140 LYS B CA 1
ATOM 2354 C C . LYS B 1 121 ? 73.35916 75.29723 -4.96847 1.000 46.72314 140 LYS B C 1
ATOM 2355 O O . LYS B 1 121 ? 74.17572 75.77863 -4.17387 1.000 47.45088 140 LYS B O 1
ATOM 2361 N N . TYR B 1 122 ? 73.00653 74.00889 -4.93203 1.000 45.54542 141 TYR B N 1
ATOM 2362 C CA . TYR B 1 122 ? 73.71986 73.09458 -4.04590 1.000 47.87536 141 TYR B CA 1
ATOM 2363 C C . TYR B 1 122 ? 75.19138 73.04765 -4.42608 1.000 48.49508 141 TYR B C 1
ATOM 2364 O O . TYR B 1 122 ? 76.07788 73.22526 -3.58078 1.000 48.84165 141 TYR B O 1
ATOM 2373 N N . SER B 1 123 ? 75.46389 72.85639 -5.71468 1.000 47.71245 142 SER B N 1
ATOM 2374 C CA . SER B 1 123 ? 76.83640 72.69345 -6.15214 1.000 57.86652 142 SER B CA 1
ATOM 2375 C C . SER B 1 123 ? 77.65898 73.94007 -5.86522 1.000 57.80052 142 SER B C 1
ATOM 2376 O O . SER B 1 123 ? 78.83726 73.83832 -5.50763 1.000 57.39711 142 SER B O 1
ATOM 2379 N N . SER B 1 124 ? 77.05458 75.12821 -5.98391 1.000 52.03515 143 SER B N 1
ATOM 2380 C CA . SER B 1 124 ? 77.83152 76.33976 -5.72151 1.000 52.09243 143 SER B CA 1
ATOM 2381 C C . SER B 1 124 ? 77.94300 76.66044 -4.23612 1.000 52.23054 143 SER B C 1
ATOM 2382 O O . SER B 1 124 ? 78.80733 77.45355 -3.84160 1.000 57.69708 143 SER B O 1
ATOM 2385 N N . GLY B 1 125 ? 77.10321 76.06371 -3.40571 1.000 50.77565 144 GLY B N 1
ATOM 2386 C CA . GLY B 1 125 ? 77.14770 76.37867 -1.99514 1.000 58.51370 144 GLY B CA 1
ATOM 2387 C C . GLY B 1 125 ? 77.86610 75.37336 -1.12462 1.000 59.20309 144 GLY B C 1
ATOM 2388 O O . GLY B 1 125 ? 78.06985 75.64643 0.06040 1.000 60.30389 144 GLY B O 1
ATOM 2389 N N . ILE B 1 126 ? 78.15250 74.18572 -1.64946 1.000 54.05853 145 ILE B N 1
ATOM 2390 C CA . ILE B 1 126 ? 78.85794 73.14020 -0.90985 1.000 55.06536 145 ILE B CA 1
ATOM 2391 C C . ILE B 1 126 ? 80.31525 73.14480 -1.35964 1.000 56.00446 145 ILE B C 1
ATOM 2392 O O . ILE B 1 126 ? 80.57783 72.82846 -2.52105 1.000 54.77084 145 ILE B O 1
ATOM 2397 N N . PRO B 1 127 ? 81.27588 73.47675 -0.48485 1.000 58.53379 146 PRO B N 1
ATOM 2398 C CA . PRO B 1 127 ? 82.67680 73.63356 -0.94755 1.000 64.68544 146 PRO B CA 1
ATOM 2399 C C . PRO B 1 127 ? 83.20248 72.48342 -1.78202 1.000 62.77415 146 PRO B C 1
ATOM 2400 O O . PRO B 1 127 ? 83.82868 72.71346 -2.82574 1.000 67.25340 146 PRO B O 1
ATOM 2404 N N . VAL B 1 128 ? 82.99092 71.23802 -1.35192 1.000 59.02494 147 VAL B N 1
ATOM 2405 C CA . VAL B 1 128 ? 83.61264 70.12492 -2.05003 1.000 62.85971 147 VAL B CA 1
ATOM 2406 C C . VAL B 1 128 ? 82.82159 69.64725 -3.26715 1.000 59.76325 147 VAL B C 1
ATOM 2407 O O . VAL B 1 128 ? 83.30174 68.77711 -4.00726 1.000 56.64895 147 VAL B O 1
ATOM 2411 N N . CYS B 1 129 ? 81.67404 70.24133 -3.55692 1.000 54.54482 148 CYS B N 1
ATOM 2412 C CA . CYS B 1 129 ? 80.95584 69.87981 -4.76805 1.000 57.21637 148 CYS B CA 1
ATOM 2413 C C . CYS B 1 129 ? 81.56748 70.57972 -5.98061 1.000 57.30854 148 CYS B C 1
ATOM 2414 O O . CYS B 1 129 ? 81.75869 71.79972 -5.96073 1.000 59.16079 148 CYS B O 1
ATOM 2417 N N . ARG B 1 130 ? 81.91706 69.79465 -7.01531 1.000 52.42570 149 ARG B N 1
ATOM 2418 C CA . ARG B 1 130 ? 82.58519 70.28199 -8.22118 1.000 54.41541 149 ARG B CA 1
ATOM 2419 C C . ARG B 1 130 ? 81.62533 70.60080 -9.38492 1.000 51.53375 149 ARG B C 1
ATOM 2420 O O . ARG B 1 130 ? 82.07539 71.11972 -10.41982 1.000 54.28425 149 ARG B O 1
ATOM 2428 N N . GLY B 1 131 ? 80.33968 70.28534 -9.27310 1.000 51.67153 150 GLY B N 1
ATOM 2429 C CA . GLY B 1 131 ? 79.39481 70.60027 -10.32613 1.000 57.90975 150 GLY B CA 1
ATOM 2430 C C . GLY B 1 131 ? 78.27965 69.57272 -10.38468 1.000 53.40207 150 GLY B C 1
ATOM 2431 O O . GLY B 1 131 ? 78.09558 68.78582 -9.46575 1.000 51.87513 150 GLY B O 1
ATOM 2432 N N . VAL B 1 132 ? 77.56531 69.59265 -11.51009 1.000 53.31215 151 VAL B N 1
ATOM 2433 C CA . VAL B 1 132 ? 76.38505 68.76637 -11.74833 1.000 53.15505 151 VAL B CA 1
ATOM 2434 C C . VAL B 1 132 ? 76.54369 68.12315 -13.11576 1.000 51.36618 151 VAL B C 1
ATOM 2435 O O . VAL B 1 132 ? 77.00881 68.78101 -14.05166 1.000 50.56686 151 VAL B O 1
ATOM 2439 N N . TYR B 1 133 ? 76.12927 66.86143 -13.25050 1.000 51.87842 152 TYR B N 1
ATOM 2440 C CA . TYR B 1 133 ? 76.09592 66.26493 -14.58095 1.000 51.16152 152 TYR B CA 1
ATOM 2441 C C . TYR B 1 133 ? 74.93168 65.29211 -14.69736 1.000 53.96385 152 TYR B C 1
ATOM 2442 O O . TYR B 1 133 ? 74.35200 64.85729 -13.70346 1.000 49.96129 152 TYR B O 1
ATOM 2451 N N . LEU B 1 134 ? 74.60585 64.94528 -15.93528 1.000 54.37978 153 LEU B N 1
ATOM 2452 C CA . LEU B 1 134 ? 73.48633 64.06615 -16.23802 1.000 52.87489 153 LEU B CA 1
ATOM 2453 C C . LEU B 1 134 ? 73.61634 63.62947 -17.68800 1.000 55.54017 153 LEU B C 1
ATOM 2454 O O . LEU B 1 134 ? 74.51027 64.07173 -18.41865 1.000 57.34170 153 LEU B O 1
ATOM 2459 N N . HIS B 1 135 ? 72.70413 62.75405 -18.09606 1.000 59.21604 154 HIS B N 1
ATOM 2460 C CA . HIS B 1 135 ? 72.59225 62.32339 -19.47887 1.000 62.43265 154 HIS B CA 1
ATOM 2461 C C . HIS B 1 135 ? 71.19045 62.64074 -19.99271 1.000 60.05391 154 HIS B C 1
ATOM 2462 O O . HIS B 1 135 ? 70.19346 62.45576 -19.27713 1.000 59.99862 154 HIS B O 1
ATOM 2469 N N . VAL B 1 136 ? 71.11289 63.15484 -21.21786 1.000 61.77239 155 VAL B N 1
ATOM 2470 C CA . VAL B 1 136 ? 69.83320 63.41556 -21.87749 1.000 64.20919 155 VAL B CA 1
ATOM 2471 C C . VAL B 1 136 ? 69.74097 62.53965 -23.11487 1.000 67.05497 155 VAL B C 1
ATOM 2472 O O . VAL B 1 136 ? 70.70039 62.44598 -23.88499 1.000 68.50272 155 VAL B O 1
ATOM 2476 N N . ILE B 1 137 ? 68.57913 61.90954 -23.31961 1.000 68.99291 156 ILE B N 1
ATOM 2477 C CA . ILE B 1 137 ? 68.39043 61.14672 -24.55171 1.000 75.84618 156 ILE B CA 1
ATOM 2478 C C . ILE B 1 137 ? 68.51412 62.07587 -25.75212 1.000 79.96644 156 ILE B C 1
ATOM 2479 O O . ILE B 1 137 ? 68.06597 63.23039 -25.72290 1.000 74.25310 156 ILE B O 1
ATOM 2484 N N . ALA B 1 138 ? 69.14256 61.57353 -26.82089 1.000 78.13312 157 ALA B N 1
ATOM 2485 C CA . ALA B 1 138 ? 69.60148 62.44914 -27.89155 1.000 83.33873 157 ALA B CA 1
ATOM 2486 C C . ALA B 1 138 ? 68.46465 63.13077 -28.64621 1.000 87.70246 157 ALA B C 1
ATOM 2487 O O . ALA B 1 138 ? 68.69436 64.18669 -29.24488 1.000 91.47859 157 ALA B O 1
ATOM 2489 N N . HIS B 1 139 ? 67.25072 62.57759 -28.62382 1.000 88.35220 158 HIS B N 1
ATOM 2490 C CA . HIS B 1 139 ? 66.11943 63.16300 -29.33171 1.000 88.19196 158 HIS B CA 1
ATOM 2491 C C . HIS B 1 139 ? 65.19992 64.01071 -28.44887 1.000 86.33481 158 HIS B C 1
ATOM 2492 O O . HIS B 1 139 ? 64.16226 64.46755 -28.92884 1.000 88.44997 158 HIS B O 1
ATOM 2499 N N . ASN B 1 140 ? 65.56005 64.26714 -27.19054 1.000 84.08568 159 ASN B N 1
ATOM 2500 C CA . ASN B 1 140 ? 64.71479 65.07707 -26.30858 1.000 85.85529 159 ASN B CA 1
ATOM 2501 C C . ASN B 1 140 ? 65.11780 66.54125 -26.47051 1.000 83.67306 159 ASN B C 1
ATOM 2502 O O . ASN B 1 140 ? 65.83207 67.11907 -25.64764 1.000 81.63280 159 ASN B O 1
ATOM 2507 N N . ASN B 1 141 ? 64.62498 67.16003 -27.54465 1.000 87.66718 160 ASN B N 1
ATOM 2508 C CA . ASN B 1 141 ? 65.01703 68.53800 -27.82711 1.000 85.39344 160 ASN B CA 1
ATOM 2509 C C . ASN B 1 141 ? 64.62049 69.50985 -26.72840 1.000 81.53772 160 ASN B C 1
ATOM 2510 O O . ASN B 1 141 ? 65.42834 70.40031 -26.41683 1.000 79.73435 160 ASN B O 1
ATOM 2515 N N . PRO B 1 142 ? 63.41442 69.44182 -26.14711 1.000 78.65108 161 PRO B N 1
ATOM 2516 C CA . PRO B 1 142 ? 63.10535 70.36712 -25.04697 1.000 80.07245 161 PRO B CA 1
ATOM 2517 C C . PRO B 1 142 ? 64.08897 70.27928 -23.88967 1.000 71.12768 161 PRO B C 1
ATOM 2518 O O . PRO B 1 142 ? 64.45599 71.32059 -23.33596 1.000 80.08640 161 PRO B O 1
ATOM 2522 N N . ALA B 1 143 ? 64.51893 69.07260 -23.50159 1.000 69.06220 162 ALA B N 1
ATOM 2523 C CA . ALA B 1 143 ? 65.49275 68.93884 -22.41521 1.000 66.05861 162 ALA B CA 1
ATOM 2524 C C . ALA B 1 143 ? 66.86160 69.45575 -22.83333 1.000 70.62240 162 ALA B C 1
ATOM 2525 O O . ALA B 1 143 ? 67.53325 70.16091 -22.06929 1.000 67.71382 162 ALA B O 1
ATOM 2527 N N . ILE B 1 144 ? 67.30562 69.09038 -24.03716 1.000 71.73335 163 ILE B N 1
ATOM 2528 C CA . ILE B 1 144 ? 68.58318 69.59583 -24.54240 1.000 67.78096 163 ILE B CA 1
ATOM 2529 C C . ILE B 1 144 ? 68.59005 71.11803 -24.52405 1.000 69.67789 163 ILE B C 1
ATOM 2530 O O . ILE B 1 144 ? 69.53730 71.74951 -24.04141 1.000 69.45859 163 ILE B O 1
ATOM 2535 N N . ARG B 1 145 ? 67.53214 71.73103 -25.06070 1.000 70.74816 164 ARG B N 1
ATOM 2536 C CA . ARG B 1 145 ? 67.43640 73.18517 -25.02291 1.000 73.98112 164 ARG B CA 1
ATOM 2537 C C . ARG B 1 145 ? 67.43936 73.69175 -23.58702 1.000 73.70259 164 ARG B C 1
ATOM 2538 O O . ARG B 1 145 ? 68.02883 74.73665 -23.28662 1.000 68.09715 164 ARG B O 1
ATOM 2546 N N . LEU B 1 146 ? 66.75855 72.97536 -22.68900 1.000 78.79812 165 LEU B N 1
ATOM 2547 C CA . LEU B 1 146 ? 66.68564 73.39913 -21.29447 1.000 69.06410 165 LEU B CA 1
ATOM 2548 C C . LEU B 1 146 ? 68.06622 73.41435 -20.65475 1.000 60.87932 165 LEU B C 1
ATOM 2549 O O . LEU B 1 146 ? 68.46687 74.39924 -20.02210 1.000 61.57179 165 LEU B O 1
ATOM 2554 N N . TYR B 1 147 ? 68.80636 72.31933 -20.80328 1.000 59.91645 166 TYR B N 1
ATOM 2555 C CA . TYR B 1 147 ? 70.10212 72.22090 -20.15235 1.000 61.77526 166 TYR B CA 1
ATOM 2556 C C . TYR B 1 147 ? 71.11779 73.16810 -20.77666 1.000 66.95586 166 TYR B C 1
ATOM 2557 O O . TYR B 1 147 ? 71.90464 73.79807 -20.05938 1.000 61.64528 166 TYR B O 1
ATOM 2566 N N . LYS B 1 148 ? 71.11024 73.31082 -22.10116 1.000 74.59221 167 LYS B N 1
ATOM 2567 C CA . LYS B 1 148 ? 71.99263 74.30394 -22.70303 1.000 75.82263 167 LYS B CA 1
ATOM 2568 C C . LYS B 1 148 ? 71.68439 75.69610 -22.17294 1.000 71.61797 167 LYS B C 1
ATOM 2569 O O . LYS B 1 148 ? 72.59634 76.47284 -21.86810 1.000 73.39787 167 LYS B O 1
ATOM 2575 N N . ARG B 1 149 ? 70.39835 76.02476 -22.04758 1.000 75.67215 168 ARG B N 1
ATOM 2576 C CA . ARG B 1 149 ? 70.01798 77.34449 -21.56201 1.000 70.77011 168 ARG B CA 1
ATOM 2577 C C . ARG B 1 149 ? 70.36543 77.52476 -20.08724 1.000 71.22876 168 ARG B C 1
ATOM 2578 O O . ARG B 1 149 ? 70.54607 78.66110 -19.63703 1.000 74.65578 168 ARG B O 1
ATOM 2586 N N . MET B 1 150 ? 70.45093 76.43199 -19.31692 1.000 62.92497 169 MET B N 1
ATOM 2587 C CA . MET B 1 150 ? 70.95202 76.49419 -17.94764 1.000 60.71268 169 MET B CA 1
ATOM 2588 C C . MET B 1 150 ? 72.46885 76.59658 -17.89155 1.000 64.90103 169 MET B C 1
ATOM 2589 O O . MET B 1 150 ? 73.03025 76.59858 -16.79505 1.000 62.61070 169 MET B O 1
ATOM 2594 N N . SER B 1 151 ? 73.12995 76.69384 -19.03820 1.000 70.37211 170 SER B N 1
ATOM 2595 C CA . SER B 1 151 ? 74.57931 76.82535 -19.14136 1.000 73.84772 170 SER B CA 1
ATOM 2596 C C . SER B 1 151 ? 75.31699 75.51820 -18.88736 1.000 72.58847 170 SER B C 1
ATOM 2597 O O . SER B 1 151 ? 76.51939 75.53973 -18.57252 1.000 59.23049 170 SER B O 1
ATOM 2600 N N . PHE B 1 152 ? 74.62851 74.38027 -18.96342 1.000 63.37783 171 PHE B N 1
ATOM 2601 C CA . PHE B 1 152 ? 75.32433 73.10243 -18.95450 1.000 59.95422 171 PHE B CA 1
ATOM 2602 C C . PHE B 1 152 ? 76.02706 72.91930 -20.28748 1.000 58.16846 171 PHE B C 1
ATOM 2603 O O . PHE B 1 152 ? 75.48728 73.28060 -21.33657 1.000 63.03053 171 PHE B O 1
ATOM 2611 N N . ARG B 1 153 ? 77.20420 72.30346 -20.25353 1.000 58.62695 172 ARG B N 1
ATOM 2612 C CA . ARG B 1 153 ? 77.97515 72.03408 -21.46121 1.000 64.33571 172 ARG B CA 1
ATOM 2613 C C . ARG B 1 153 ? 77.62364 70.66593 -22.02454 1.000 61.21060 172 ARG B C 1
ATOM 2614 O O . ARG B 1 153 ? 77.58693 69.67716 -21.28881 1.000 61.55926 172 ARG B O 1
ATOM 2622 N N . CYS B 1 154 ? 77.38536 70.60428 -23.33034 1.000 63.96829 173 CYS B N 1
ATOM 2623 C CA . CYS B 1 154 ? 77.20522 69.32599 -24.01364 1.000 65.25809 173 CYS B CA 1
ATOM 2624 C C . CYS B 1 154 ? 78.59518 68.81412 -24.37966 1.000 66.88209 173 CYS B C 1
ATOM 2625 O O . CYS B 1 154 ? 79.16273 69.19429 -25.41301 1.000 69.90169 173 CYS B O 1
ATOM 2628 N N . VAL B 1 155 ? 79.09738 67.86948 -23.58362 1.000 65.41013 174 VAL B N 1
ATOM 2629 C CA . VAL B 1 155 ? 80.49765 67.46552 -23.69576 1.000 66.88420 174 VAL B CA 1
ATOM 2630 C C . VAL B 1 155 ? 80.67504 66.44618 -24.80378 1.000 70.03986 174 VAL B C 1
ATOM 2631 O O . VAL B 1 155 ? 81.58714 66.55696 -25.63072 1.000 72.96993 174 VAL B O 1
ATOM 2635 N N . ARG B 1 156 ? 79.84306 65.41274 -24.81485 1.000 69.89440 175 ARG B N 1
ATOM 2636 C CA . ARG B 1 156 ? 80.01088 64.38686 -25.82678 1.000 74.50404 175 ARG B CA 1
ATOM 2637 C C . ARG B 1 156 ? 78.72657 63.58921 -25.94396 1.000 73.38193 175 ARG B C 1
ATOM 2638 O O . ARG B 1 156 ? 77.86650 63.60197 -25.05382 1.000 70.57481 175 ARG B O 1
ATOM 2646 N N . ARG B 1 157 ? 78.61399 62.90675 -27.07205 1.000 77.49912 176 ARG B N 1
ATOM 2647 C CA . ARG B 1 157 ? 77.49929 62.02673 -27.37480 1.000 78.30840 176 ARG B CA 1
ATOM 2648 C C . ARG B 1 157 ? 77.96524 60.60985 -27.08334 1.000 81.19184 176 ARG B C 1
ATOM 2649 O O . ARG B 1 157 ? 79.03323 60.19635 -27.54909 1.000 82.25181 176 ARG B O 1
ATOM 2657 N N . LEU B 1 158 ? 77.18729 59.88353 -26.29318 1.000 78.14037 177 LEU B N 1
ATOM 2658 C CA . LEU B 1 158 ? 77.49549 58.50469 -25.94004 1.000 86.52948 177 LEU B CA 1
ATOM 2659 C C . LEU B 1 158 ? 76.54681 57.57585 -26.68461 1.000 91.79337 177 LEU B C 1
ATOM 2660 O O . LEU B 1 158 ? 75.32477 57.69188 -26.54602 1.000 87.23019 177 LEU B O 1
ATOM 2665 N N . HIS B 1 159 ? 77.11629 56.65450 -27.45432 1.000 99.21304 178 HIS B N 1
ATOM 2666 C CA . HIS B 1 159 ? 76.33691 55.73422 -28.26955 1.000 104.68809 178 HIS B CA 1
ATOM 2667 C C . HIS B 1 159 ? 75.86972 54.53826 -27.44557 1.000 101.26635 178 HIS B C 1
ATOM 2668 O O . HIS B 1 159 ? 76.61801 53.99281 -26.62858 1.000 102.68350 178 HIS B O 1
ATOM 2675 N N . GLY B 1 160 ? 74.61987 54.13086 -27.66780 1.000 96.28586 179 GLY B N 1
ATOM 2676 C CA . GLY B 1 160 ? 74.06726 52.99898 -26.95160 1.000 95.74653 179 GLY B CA 1
ATOM 2677 C C . GLY B 1 160 ? 73.86894 53.22880 -25.47230 1.000 92.35852 179 GLY B C 1
ATOM 2678 O O . GLY B 1 160 ? 73.83242 52.26494 -24.70404 1.000 95.62595 179 GLY B O 1
ATOM 2679 N N . PHE B 1 161 ? 73.75132 54.48801 -25.04513 1.000 88.75549 180 PHE B N 1
ATOM 2680 C CA . PHE B 1 161 ? 73.62682 54.77829 -23.62046 1.000 89.32683 180 PHE B CA 1
ATOM 2681 C C . PHE B 1 161 ? 72.29961 54.27726 -23.06464 1.000 92.19467 180 PHE B C 1
ATOM 2682 O O . PHE B 1 161 ? 72.26399 53.60885 -22.02471 1.000 81.32677 180 PHE B O 1
ATOM 2690 N N . TYR B 1 162 ? 71.19876 54.57843 -23.74610 1.000 98.33361 181 TYR B N 1
ATOM 2691 C CA . TYR B 1 162 ? 69.87217 54.28232 -23.22542 1.000 101.32782 181 TYR B CA 1
ATOM 2692 C C . TYR B 1 162 ? 69.31828 53.02841 -23.88399 1.000 106.37856 181 TYR B C 1
ATOM 2693 O O . TYR B 1 162 ? 69.41153 52.86066 -25.10374 1.000 107.05959 181 TYR B O 1
ATOM 2702 N N . LEU B 1 163 ? 68.72055 52.16438 -23.06900 1.000 104.37872 182 LEU B N 1
ATOM 2703 C CA . LEU B 1 163 ? 68.07812 50.95441 -23.56258 1.000 105.90717 182 LEU B CA 1
ATOM 2704 C C . LEU B 1 163 ? 66.69695 50.75645 -22.93993 1.000 102.35968 182 LEU B C 1
ATOM 2705 O O . LEU B 1 163 ? 65.67982 51.15596 -23.50604 1.000 103.16446 182 LEU B O 1
ATOM 2710 N N . GLY B 1 166 ? 62.78262 48.59838 -25.62672 1.000 121.13897 185 GLY B N 1
ATOM 2711 C CA . GLY B 1 166 ? 63.84446 47.64575 -25.89565 1.000 126.68629 185 GLY B CA 1
ATOM 2712 C C . GLY B 1 166 ? 64.81731 48.09087 -26.97292 1.000 130.47521 185 GLY B C 1
ATOM 2713 O O . GLY B 1 166 ? 65.46278 47.26071 -27.60892 1.000 134.33355 185 GLY B O 1
ATOM 2714 N N . GLN B 1 167 ? 64.93816 49.40197 -27.16652 1.000 128.72240 186 GLN B N 1
ATOM 2715 C CA . GLN B 1 167 ? 65.78447 49.97704 -28.20415 1.000 127.67306 186 GLN B CA 1
ATOM 2716 C C . GLN B 1 167 ? 66.89531 50.82141 -27.60115 1.000 116.35957 186 GLN B C 1
ATOM 2717 O O . GLN B 1 167 ? 66.69339 51.51193 -26.59862 1.000 108.38729 186 GLN B O 1
ATOM 2723 N N . HIS B 1 168 ? 68.07060 50.75123 -28.21810 1.000 118.70119 187 HIS B N 1
ATOM 2724 C CA . HIS B 1 168 ? 69.20079 51.55672 -27.78706 1.000 116.15818 187 HIS B CA 1
ATOM 2725 C C . HIS B 1 168 ? 69.13367 52.94495 -28.41001 1.000 109.56901 187 HIS B C 1
ATOM 2726 O O . HIS B 1 168 ? 68.83000 53.09606 -29.59620 1.000 111.71016 187 HIS B O 1
ATOM 2733 N N . PHE B 1 169 ? 69.42246 53.95929 -27.59583 1.000 98.79114 188 PHE B N 1
ATOM 2734 C CA . PHE B 1 169 ? 69.43533 55.35136 -28.02098 1.000 96.20920 188 PHE B CA 1
ATOM 2735 C C . PHE B 1 169 ? 70.69058 56.02966 -27.49891 1.000 92.58956 188 PHE B C 1
ATOM 2736 O O . PHE B 1 169 ? 71.24748 55.63333 -26.47134 1.000 92.85199 188 PHE B O 1
ATOM 2744 N N . ASP B 1 170 ? 71.13561 57.05343 -28.22059 1.000 88.72086 189 ASP B N 1
ATOM 2745 C CA . ASP B 1 170 ? 72.28284 57.82496 -27.77068 1.000 87.20259 189 ASP B CA 1
ATOM 2746 C C . ASP B 1 170 ? 71.86793 58.81896 -26.68816 1.000 85.30847 189 ASP B C 1
ATOM 2747 O O . ASP B 1 170 ? 70.69686 59.18740 -26.54813 1.000 85.86826 189 ASP B O 1
ATOM 2752 N N . SER B 1 171 ? 72.85435 59.25643 -25.91475 1.000 79.75287 190 SER B N 1
ATOM 2753 C CA . SER B 1 171 ? 72.64032 60.29613 -24.92754 1.000 74.32491 190 SER B CA 1
ATOM 2754 C C . SER B 1 171 ? 73.67196 61.39462 -25.12195 1.000 72.18980 190 SER B C 1
ATOM 2755 O O . SER B 1 171 ? 74.73768 61.18305 -25.70674 1.000 74.02314 190 SER B O 1
ATOM 2758 N N . TYR B 1 172 ? 73.34752 62.57298 -24.61269 1.000 69.48747 191 TYR B N 1
ATOM 2759 C CA . TYR B 1 172 ? 74.31395 63.64840 -24.49179 1.000 68.08356 191 TYR B CA 1
ATOM 2760 C C . TYR B 1 172 ? 74.74049 63.74378 -23.03678 1.000 64.63316 191 TYR B C 1
ATOM 2761 O O . TYR B 1 172 ? 73.89662 63.75621 -22.13625 1.000 62.61491 191 TYR B O 1
ATOM 2770 N N . LEU B 1 173 ? 76.04791 63.77789 -22.81304 1.000 64.40598 192 LEU B N 1
ATOM 2771 C CA . LEU B 1 173 ? 76.58408 64.07407 -21.49497 1.000 63.73464 192 LEU B CA 1
ATOM 2772 C C . LEU B 1 173 ? 76.59513 65.58576 -21.33497 1.000 60.16442 192 LEU B C 1
ATOM 2773 O O . LEU B 1 173 ? 77.23814 66.29780 -22.12154 1.000 64.13471 192 LEU B O 1
ATOM 2778 N N . PHE B 1 174 ? 75.90547 66.06765 -20.31246 1.000 59.22230 193 PHE B N 1
ATOM 2779 C CA . PHE B 1 174 ? 75.80746 67.48492 -20.01014 1.000 56.55497 193 PHE B CA 1
ATOM 2780 C C . PHE B 1 174 ? 76.45052 67.71546 -18.65442 1.000 60.21646 193 PHE B C 1
ATOM 2781 O O . PHE B 1 174 ? 76.20392 66.95532 -17.71698 1.000 55.29144 193 PHE B O 1
ATOM 2789 N N . VAL B 1 175 ? 77.26429 68.76369 -18.54507 1.000 54.51986 194 VAL B N 1
ATOM 2790 C CA . VAL B 1 175 ? 77.97422 69.05703 -17.30044 1.000 55.84396 194 VAL B CA 1
ATOM 2791 C C . VAL B 1 175 ? 77.84667 70.54230 -16.99560 1.000 52.79490 194 VAL B C 1
ATOM 2792 O O . VAL B 1 175 ? 77.96462 71.38737 -17.89221 1.000 58.67214 194 VAL B O 1
ATOM 2796 N N . TYR B 1 176 ? 77.65489 70.85970 -15.72201 1.000 51.38834 195 TYR B N 1
ATOM 2797 C CA . TYR B 1 176 ? 77.70830 72.22562 -15.21643 1.000 55.70544 195 TYR B CA 1
ATOM 2798 C C . TYR B 1 176 ? 78.89095 72.27498 -14.27053 1.000 53.18624 195 TYR B C 1
ATOM 2799 O O . TYR B 1 176 ? 78.86716 71.62989 -13.22024 1.000 51.74582 195 TYR B O 1
ATOM 2808 N N . PHE B 1 177 ? 79.92072 73.01369 -14.65583 1.000 60.76165 196 PHE B N 1
ATOM 2809 C CA . PHE B 1 177 ? 81.16583 73.08461 -13.90274 1.000 61.26186 196 PHE B CA 1
ATOM 2810 C C . PHE B 1 177 ? 81.17560 74.25551 -12.92969 1.000 64.48668 196 PHE B C 1
ATOM 2811 O O . PHE B 1 177 ? 80.84966 75.38456 -13.31093 1.000 63.79003 196 PHE B O 1
ATOM 2819 N N . ILE B 1 178 ? 81.57200 73.99015 -11.68153 1.000 62.03858 197 ILE B N 1
ATOM 2820 C CA . ILE B 1 178 ? 81.90173 75.06042 -10.75081 1.000 67.45816 197 ILE B CA 1
ATOM 2821 C C . ILE B 1 178 ? 83.26487 75.63478 -11.12582 1.000 75.83487 197 ILE B C 1
ATOM 2822 O O . ILE B 1 178 ? 83.58421 76.77673 -10.81112 1.000 82.83386 197 ILE B O 1
#

Sequence (348 aa):
TICFRPINPSDLERLEQIHRDIFPIRYESEFFQNVVNGGDIVSWAAVDRSRPDGHSEELIGFVTAKIVLAKESEISDLIRYDSSKGEGTLVYILTLGVVETYRKRGIAKALINEVVKYSSGIPVCRGVYLHVIAHNNPAIRLYKRMSFRCVRRLHGFYLINGQHFDSYLFVYFINGTICFRPINPSDLERLEQIHRDIFPIRYESEFFQNVVNGGDIVSWAAVDRSRPDGHSEELIGFVTAKIVLAKESEISDLIRYDSSKGEGTLVYILTLGVVETYRKRGIAKALINEVVKYSSGIPVCRGVYLHVIAHNNPAIRLYKRMSFRCVRRLHGFYLGQHFDSYLFVYFI

Secondary structure (DSSP, 8-state):
-EEEEE--GGGHHHHHHHHHHH-SS---HHHHHHHHH-TTEEEEEEEETT-STTGGGSEEEEEEEEEEEGGGSTTGGG--B-TTT-S-EEEEEEEEEE-GGG-SSSHHHHHHHHHHHHHTTSTTEEEEEEEEETT-HHHHHHHHHTT-EEEEEEEEEEEETTEEEEEEEEEEETT-/-EEEEE--GGGHHHHHHHHHHH-SS---HHHHHHHHH-SSS--EEEEETTS-HHHHTSEEEEEEEEEEEGGGSTTGGGSPP-SSBS--EEEEEEEEEE-GGGTTSSHHHHHHHHHHHHHHHSTTEEEEEEEEETT-HHHHHHHHHTT-EEEEEEEEEE----EEEEEEEEE-

Organism: Arabidopsis thaliana (NCBI:txid3702)

Radius of gyration: 22.34 Å; Cα contacts (8 Å, |Δi|>4): 689; chains: 2; bounding box: 54×52×63 Å